Protein AF-A0AAN8RBK3-F1 (afdb_monomer)

Mean predicted aligned error: 19.15 Å

pLDDT: mean 70.1, std 27.69, range [22.56, 98.62]

Secondary structure (DSSP, 8-state):
------------------B-TTT-SBPSSEEEPTTS-EEEHHHHHHHHTSTT--S----TTT-PPPS-PPP--------------PPP-----------------SSS--------SSS--------PPP-------------------EEEEEGGGS---HHHHHHHGGGGGGEEEEE--SSPBPHHHHHHHHHHHH-TT----EEE-TT--B-TTHHHHHHHHHTSTT----EEE-TTS--BHHHHHHHHHT----SEEE-TTSB-HHHHHHHHHHHHTSTT----EEE-TTS--BGGGHHHHHHHHH-TT----EEE-TTSB-HHHHHHHHHHHHTSTT----EEE-TTS---HHHHHHHHHHHHHTT----EEE-TTS--HHHHHHHHHHHHHHHT-EEE----S-----HHHHHHH-------TTS-------------PPP----

Nearest PDB structures (foldseek):
  4per-assembly1_A  TM=8.539E-01  e=2.535E-15  Gallus gallus
  4peq-assembly1_B  TM=8.349E-01  e=1.516E-15  Bos taurus
  3un9-assembly1_A  TM=7.826E-01  e=2.784E-11  Homo sapiens
  4k17-assembly1_A  TM=7.469E-01  e=7.768E-08  Mus musculus
  4k17-assembly2_B  TM=6.691E-01  e=5.840E-08  Mus musculus

Organism: NCBI:txid861788

Radius of gyration: 30.09 Å; Cα contacts (8 Å, |Δi|>4): 727; chains: 1; bounding box: 93×69×78 Å

Structure (mmCIF, N/CA/C/O backbone):
data_AF-A0AAN8RBK3-F1
#
_entry.id   AF-A0AAN8RBK3-F1
#
loop_
_atom_site.group_PDB
_atom_site.id
_atom_site.type_symbol
_atom_site.label_atom_id
_atom_site.label_alt_id
_atom_site.label_comp_id
_atom_site.label_asym_id
_atom_site.label_entity_id
_atom_site.label_seq_id
_atom_site.pdbx_PDB_ins_code
_atom_site.Cartn_x
_atom_site.Cartn_y
_atom_site.Cartn_z
_atom_site.occupancy
_atom_site.B_iso_or_equiv
_atom_site.auth_seq_id
_atom_site.auth_comp_id
_atom_site.auth_asym_id
_atom_site.auth_atom_id
_atom_site.pdbx_PDB_model_num
ATOM 1 N N . MET A 1 1 ? 43.476 -6.625 50.464 1.00 36.12 1 MET A N 1
ATOM 2 C CA . MET A 1 1 ? 43.830 -5.831 49.273 1.00 36.12 1 MET A CA 1
ATOM 3 C C . MET A 1 1 ? 42.837 -6.251 48.191 1.00 36.12 1 MET A C 1
ATOM 5 O O . MET A 1 1 ? 43.134 -7.164 47.440 1.00 36.12 1 MET A O 1
ATOM 9 N N . GLU A 1 2 ? 41.548 -5.888 48.249 1.00 28.25 2 GLU A N 1
ATOM 10 C CA . GLU A 1 2 ? 40.985 -4.520 48.110 1.00 28.25 2 GLU A CA 1
ATOM 11 C C . GLU A 1 2 ? 41.669 -3.796 46.934 1.00 28.25 2 GLU A C 1
ATOM 13 O O . GLU A 1 2 ? 42.880 -3.617 46.979 1.00 28.25 2 GLU A O 1
ATOM 18 N N . HIS A 1 3 ? 41.006 -3.462 45.822 1.00 28.25 3 HIS A N 1
ATOM 19 C CA . HIS A 1 3 ? 39.744 -2.725 45.712 1.00 28.25 3 HIS A CA 1
ATOM 20 C C . HIS A 1 3 ? 38.890 -3.091 44.478 1.00 28.25 3 HIS A C 1
ATOM 22 O O . HIS A 1 3 ? 39.399 -3.427 43.413 1.00 28.25 3 HIS A O 1
ATOM 28 N N . SER A 1 4 ? 37.576 -2.933 44.674 1.00 29.77 4 SER A N 1
ATOM 29 C CA . SER A 1 4 ? 36.491 -2.769 43.693 1.00 29.77 4 SER A CA 1
ATOM 30 C C . SER A 1 4 ? 36.664 -1.514 42.819 1.00 29.77 4 SER A C 1
ATOM 32 O O . SER A 1 4 ? 37.229 -0.526 43.290 1.00 29.77 4 SER A O 1
ATOM 34 N N . SER A 1 5 ? 36.119 -1.496 41.596 1.00 28.84 5 SER A N 1
ATOM 35 C CA . SER A 1 5 ? 35.714 -0.249 40.919 1.00 28.84 5 SER A CA 1
ATOM 36 C C . SER A 1 5 ? 34.600 -0.501 39.902 1.00 28.84 5 SER A C 1
ATOM 38 O O . SER A 1 5 ? 34.766 -1.244 38.937 1.00 28.84 5 SER A O 1
ATOM 40 N N . GLU A 1 6 ? 33.472 0.141 40.175 1.00 26.48 6 GLU A N 1
ATOM 41 C CA . GLU A 1 6 ? 32.203 0.150 39.458 1.00 26.48 6 GLU A CA 1
ATOM 42 C C . GLU A 1 6 ? 32.269 0.821 38.077 1.00 26.48 6 GLU A C 1
ATOM 44 O O . GLU A 1 6 ? 33.146 1.632 37.773 1.00 26.48 6 GLU A O 1
ATOM 49 N N . TRP A 1 7 ? 31.279 0.494 37.245 1.00 25.27 7 TRP A N 1
ATOM 50 C CA . TRP A 1 7 ? 31.004 1.128 35.960 1.00 25.27 7 TRP A CA 1
ATOM 51 C C . TRP A 1 7 ? 30.634 2.608 36.130 1.00 25.27 7 TRP A C 1
ATOM 53 O O . TRP A 1 7 ? 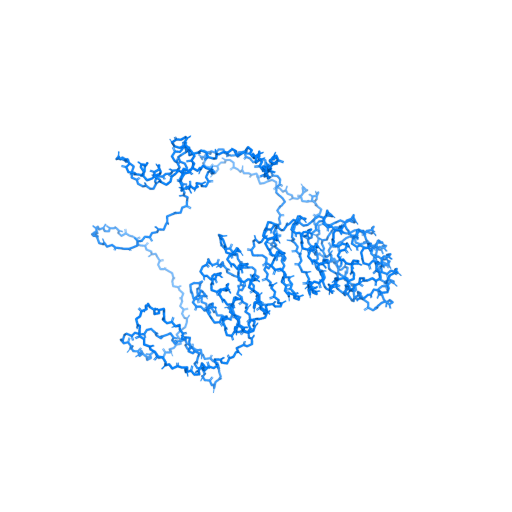29.698 2.944 36.850 1.00 25.27 7 TRP A O 1
ATOM 63 N N . SER A 1 8 ? 31.334 3.489 35.412 1.00 25.81 8 SER A N 1
ATOM 64 C CA . SER A 1 8 ? 31.011 4.914 35.305 1.00 25.81 8 SER A CA 1
ATOM 65 C C . SER A 1 8 ? 30.650 5.245 33.860 1.00 25.81 8 SER A C 1
ATOM 67 O O . SER A 1 8 ? 31.518 5.407 33.002 1.00 25.81 8 SER A O 1
ATOM 69 N N . TRP A 1 9 ? 29.347 5.339 33.598 1.00 26.02 9 TRP A N 1
ATOM 70 C CA . TRP A 1 9 ? 28.811 6.042 32.441 1.00 26.02 9 TRP A CA 1
ATOM 71 C C . TRP A 1 9 ? 28.937 7.545 32.705 1.00 26.02 9 TRP A C 1
ATOM 73 O O . TRP A 1 9 ? 28.287 8.073 33.606 1.00 26.02 9 TRP A O 1
ATOM 83 N N . ARG A 1 10 ? 29.752 8.257 31.922 1.00 26.69 10 ARG A N 1
ATOM 84 C CA . ARG A 1 10 ? 29.632 9.715 31.803 1.00 26.69 10 ARG A CA 1
ATOM 85 C C . ARG A 1 10 ? 28.945 10.046 30.489 1.00 26.69 10 ARG A C 1
ATOM 87 O O . ARG A 1 10 ? 29.531 9.916 29.420 1.00 26.69 10 ARG A O 1
ATOM 94 N N . ALA A 1 11 ? 27.694 10.473 30.626 1.00 28.61 11 ALA A N 1
ATOM 95 C CA . ALA A 1 11 ? 26.927 11.173 29.615 1.00 28.61 11 ALA A CA 1
ATOM 96 C C . ALA A 1 11 ? 27.673 12.441 29.171 1.00 28.61 11 ALA A C 1
ATOM 98 O O . ALA A 1 11 ? 28.113 13.242 29.996 1.00 28.61 11 ALA A O 1
ATOM 99 N N . GLY A 1 12 ? 27.799 12.606 27.859 1.00 27.34 12 GLY A N 1
ATOM 100 C CA . GLY A 1 12 ? 28.251 13.825 27.200 1.00 27.34 12 GLY A CA 1
ATOM 101 C C . GLY A 1 12 ? 27.242 14.215 26.129 1.00 27.34 12 GLY A C 1
ATOM 102 O O . GLY A 1 12 ? 27.584 14.257 24.955 1.00 27.34 12 GLY A O 1
ATOM 103 N N . LEU A 1 13 ? 25.987 14.431 26.530 1.00 30.31 13 LEU A N 1
ATOM 104 C CA . LEU A 1 13 ? 25.001 15.136 25.717 1.00 30.31 13 LEU A CA 1
ATOM 105 C C . LEU A 1 13 ? 25.135 16.621 26.048 1.00 30.31 13 LEU A C 1
ATOM 107 O O . LEU A 1 13 ? 24.849 17.040 27.169 1.00 30.31 13 LEU A O 1
ATOM 111 N N . SER A 1 14 ? 25.584 17.422 25.085 1.00 30.28 14 SER A N 1
ATOM 112 C CA . SER A 1 14 ? 25.348 18.861 25.117 1.00 30.28 14 SER A CA 1
ATOM 113 C C . SER A 1 14 ? 23.862 19.096 24.841 1.00 30.28 14 SER A C 1
ATOM 115 O O . SER A 1 14 ? 23.458 19.362 23.710 1.00 30.28 14 SER A O 1
ATOM 117 N N . GLU A 1 15 ? 23.036 18.949 25.875 1.00 35.34 15 GLU A N 1
ATOM 118 C CA . GLU A 1 15 ? 21.708 19.548 25.904 1.00 35.34 15 GLU A CA 1
ATOM 119 C C . GLU A 1 15 ? 21.897 21.059 25.746 1.00 35.34 15 GLU A C 1
ATOM 121 O O . GLU A 1 15 ? 22.353 21.746 26.663 1.00 35.34 15 GLU A O 1
ATOM 126 N N . HIS A 1 16 ? 21.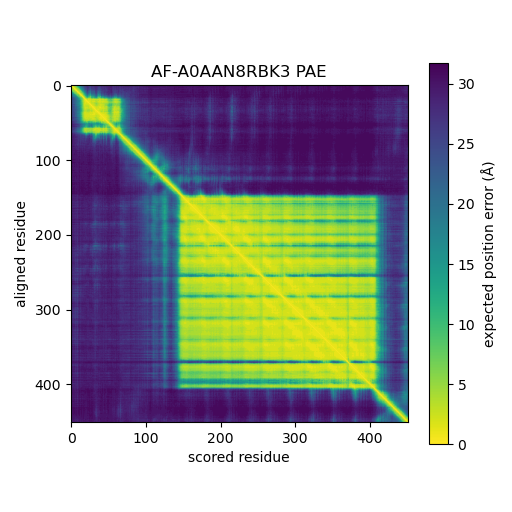530 21.613 24.592 1.00 40.59 16 HIS A N 1
ATOM 127 C CA . HIS A 1 16 ? 21.068 22.992 24.582 1.00 40.59 16 HIS A CA 1
ATOM 128 C C . HIS A 1 16 ? 19.787 23.012 25.420 1.00 40.59 16 HIS A C 1
ATOM 130 O O . HIS A 1 16 ? 18.693 22.780 24.908 1.00 40.59 16 HIS A O 1
ATOM 136 N N . GLN A 1 17 ? 19.936 23.210 26.733 1.00 50.06 17 GLN A N 1
ATOM 137 C CA . GLN A 1 17 ? 18.824 23.455 27.640 1.00 50.06 17 GLN A CA 1
ATOM 138 C C . GLN A 1 17 ? 17.993 24.583 27.042 1.00 50.06 17 GLN A C 1
ATOM 140 O O . GLN A 1 17 ? 18.442 25.724 26.952 1.00 50.06 17 GLN A O 1
ATOM 145 N N . SER A 1 18 ? 16.792 24.240 26.584 1.00 69.00 18 SER A N 1
ATOM 146 C CA . SER A 1 18 ? 15.835 25.219 26.092 1.00 69.00 18 SER A CA 1
ATOM 147 C C . SER A 1 18 ? 15.514 26.160 27.253 1.00 69.00 18 SER A C 1
ATOM 149 O O . SER A 1 18 ? 14.915 25.747 28.250 1.00 69.00 18 SER A O 1
ATOM 151 N N . SER A 1 19 ? 15.988 27.401 27.169 1.00 81.06 19 SER A N 1
ATOM 152 C CA . SER A 1 19 ? 15.724 28.427 28.168 1.00 81.06 19 SER A CA 1
ATOM 153 C C . SER A 1 19 ? 14.386 29.102 27.880 1.00 81.06 19 SER A C 1
ATOM 155 O O . SER A 1 19 ? 13.962 29.268 26.736 1.00 81.06 19 SER A O 1
ATOM 157 N N . CYS A 1 20 ? 13.683 29.466 28.944 1.00 78.62 20 CYS A N 1
ATOM 158 C CA . CYS A 1 20 ? 12.484 30.278 28.876 1.00 78.62 20 CYS A CA 1
ATOM 159 C C . CYS A 1 20 ? 12.834 31.636 28.289 1.00 78.62 20 CYS A C 1
ATOM 161 O O . CYS A 1 20 ? 13.690 32.336 28.824 1.00 78.62 20 CYS A O 1
ATOM 163 N N . SER A 1 21 ? 12.120 32.062 27.255 1.00 75.31 21 SER A N 1
ATOM 164 C CA . SER A 1 21 ? 12.418 33.344 26.623 1.00 75.31 21 SER A CA 1
ATOM 165 C C . SER A 1 21 ? 11.972 34.584 27.405 1.00 75.31 21 SER A C 1
ATOM 167 O O . SER A 1 21 ? 12.183 35.705 26.951 1.00 75.31 21 SER A O 1
ATOM 169 N N . VAL A 1 22 ? 11.364 34.390 28.581 1.00 79.56 22 VAL A N 1
ATOM 170 C CA . VAL A 1 22 ? 10.956 35.469 29.493 1.00 79.56 22 VAL A CA 1
ATOM 171 C C . VAL A 1 22 ? 11.869 35.557 30.714 1.00 79.56 22 VAL A C 1
ATOM 173 O O . VAL A 1 22 ? 12.236 36.655 31.113 1.00 79.56 22 VAL A O 1
ATOM 176 N N . CYS A 1 23 ? 12.230 34.426 31.331 1.00 82.88 23 CYS A N 1
ATOM 177 C CA . CYS A 1 23 ? 13.062 34.425 32.541 1.00 82.88 23 CYS A CA 1
ATOM 178 C C . CYS A 1 23 ? 14.503 33.954 32.317 1.00 82.88 23 CYS A C 1
ATOM 180 O O . CYS A 1 23 ? 15.269 33.938 33.275 1.00 82.88 23 CYS A O 1
ATOM 182 N N . GLU A 1 24 ? 14.850 33.538 31.095 1.00 79.50 24 GLU A N 1
ATOM 183 C CA . GLU A 1 24 ? 16.176 33.057 30.667 1.00 79.50 24 GLU A CA 1
ATOM 184 C C . GLU A 1 24 ? 16.717 31.850 31.463 1.00 79.50 24 GLU A C 1
ATOM 186 O O . GLU A 1 24 ? 17.852 31.419 31.275 1.00 79.50 24 GLU A O 1
ATOM 191 N N . GLN A 1 25 ? 15.887 31.248 32.319 1.00 81.75 25 GLN A N 1
ATOM 192 C CA . GLN A 1 25 ? 16.178 30.023 33.067 1.00 81.75 25 GLN A CA 1
ATOM 193 C C . GLN A 1 25 ? 15.711 28.788 32.289 1.00 81.75 25 GLN A C 1
ATOM 195 O O . GLN A 1 25 ? 14.926 28.905 31.350 1.00 81.75 25 GLN A O 1
ATOM 200 N N . GLY A 1 26 ? 16.137 27.590 32.698 1.00 79.31 26 GLY A N 1
ATOM 201 C CA . GLY A 1 26 ? 15.608 26.341 32.139 1.00 79.31 26 GLY A CA 1
ATOM 202 C C . GLY A 1 26 ? 14.077 26.282 32.213 1.00 79.31 26 GLY A C 1
ATOM 203 O O . GLY A 1 26 ? 13.481 26.675 33.223 1.00 79.31 26 GLY A O 1
ATOM 204 N N . LEU A 1 27 ? 13.441 25.828 31.130 1.00 78.44 27 LEU A N 1
ATOM 205 C CA . LEU A 1 27 ? 11.983 25.751 31.033 1.00 78.44 27 LEU A CA 1
ATOM 206 C C . LEU A 1 27 ? 11.390 24.860 32.138 1.00 78.44 27 LEU A C 1
ATOM 208 O O . LEU A 1 27 ? 11.750 23.695 32.281 1.00 78.44 27 LEU A O 1
ATOM 212 N N . ARG A 1 28 ? 10.433 25.410 32.892 1.00 72.06 28 ARG A N 1
ATOM 213 C CA . ARG A 1 28 ? 9.576 24.688 33.840 1.00 72.06 28 ARG A CA 1
ATOM 214 C C . ARG A 1 28 ? 8.140 24.801 33.356 1.00 72.06 28 ARG A C 1
ATOM 216 O O . ARG A 1 28 ? 7.640 25.921 33.268 1.00 72.06 28 ARG A O 1
ATOM 223 N N . ASP A 1 29 ? 7.523 23.660 33.053 1.00 74.94 29 ASP A N 1
ATOM 224 C CA . ASP A 1 29 ? 6.170 23.576 32.485 1.00 74.94 29 ASP A CA 1
ATOM 225 C C . ASP A 1 29 ? 6.023 24.451 31.213 1.00 74.94 29 ASP A C 1
ATOM 227 O O . ASP A 1 29 ? 5.499 25.570 31.269 1.00 74.94 29 ASP A O 1
ATOM 231 N N . PRO A 1 30 ? 6.634 24.029 30.085 1.00 79.12 30 PRO A N 1
ATOM 232 C CA . PRO A 1 30 ? 6.773 24.866 28.898 1.00 79.12 30 PRO A CA 1
ATOM 233 C C . PRO A 1 30 ? 5.454 25.037 28.133 1.00 79.12 30 PRO A C 1
ATOM 235 O O . PRO A 1 30 ? 4.856 24.075 27.667 1.00 79.12 30 PRO A O 1
ATOM 238 N N . VAL A 1 31 ? 5.070 26.289 27.894 1.00 75.25 31 VAL A N 1
ATOM 239 C CA . VAL A 1 31 ? 4.008 26.687 26.964 1.00 75.25 31 VAL A CA 1
ATOM 240 C C . VAL A 1 31 ? 4.647 27.082 25.635 1.00 75.25 31 VAL A C 1
ATOM 242 O O . VAL A 1 31 ? 5.467 28.004 25.587 1.00 75.25 31 VAL A O 1
ATOM 245 N N . SER A 1 32 ? 4.273 26.389 24.559 1.00 77.56 32 SER A N 1
ATOM 246 C CA . SER A 1 32 ? 4.764 26.653 23.202 1.00 77.56 32 SER A CA 1
ATOM 247 C C . SER A 1 32 ? 3.787 27.536 22.429 1.00 77.56 32 SER A C 1
ATOM 249 O O . SER A 1 32 ? 2.579 27.320 22.462 1.00 77.56 32 SER A O 1
ATOM 251 N N . PHE A 1 33 ? 4.308 28.525 21.706 1.00 73.44 33 PHE A N 1
ATOM 252 C CA . PHE A 1 33 ? 3.525 29.351 20.788 1.00 73.44 33 PHE A CA 1
ATOM 253 C C . PHE A 1 33 ? 3.715 28.892 19.341 1.00 73.44 33 PHE A C 1
ATOM 255 O O . PHE A 1 33 ? 4.796 28.440 18.970 1.00 73.44 33 PHE A O 1
ATOM 262 N N . ILE A 1 34 ? 2.723 29.154 18.483 1.00 70.00 34 ILE A N 1
ATOM 263 C CA . ILE A 1 34 ? 2.782 28.928 17.021 1.00 70.00 34 ILE A CA 1
ATOM 264 C C . ILE A 1 34 ? 3.979 29.602 16.326 1.00 70.00 34 ILE A C 1
ATOM 266 O O . ILE A 1 34 ? 4.342 29.263 15.208 1.00 70.00 34 ILE A O 1
ATOM 270 N N . CYS A 1 35 ? 4.594 30.595 16.972 1.00 76.38 35 CYS A N 1
ATOM 271 C CA . CYS A 1 35 ? 5.798 31.258 16.486 1.00 76.38 35 CYS A CA 1
ATOM 272 C C . CYS A 1 35 ? 7.100 30.525 16.856 1.00 76.38 35 CYS A C 1
ATOM 274 O O . CYS A 1 35 ? 8.168 31.071 16.603 1.00 76.38 35 CYS A O 1
ATOM 276 N N . GLY A 1 36 ? 7.021 29.354 17.497 1.00 72.19 36 GLY A N 1
ATOM 277 C CA . GLY A 1 36 ? 8.159 28.531 17.918 1.00 72.19 36 GLY A CA 1
ATOM 278 C C . GLY A 1 36 ? 8.772 28.899 19.275 1.00 72.19 36 GLY A C 1
ATOM 279 O O . GLY A 1 36 ? 9.645 28.184 19.759 1.00 72.19 36 GLY A O 1
ATOM 280 N N . HIS A 1 37 ? 8.326 29.980 19.924 1.00 80.50 37 HIS A N 1
ATOM 281 C CA . HIS A 1 37 ? 8.847 30.391 21.235 1.00 80.50 37 HIS A CA 1
ATOM 282 C C . HIS A 1 37 ? 8.237 29.563 22.368 1.00 80.50 37 HIS A C 1
ATOM 284 O O . HIS A 1 37 ? 7.040 29.270 22.349 1.00 80.50 37 HIS A O 1
ATOM 290 N N . ARG A 1 38 ? 9.054 29.246 23.380 1.00 79.31 38 ARG A N 1
ATOM 291 C CA . ARG A 1 38 ? 8.646 28.512 24.583 1.00 79.31 38 ARG A CA 1
ATOM 292 C C . ARG A 1 38 ? 8.857 29.365 25.829 1.00 79.31 38 ARG A C 1
ATOM 294 O O . ARG A 1 38 ? 9.914 29.971 26.004 1.00 79.31 38 ARG A O 1
ATOM 301 N N . VAL A 1 39 ? 7.863 29.387 26.709 1.00 82.75 39 VAL A N 1
ATOM 302 C CA . VAL A 1 39 ? 7.898 30.135 27.976 1.00 82.75 39 VAL A CA 1
ATOM 303 C C . VAL A 1 39 ? 7.438 29.248 29.128 1.00 82.75 39 VAL A C 1
ATOM 305 O O . VAL A 1 39 ? 6.633 28.349 28.922 1.00 82.75 39 VAL A O 1
ATOM 308 N N . CYS A 1 40 ? 7.913 29.488 30.350 1.00 83.88 40 CYS A N 1
ATOM 309 C CA . CYS A 1 40 ? 7.378 28.801 31.531 1.00 83.88 40 CYS A CA 1
ATOM 310 C C . CYS A 1 40 ? 5.922 29.217 31.787 1.00 83.88 40 CYS A C 1
ATOM 312 O O . CYS A 1 40 ? 5.597 30.401 31.649 1.00 83.88 40 CYS A O 1
ATOM 314 N N . ARG A 1 41 ? 5.081 28.293 32.266 1.00 80.69 41 ARG A N 1
ATOM 315 C CA . ARG A 1 41 ? 3.681 28.565 32.643 1.00 80.69 41 ARG A CA 1
ATOM 316 C C . ARG A 1 41 ? 3.531 29.766 33.590 1.00 80.69 41 ARG A C 1
ATOM 318 O O . ARG A 1 41 ? 2.803 30.705 33.299 1.00 80.69 41 ARG A O 1
ATOM 325 N N . GLN A 1 42 ? 4.346 29.828 34.642 1.00 81.00 42 GLN A N 1
ATOM 326 C CA . GLN A 1 42 ? 4.342 30.957 35.588 1.00 81.00 42 GLN A CA 1
ATOM 327 C C . GLN A 1 42 ? 4.721 32.304 34.947 1.00 81.00 42 GLN A C 1
ATOM 329 O O . GLN A 1 42 ? 4.236 33.356 35.368 1.00 81.00 42 GLN A O 1
ATOM 334 N N . CYS A 1 43 ? 5.596 32.287 33.935 1.00 81.00 43 CYS A N 1
ATOM 335 C CA . CYS A 1 43 ? 6.013 33.497 33.230 1.00 81.00 43 CYS A CA 1
ATOM 336 C C . CYS A 1 43 ? 4.903 34.030 32.322 1.00 81.00 43 CYS A C 1
ATOM 338 O O . CYS A 1 43 ? 4.756 35.246 32.216 1.00 81.00 43 CYS A O 1
ATOM 340 N N . ILE A 1 44 ? 4.125 33.147 31.684 1.00 79.12 44 ILE A N 1
ATOM 341 C CA . ILE A 1 44 ? 2.984 33.582 30.875 1.00 79.12 44 ILE A CA 1
ATOM 342 C C . ILE A 1 44 ? 1.836 34.069 31.754 1.00 79.12 44 ILE A C 1
ATOM 344 O O . ILE A 1 44 ? 1.288 35.122 31.455 1.00 79.12 44 ILE A O 1
ATOM 348 N N . ASP A 1 45 ? 1.538 33.396 32.867 1.00 78.50 45 ASP A N 1
ATOM 349 C CA . ASP A 1 45 ? 0.476 33.819 33.788 1.00 78.50 45 ASP A CA 1
ATOM 350 C C . ASP A 1 45 ? 0.767 35.224 34.352 1.00 78.50 45 ASP A C 1
ATOM 352 O O . ASP A 1 45 ? -0.062 36.125 34.244 1.00 78.50 45 ASP A O 1
ATOM 356 N N . SER A 1 46 ? 2.013 35.477 34.775 1.00 79.94 46 SER A N 1
ATOM 357 C CA . SER A 1 46 ? 2.457 36.813 35.219 1.00 79.94 46 SER A CA 1
ATOM 358 C C . SER A 1 46 ? 2.385 37.883 34.119 1.00 79.94 46 SER A C 1
ATOM 360 O O . SER A 1 46 ? 2.194 39.063 34.408 1.00 79.94 46 SER A O 1
ATOM 362 N N . TYR A 1 47 ? 2.577 37.496 32.853 1.00 75.50 47 TYR A N 1
ATOM 363 C CA . TYR A 1 47 ? 2.433 38.397 31.706 1.00 75.50 47 TYR A CA 1
ATOM 364 C C . TYR A 1 47 ? 0.958 38.719 31.421 1.00 75.50 47 TYR A C 1
ATOM 366 O O . TYR A 1 47 ? 0.651 39.850 31.045 1.00 75.50 47 TYR A O 1
ATOM 374 N N . ARG A 1 48 ? 0.043 37.762 31.642 1.00 73.81 48 ARG A N 1
ATOM 375 C CA . ARG A 1 48 ? -1.407 37.966 31.482 1.00 73.81 48 ARG A CA 1
ATOM 376 C C . ARG A 1 48 ? -1.993 38.901 32.541 1.00 73.81 48 ARG A C 1
ATOM 378 O O . ARG A 1 48 ? -2.913 39.650 32.230 1.00 73.81 48 ARG A O 1
ATOM 385 N N . ASP A 1 49 ? -1.426 38.901 33.743 1.00 67.69 49 ASP A N 1
ATOM 386 C CA . ASP A 1 49 ? -1.926 39.666 34.892 1.00 67.69 49 ASP A CA 1
ATOM 387 C C . ASP A 1 49 ? -1.488 41.151 34.915 1.00 67.69 49 ASP A C 1
ATOM 389 O O . ASP A 1 49 ? -1.773 41.874 35.874 1.00 67.69 49 ASP A O 1
ATOM 393 N N . GLN A 1 50 ? -0.803 41.654 33.875 1.00 67.88 50 GLN A N 1
ATOM 394 C CA . GLN A 1 50 ? -0.383 43.060 33.820 1.00 67.88 50 GLN A CA 1
ATOM 395 C C . GLN A 1 50 ? -1.567 44.016 33.541 1.00 67.88 50 GLN A C 1
ATOM 397 O O . GLN A 1 50 ? -2.250 43.883 32.519 1.00 67.88 50 GLN A O 1
ATOM 402 N N . PRO A 1 51 ? -1.805 45.037 34.394 1.00 46.75 51 PRO A N 1
ATOM 403 C CA . PRO A 1 51 ? -2.927 45.958 34.238 1.00 46.75 51 PRO A CA 1
ATOM 404 C C . PRO A 1 51 ? -2.743 46.835 32.990 1.00 46.75 51 PRO A C 1
ATOM 406 O O . PRO A 1 51 ? -1.849 47.676 32.933 1.00 46.75 51 PRO A O 1
ATOM 409 N N . GLY A 1 52 ? -3.604 46.639 31.987 1.00 56.59 52 GLY A N 1
ATOM 410 C CA . GLY A 1 52 ? -3.596 47.395 30.725 1.00 56.59 52 GLY A CA 1
ATOM 411 C C . GLY A 1 52 ? -3.777 46.543 29.465 1.00 56.59 52 GLY A C 1
ATOM 412 O O . GLY A 1 52 ? -4.045 47.093 28.397 1.00 56.59 52 GLY A O 1
ATOM 413 N N . LEU A 1 53 ? -3.688 45.214 29.575 1.00 53.97 53 LEU A N 1
ATOM 414 C CA . LEU A 1 53 ? -3.961 44.288 28.476 1.00 53.97 53 LEU A CA 1
ATOM 415 C C . LEU A 1 53 ? -5.442 43.875 28.505 1.00 53.97 53 LEU A C 1
ATOM 417 O O . LEU A 1 53 ? -5.878 43.152 29.393 1.00 53.97 53 LEU A O 1
ATOM 421 N N . SER A 1 54 ? -6.235 44.357 27.545 1.00 42.00 54 SER A N 1
ATOM 422 C CA . SER A 1 54 ? -7.590 43.843 27.297 1.00 42.00 54 SER A CA 1
ATOM 423 C C . SER A 1 54 ? -7.555 42.902 26.086 1.00 42.00 54 SER A C 1
ATOM 425 O O . SER A 1 54 ? -7.230 43.319 24.973 1.00 42.00 54 SER A O 1
ATOM 427 N N . GLY A 1 55 ? -7.844 41.617 26.321 1.00 58.50 55 GLY A N 1
ATOM 428 C CA . GLY A 1 55 ? -7.793 40.533 25.326 1.00 58.50 55 GLY A CA 1
ATOM 429 C C . GLY A 1 55 ? -6.655 39.528 25.556 1.00 58.50 55 GLY A C 1
ATOM 430 O O . GLY A 1 55 ? -5.773 39.769 26.375 1.00 58.50 55 GLY A O 1
ATOM 431 N N . ASP A 1 56 ? -6.688 38.394 24.843 1.00 56.03 56 ASP A N 1
ATOM 432 C CA . ASP A 1 56 ? -5.719 37.296 25.005 1.00 56.03 56 ASP A CA 1
ATOM 433 C C . ASP A 1 56 ? -4.295 37.757 24.644 1.00 56.03 56 ASP A C 1
ATOM 435 O O . ASP A 1 56 ? -4.044 38.178 23.502 1.00 56.03 56 ASP A O 1
ATOM 439 N N . PRO A 1 57 ? -3.357 37.744 25.603 1.00 61.56 57 PRO A N 1
ATOM 440 C CA . PRO A 1 57 ? -2.008 38.225 25.368 1.00 61.56 57 PRO A CA 1
ATOM 441 C C . PRO A 1 57 ? -1.277 37.277 24.409 1.00 61.56 57 PRO A C 1
ATOM 443 O O . PRO A 1 57 ? -1.123 36.084 24.670 1.00 61.56 57 PRO A O 1
ATOM 446 N N . GLY A 1 58 ? -0.832 37.821 23.272 1.00 68.44 58 GLY A N 1
ATOM 447 C CA . GLY A 1 58 ? 0.006 37.103 22.308 1.00 68.44 58 GLY A CA 1
ATOM 448 C C . GLY A 1 58 ? 1.366 36.712 22.896 1.00 68.44 58 GLY A C 1
ATOM 449 O O . GLY A 1 58 ? 1.684 37.036 24.037 1.00 68.44 58 GLY A O 1
ATOM 450 N N . CYS A 1 59 ? 2.196 36.030 22.104 1.00 77.62 59 CYS A N 1
ATOM 451 C CA . CYS A 1 59 ? 3.534 35.612 22.529 1.00 77.62 59 CYS A CA 1
ATOM 452 C C . CYS A 1 59 ? 4.320 36.786 23.167 1.00 77.62 59 CYS A C 1
ATOM 454 O O . CYS A 1 59 ? 4.536 37.783 22.473 1.00 77.62 59 CYS A O 1
ATOM 456 N N . PRO A 1 60 ? 4.820 36.671 24.416 1.00 74.06 60 PRO A N 1
ATOM 457 C CA . PRO A 1 60 ? 5.495 37.771 25.118 1.00 74.06 60 PRO A CA 1
ATOM 458 C C . PRO A 1 60 ? 6.746 38.300 24.405 1.00 74.06 60 PRO A C 1
ATOM 460 O O . PRO A 1 60 ? 7.131 39.448 24.590 1.00 74.06 60 PRO A O 1
ATOM 463 N N . GLN A 1 61 ? 7.379 37.463 23.578 1.00 73.25 61 GLN A N 1
ATOM 464 C CA . GLN A 1 61 ? 8.636 37.783 22.902 1.00 73.25 61 GLN A CA 1
ATOM 465 C C . GLN A 1 61 ? 8.450 38.437 21.526 1.00 73.25 61 GLN A C 1
ATOM 467 O O . GLN A 1 61 ? 9.294 39.219 21.102 1.00 73.25 61 GLN A O 1
ATOM 472 N N . CYS A 1 62 ? 7.372 38.118 20.801 1.00 77.44 62 CYS A N 1
ATOM 473 C CA . CYS A 1 62 ? 7.180 38.600 19.423 1.00 77.44 62 CYS A CA 1
ATOM 474 C C . CYS A 1 62 ? 5.793 39.192 19.135 1.00 77.44 62 CYS A C 1
ATOM 476 O O . CYS A 1 62 ? 5.533 39.625 18.014 1.00 77.44 62 CYS A O 1
ATOM 478 N N . GLY A 1 63 ? 4.884 39.182 20.111 1.00 69.00 63 GLY A N 1
ATOM 479 C CA . GLY A 1 63 ? 3.545 39.767 20.018 1.00 69.00 63 GLY A CA 1
ATOM 480 C C . GLY A 1 63 ? 2.556 39.029 19.107 1.00 69.00 63 GLY A C 1
ATOM 481 O O . GLY A 1 63 ? 1.419 39.480 18.967 1.00 69.00 63 GLY A O 1
ATOM 482 N N . LYS A 1 64 ? 2.938 37.905 18.479 1.00 66.88 64 LYS A N 1
ATOM 483 C CA . LYS A 1 64 ? 2.035 37.126 17.613 1.00 66.88 64 LYS A CA 1
ATOM 484 C C . LYS A 1 64 ? 0.895 36.515 18.441 1.00 66.88 64 LYS A C 1
ATOM 486 O O . LYS A 1 64 ? 1.148 35.772 19.389 1.00 66.88 64 LYS A O 1
ATOM 491 N N . ARG A 1 65 ? -0.354 36.843 18.088 1.00 62.22 65 ARG A N 1
ATOM 492 C CA . ARG A 1 65 ? -1.575 36.291 18.705 1.00 62.22 65 ARG A CA 1
ATOM 493 C C . ARG A 1 65 ? -1.869 34.895 18.153 1.00 62.22 65 ARG A C 1
ATOM 495 O O . ARG A 1 65 ? -1.700 34.677 16.954 1.00 62.22 65 ARG A O 1
ATOM 502 N N . SER A 1 66 ? -2.323 33.981 19.011 1.00 51.19 66 SER A N 1
ATOM 503 C CA . SER A 1 66 ? -2.860 32.689 18.574 1.00 51.19 66 SER A CA 1
ATOM 504 C C . SER A 1 66 ? -4.176 32.927 17.826 1.00 51.19 66 SER A C 1
ATOM 506 O O . SER A 1 66 ? -5.031 33.670 18.309 1.00 51.19 66 SER A O 1
ATOM 508 N N . ARG A 1 67 ? -4.346 32.368 16.625 1.00 38.34 67 ARG A N 1
ATOM 509 C CA . ARG A 1 67 ? -5.629 32.419 15.912 1.00 38.34 67 ARG A CA 1
ATOM 510 C C . ARG A 1 67 ? -6.468 31.226 16.347 1.00 38.34 67 ARG A C 1
ATOM 512 O O . ARG A 1 67 ? -6.389 30.211 15.681 1.00 38.34 67 ARG A O 1
ATOM 519 N N . THR A 1 68 ? -7.235 31.392 17.424 1.00 30.36 68 THR A N 1
ATOM 520 C CA . THR A 1 68 ? -8.520 30.716 17.712 1.00 30.36 68 THR A CA 1
ATOM 521 C C . THR A 1 68 ? -8.941 31.074 19.136 1.00 30.36 68 THR A C 1
ATOM 523 O O . THR A 1 68 ? -8.241 30.728 20.085 1.00 30.36 68 THR A O 1
ATOM 526 N N . HIS A 1 69 ? -10.083 31.744 19.298 1.00 29.73 69 HIS A N 1
ATOM 527 C CA . HIS A 1 69 ? -10.796 31.754 20.575 1.00 29.73 69 HIS A CA 1
ATOM 528 C C . HIS A 1 69 ? -11.931 30.725 20.517 1.00 29.73 69 HIS A C 1
ATOM 530 O O . HIS A 1 69 ? -12.672 30.727 19.534 1.00 29.73 69 HIS A O 1
ATOM 536 N N . PRO A 1 70 ? -12.114 29.906 21.564 1.00 26.27 70 PRO A N 1
ATOM 537 C CA . PRO A 1 70 ? -13.403 29.320 21.895 1.00 26.27 70 PRO A CA 1
ATOM 538 C C . PRO A 1 70 ? -14.284 30.382 22.578 1.00 26.27 70 PRO A C 1
ATOM 540 O O . PRO A 1 70 ? -13.853 31.023 23.538 1.00 26.27 70 PRO A O 1
ATOM 543 N N . GLU A 1 71 ? -15.510 30.586 22.092 1.00 26.69 71 GLU A N 1
ATOM 544 C CA . GLU A 1 71 ? -16.542 31.341 22.818 1.00 26.69 71 GLU A CA 1
ATOM 545 C C . GLU A 1 71 ? -17.235 30.456 23.868 1.00 26.69 71 GLU A C 1
ATOM 547 O O . GLU A 1 71 ? -17.601 29.318 23.569 1.00 26.69 71 GLU A O 1
ATOM 552 N N . PRO A 1 72 ? -17.536 31.005 25.057 1.00 29.05 72 PRO A N 1
ATOM 553 C CA . PRO A 1 72 ? -18.641 30.554 25.892 1.00 29.05 72 PRO A CA 1
ATOM 554 C C . PRO A 1 72 ? -19.782 31.596 25.937 1.00 29.05 72 PRO A C 1
ATOM 556 O O . PRO A 1 72 ? -19.596 32.729 26.379 1.00 29.05 72 PRO A O 1
ATOM 559 N N . ASN A 1 73 ? -20.993 31.181 25.548 1.00 27.66 73 ASN A N 1
ATOM 560 C CA . ASN A 1 73 ? -22.278 31.794 25.946 1.00 27.66 73 ASN A CA 1
ATOM 561 C C . ASN A 1 73 ? -22.518 31.534 27.456 1.00 27.66 73 ASN A C 1
ATOM 563 O O . ASN A 1 73 ? -22.091 30.498 27.952 1.00 27.66 73 ASN A O 1
ATOM 567 N N . LEU A 1 74 ? -23.228 32.307 28.287 1.00 26.45 74 LEU A N 1
ATOM 568 C CA . LEU A 1 74 ? -24.125 33.470 28.190 1.00 26.45 74 LEU A CA 1
ATOM 569 C C . LEU A 1 74 ? -24.336 33.980 29.638 1.00 26.45 74 LEU A C 1
ATOM 571 O O . LEU A 1 74 ? -24.390 33.149 30.541 1.00 26.45 74 LEU A O 1
ATOM 575 N N . LEU A 1 75 ? -24.569 35.286 29.852 1.00 24.48 75 LEU A N 1
ATOM 576 C CA . LEU A 1 75 ? -25.669 35.825 30.688 1.00 24.48 75 LEU A CA 1
ATOM 577 C C . LEU A 1 75 ? -25.709 37.376 30.660 1.00 24.48 75 LEU A C 1
ATOM 579 O O . LEU A 1 75 ? -24.866 38.047 31.237 1.00 24.48 75 LEU A O 1
ATOM 583 N N . GLN A 1 76 ? -26.760 37.883 29.999 1.00 26.78 76 GLN A N 1
ATOM 584 C CA . GLN A 1 76 ? -27.548 39.113 30.234 1.00 26.78 76 GLN A CA 1
ATOM 585 C C . GLN A 1 76 ? -26.856 40.487 30.411 1.00 26.78 76 GLN A C 1
ATOM 587 O O . GLN A 1 76 ? -26.280 40.769 31.453 1.00 26.78 76 GLN A O 1
ATOM 592 N N . LEU A 1 77 ? -27.146 41.435 29.499 1.00 24.70 77 LEU A N 1
ATOM 593 C CA . LEU A 1 77 ? -28.086 42.561 29.728 1.00 24.70 77 LEU A CA 1
ATOM 594 C C . LEU A 1 77 ? -28.126 43.556 28.536 1.00 24.70 77 LEU A C 1
ATOM 596 O O . LEU A 1 77 ? -27.115 44.117 28.143 1.00 24.70 77 LEU A O 1
ATOM 600 N N . GLN A 1 78 ? -29.358 43.812 28.072 1.00 26.92 78 GLN A N 1
ATOM 601 C CA . GLN A 1 78 ? -29.921 45.063 27.518 1.00 26.92 78 GLN A CA 1
ATOM 602 C C . GLN A 1 78 ? -29.543 45.603 26.105 1.00 26.92 78 GLN A C 1
ATOM 604 O O . GLN A 1 78 ? -28.411 45.917 25.774 1.00 26.92 78 GLN A O 1
ATOM 609 N N . GLN A 1 79 ? -30.629 45.752 25.326 1.00 27.73 79 GLN A N 1
ATOM 610 C CA . GLN A 1 79 ? -30.930 46.416 24.032 1.00 27.73 79 GLN A CA 1
ATOM 611 C C . GLN A 1 79 ? -30.420 47.885 23.884 1.00 27.73 79 GLN A C 1
ATOM 613 O O . GLN A 1 79 ? -30.031 48.436 24.912 1.00 27.73 79 GLN A O 1
ATOM 618 N N . PRO A 1 80 ? -30.502 48.595 22.710 1.00 32.72 80 PRO A N 1
ATOM 619 C CA . PRO A 1 80 ? -31.533 48.486 21.657 1.00 32.72 80 PRO A CA 1
ATOM 620 C C . PRO A 1 80 ? -31.121 48.657 20.176 1.00 32.72 80 PRO A C 1
ATOM 622 O O . PRO A 1 80 ? -29.985 48.947 19.819 1.00 32.72 80 PRO A O 1
ATOM 625 N N . GLY A 1 81 ? -32.117 48.394 19.320 1.00 24.16 81 GLY A N 1
ATOM 626 C CA . GLY A 1 81 ? -32.006 48.085 17.896 1.00 24.16 81 GLY A CA 1
ATOM 627 C C . GLY A 1 81 ? -31.847 49.244 16.918 1.00 24.16 81 GLY A C 1
ATOM 628 O O . GLY A 1 81 ? -32.034 50.403 17.264 1.00 24.16 81 GLY A O 1
ATOM 629 N N . ILE A 1 82 ? -31.629 48.874 15.651 1.00 25.84 82 ILE A N 1
ATOM 630 C CA . ILE A 1 82 ? -31.985 49.650 14.457 1.00 25.84 82 ILE A CA 1
ATOM 631 C C . ILE A 1 82 ? -32.437 48.661 13.361 1.00 25.84 82 ILE A C 1
ATOM 633 O O . ILE A 1 82 ? -31.792 47.648 13.109 1.00 25.84 82 ILE A O 1
ATOM 637 N N . ARG A 1 83 ? -33.593 48.963 12.755 1.00 22.56 83 ARG A N 1
ATOM 638 C CA . ARG A 1 83 ? -34.225 48.311 11.590 1.00 22.56 83 ARG A CA 1
ATOM 639 C C . ARG A 1 83 ? -33.362 48.431 10.325 1.00 22.56 83 ARG A C 1
ATOM 641 O O . ARG A 1 83 ? -32.777 49.485 10.136 1.00 22.56 83 ARG A O 1
ATOM 648 N N . HIS A 1 84 ? -33.432 47.445 9.423 1.00 24.86 84 HIS A N 1
ATOM 649 C CA . HIS A 1 84 ? -33.820 47.568 7.995 1.00 24.86 84 HIS A CA 1
ATOM 650 C C . HIS A 1 84 ? -33.618 46.199 7.299 1.00 24.86 84 HIS A C 1
ATOM 652 O O . HIS A 1 84 ? -32.503 45.719 7.193 1.00 24.86 84 HIS A O 1
ATOM 658 N N . GLN A 1 85 ? -34.705 45.459 7.045 1.00 25.47 85 GLN A N 1
ATOM 659 C CA . GLN A 1 85 ? -35.326 45.253 5.719 1.00 25.47 85 GLN A CA 1
ATOM 660 C C . GLN A 1 85 ? -34.574 44.258 4.810 1.00 25.47 85 GLN A C 1
ATOM 662 O O . GLN A 1 85 ? -33.833 44.650 3.914 1.00 25.47 85 GLN A O 1
ATOM 667 N N . GLU A 1 86 ? -34.848 42.967 5.008 1.00 24.84 86 GLU A N 1
ATOM 668 C CA . GLU A 1 86 ? -34.643 41.929 3.993 1.00 24.84 86 GLU A CA 1
ATOM 669 C C . GLU A 1 86 ? -35.832 41.916 3.023 1.00 24.84 86 GLU A C 1
ATOM 671 O O . GLU A 1 86 ? -36.984 42.119 3.417 1.00 24.84 86 GLU A O 1
ATOM 676 N N . LYS A 1 87 ? -35.531 41.738 1.735 1.00 25.72 87 LYS A N 1
ATOM 677 C CA . LYS A 1 87 ? -36.514 41.530 0.674 1.00 25.72 87 LYS A CA 1
ATOM 678 C C . LYS A 1 87 ? -36.752 40.034 0.514 1.00 25.72 87 LYS A C 1
ATOM 680 O O . LYS A 1 87 ? -35.819 39.297 0.214 1.00 25.72 87 LYS A O 1
ATOM 685 N N . ASP A 1 88 ? -38.014 39.654 0.650 1.00 23.28 88 ASP A N 1
ATOM 686 C CA . ASP A 1 88 ? -38.561 38.359 0.269 1.00 23.28 88 ASP A CA 1
ATOM 687 C C . ASP A 1 88 ? -38.302 38.041 -1.209 1.00 23.28 88 ASP A C 1
ATOM 689 O O . ASP A 1 88 ? -38.550 38.871 -2.092 1.00 23.28 88 ASP A O 1
ATOM 693 N N . GLN A 1 89 ? -37.925 36.793 -1.488 1.00 26.38 89 GLN A N 1
ATOM 694 C CA . GLN A 1 89 ? -38.246 36.164 -2.761 1.00 26.38 89 GLN A CA 1
ATOM 695 C C . GLN A 1 89 ? -38.762 34.740 -2.519 1.00 26.38 89 GLN A C 1
ATOM 697 O O . GLN A 1 89 ? -38.062 33.860 -2.031 1.00 26.38 89 GLN A O 1
ATOM 702 N N . HIS A 1 90 ? -40.048 34.591 -2.825 1.00 23.77 90 HIS A N 1
ATOM 703 C CA . HIS A 1 90 ? -40.863 33.381 -2.832 1.00 23.77 90 HIS A CA 1
ATOM 704 C C . HIS A 1 90 ? -40.311 32.323 -3.800 1.00 23.77 90 HIS A C 1
ATOM 706 O O . HIS A 1 90 ? -40.083 32.639 -4.968 1.00 23.77 90 HIS A O 1
ATOM 712 N N . VAL A 1 91 ? -40.244 31.066 -3.355 1.00 25.12 91 VAL A N 1
ATOM 713 C CA . VAL A 1 91 ? -40.508 29.887 -4.196 1.00 25.12 91 VAL A CA 1
ATOM 714 C C . VAL A 1 91 ? -41.395 28.940 -3.383 1.00 25.12 91 VAL A C 1
ATOM 716 O O . VAL A 1 91 ? -41.155 28.706 -2.200 1.00 25.12 91 VAL A O 1
ATOM 719 N N . GLU A 1 92 ? -42.470 28.491 -4.015 1.00 24.23 92 GLU A N 1
ATOM 720 C CA . GLU A 1 92 ? -43.624 27.793 -3.451 1.00 24.23 92 GLU A CA 1
ATOM 721 C C . GLU A 1 92 ? -43.555 26.275 -3.753 1.00 24.23 92 GLU A C 1
ATOM 723 O O . GLU A 1 92 ? -42.830 25.864 -4.656 1.00 24.23 92 GLU A O 1
ATOM 728 N N . GLU A 1 93 ? -44.371 25.491 -3.026 1.00 23.02 93 GLU A N 1
ATOM 729 C CA . GLU A 1 93 ? -44.762 24.075 -3.257 1.00 23.02 93 GLU A CA 1
ATOM 730 C C . GLU A 1 93 ? -43.774 22.956 -2.815 1.00 23.02 93 GLU A C 1
ATOM 732 O O . GLU A 1 93 ? -42.578 23.032 -3.040 1.00 23.02 93 GLU A O 1
ATOM 737 N N . HIS A 1 94 ? -44.141 21.847 -2.148 1.00 25.80 94 HIS A N 1
ATOM 738 C CA . HIS A 1 94 ? -45.422 21.181 -1.871 1.00 25.80 94 HIS A CA 1
ATOM 739 C C . HIS A 1 94 ? -45.479 20.606 -0.435 1.00 25.80 94 HIS A C 1
ATOM 741 O O . HIS A 1 94 ? -44.511 20.062 0.094 1.00 25.80 94 HIS A O 1
ATOM 747 N N . ARG A 1 95 ? -46.672 20.652 0.172 1.00 25.11 95 ARG A N 1
ATOM 748 C CA . ARG A 1 95 ? -47.021 20.016 1.454 1.00 25.11 95 ARG A CA 1
ATOM 749 C C . ARG A 1 95 ? -47.220 18.501 1.298 1.00 25.11 95 ARG A C 1
ATOM 751 O O . ARG A 1 95 ? -48.142 18.087 0.603 1.00 25.11 95 ARG A O 1
ATOM 758 N N . VAL A 1 96 ? -46.481 17.697 2.064 1.00 24.77 96 VAL A N 1
ATOM 759 C CA . VAL A 1 96 ? -46.928 16.364 2.510 1.00 24.77 96 VAL A CA 1
ATOM 760 C C . VAL A 1 96 ? -47.147 16.445 4.018 1.00 24.77 96 VAL A C 1
ATOM 762 O O . VAL A 1 96 ? -46.225 16.712 4.784 1.00 24.77 96 VAL A O 1
ATOM 765 N N . ALA A 1 97 ? -48.401 16.297 4.439 1.00 26.58 97 ALA A N 1
ATOM 766 C CA . ALA A 1 97 ? -48.785 16.306 5.841 1.00 26.58 97 ALA A CA 1
ATOM 767 C C . ALA A 1 97 ? -48.398 14.971 6.496 1.00 26.58 97 ALA A C 1
ATOM 769 O O . ALA A 1 97 ? -49.007 13.948 6.198 1.00 26.58 97 ALA A O 1
ATOM 770 N N . SER A 1 98 ? -47.433 14.996 7.416 1.00 24.12 98 SER A N 1
ATOM 771 C CA . SER A 1 98 ? -47.185 13.897 8.354 1.00 24.12 98 SER A CA 1
ATOM 772 C C . SER A 1 98 ? -47.561 14.352 9.758 1.00 24.12 98 SER A C 1
ATOM 774 O O . SER A 1 98 ? -47.025 15.322 10.290 1.00 24.12 98 SER A O 1
ATOM 776 N N . ILE A 1 99 ? -48.546 13.660 10.321 1.00 24.25 99 ILE A N 1
ATOM 777 C CA . ILE A 1 99 ? -49.094 13.856 11.662 1.00 24.25 99 ILE A CA 1
ATOM 778 C C . ILE A 1 99 ? -47.977 13.596 12.681 1.00 24.25 99 ILE A C 1
ATOM 780 O O . ILE A 1 99 ? -47.515 12.465 12.814 1.00 24.25 99 ILE A O 1
ATOM 784 N N . SER A 1 100 ? -47.539 14.632 13.402 1.00 24.34 100 SER A N 1
ATOM 785 C CA . SER A 1 100 ? -46.674 14.477 14.571 1.00 24.34 100 SER A CA 1
ATOM 786 C C . SER A 1 100 ? -47.540 14.245 15.810 1.00 24.34 100 SER A C 1
ATOM 788 O O . SER A 1 100 ? -48.223 15.136 16.310 1.00 24.34 100 SER A O 1
ATOM 790 N N . THR A 1 101 ? -47.532 13.024 16.332 1.00 25.36 101 THR A N 1
ATOM 791 C CA . THR A 1 101 ? -47.950 12.773 17.716 1.00 25.36 101 THR A CA 1
ATOM 792 C C . THR A 1 101 ? -46.725 12.919 18.607 1.00 25.36 101 THR A C 1
ATOM 794 O O . THR A 1 101 ? -45.864 12.045 18.649 1.00 25.36 101 THR A O 1
ATOM 797 N N . SER A 1 102 ? -46.621 14.060 19.287 1.00 24.02 102 SER A N 1
ATOM 798 C CA . SER A 1 102 ? -45.598 14.328 20.297 1.00 24.02 102 SER A CA 1
ATOM 799 C C . SER A 1 102 ? -45.808 13.429 21.520 1.00 24.02 102 SER A C 1
ATOM 801 O O . SER A 1 102 ? -46.828 13.550 22.197 1.00 24.02 102 SER A O 1
ATOM 803 N N . ILE A 1 103 ? -44.837 12.575 21.847 1.00 27.81 103 ILE A N 1
ATOM 804 C CA . ILE A 1 103 ? -44.730 11.972 23.182 1.00 27.81 103 ILE A CA 1
ATOM 805 C C . ILE A 1 103 ? -43.656 12.752 23.934 1.00 27.81 103 ILE A C 1
ATOM 807 O O . ILE A 1 103 ? -42.502 12.824 23.520 1.00 27.81 103 ILE A O 1
ATOM 811 N N . ARG A 1 104 ? -44.071 13.404 25.019 1.00 26.98 104 ARG A N 1
ATOM 812 C CA . ARG A 1 104 ? -43.218 14.199 25.901 1.00 26.98 104 ARG A CA 1
ATOM 813 C C . ARG A 1 104 ? -42.768 13.288 27.043 1.00 26.98 104 ARG A C 1
ATOM 815 O O . ARG A 1 104 ? -43.618 12.864 27.819 1.00 26.98 104 ARG A O 1
ATOM 822 N N . ALA A 1 105 ? -41.474 13.011 27.157 1.00 26.94 105 ALA A N 1
ATOM 823 C CA . ALA A 1 105 ? -40.900 12.431 28.369 1.00 26.94 105 ALA A CA 1
ATOM 824 C C . ALA A 1 105 ? -40.236 13.551 29.183 1.00 26.94 105 ALA A C 1
ATOM 826 O O . ALA A 1 105 ? -39.442 14.333 28.658 1.00 26.94 105 ALA A O 1
ATOM 827 N N . GLN A 1 106 ? -40.644 13.679 30.443 1.00 32.88 106 GLN A N 1
ATOM 828 C CA . GLN A 1 106 ? -39.917 14.434 31.456 1.00 32.88 106 GLN A CA 1
ATOM 829 C C . GLN A 1 106 ? -38.801 13.515 31.954 1.00 32.88 106 GLN A C 1
ATOM 831 O O . GLN A 1 106 ? -39.114 12.406 32.349 1.00 32.88 106 GLN A O 1
ATOM 836 N N . ASP A 1 107 ? -37.558 14.000 31.898 1.00 32.62 107 ASP A N 1
ATOM 837 C CA . ASP A 1 107 ? -36.321 13.345 32.350 1.00 32.62 107 ASP A CA 1
ATOM 838 C C . ASP A 1 107 ? -35.888 12.038 31.632 1.00 32.62 107 ASP A C 1
ATOM 840 O O . ASP A 1 107 ? -36.677 11.166 31.301 1.00 32.62 107 ASP A O 1
ATOM 844 N N . GLY A 1 108 ? -34.587 11.932 31.322 1.00 30.75 108 GLY A N 1
ATOM 845 C CA . GLY A 1 108 ? -33.966 10.722 30.758 1.00 30.75 108 GLY A CA 1
ATOM 846 C C . GLY A 1 108 ? -33.991 10.610 29.228 1.00 30.75 108 GLY A C 1
ATOM 847 O O . GLY A 1 108 ? -34.912 10.065 28.633 1.00 30.75 108 GLY A O 1
ATOM 848 N N . SER A 1 109 ? -32.930 11.099 28.588 1.00 29.55 109 SER A N 1
ATOM 849 C CA . SER A 1 109 ? -32.703 11.104 27.140 1.00 29.55 109 SER A CA 1
ATOM 850 C C . SER A 1 109 ? -32.861 9.725 26.477 1.00 29.55 109 SER A C 1
ATOM 852 O O . SER A 1 109 ? -32.077 8.815 26.732 1.00 29.55 109 SER A O 1
ATOM 854 N N . VAL A 1 110 ? -33.816 9.622 25.549 1.00 29.28 110 VAL A N 1
ATOM 855 C CA . VAL A 1 110 ? -33.937 8.556 24.544 1.00 29.28 110 VAL A CA 1
ATOM 856 C C . VAL A 1 110 ? -34.016 9.245 23.181 1.00 29.28 110 VAL A C 1
ATOM 858 O O . VAL A 1 110 ? -34.885 10.092 22.976 1.00 29.28 110 VAL A O 1
ATOM 861 N N . ILE A 1 111 ? -33.113 8.916 22.253 1.00 32.47 111 ILE A N 1
ATOM 862 C CA . ILE A 1 111 ? -33.213 9.359 20.855 1.00 32.47 111 ILE A CA 1
ATOM 863 C C . ILE A 1 111 ? -33.831 8.208 20.060 1.00 32.47 111 ILE A C 1
ATOM 865 O O . ILE A 1 111 ? -33.173 7.203 19.814 1.00 32.47 111 ILE A O 1
ATOM 869 N N . ILE A 1 112 ? -35.098 8.355 19.671 1.00 30.45 112 ILE A N 1
ATOM 870 C CA . ILE A 1 112 ? -35.752 7.487 18.685 1.00 30.45 112 ILE A CA 1
ATOM 871 C C . ILE A 1 112 ? -35.699 8.231 17.351 1.00 30.45 112 ILE A C 1
ATOM 873 O O . ILE A 1 112 ? -36.346 9.267 17.200 1.00 30.45 112 ILE A O 1
ATOM 877 N N . ALA A 1 113 ? -34.930 7.726 16.389 1.00 27.03 113 ALA A N 1
ATOM 878 C CA . ALA A 1 113 ? -34.990 8.197 15.008 1.00 27.03 113 ALA A CA 1
ATOM 879 C C . ALA A 1 113 ? -35.925 7.265 14.216 1.00 27.03 113 ALA A C 1
ATOM 881 O O . ALA A 1 113 ? -35.612 6.082 14.080 1.00 27.03 113 ALA A O 1
ATOM 882 N N . PRO A 1 114 ? -37.073 7.735 13.697 1.00 26.28 114 PRO A N 1
ATOM 883 C CA . PRO A 1 114 ? -37.909 6.901 12.848 1.00 26.28 114 PRO A CA 1
ATOM 884 C C . PRO A 1 114 ? -37.297 6.812 11.443 1.00 26.28 114 PRO A C 1
ATOM 886 O O . PRO A 1 114 ? -37.036 7.834 10.812 1.00 26.28 114 PRO A O 1
ATOM 889 N N . PHE A 1 115 ? -37.137 5.595 10.923 1.00 29.52 115 PHE A N 1
ATOM 890 C CA . PHE A 1 115 ? -36.957 5.344 9.491 1.00 29.52 115 PHE A CA 1
ATOM 891 C C . PHE A 1 115 ? -38.132 4.516 8.969 1.00 29.52 115 PHE A C 1
ATOM 893 O O . PHE A 1 115 ? -38.526 3.519 9.573 1.00 29.52 115 PHE A O 1
ATOM 900 N N . ILE A 1 116 ? -38.682 4.917 7.822 1.00 29.30 116 ILE A N 1
ATOM 901 C CA . ILE A 1 116 ? -39.614 4.100 7.043 1.00 29.30 116 ILE A CA 1
ATOM 902 C C . ILE A 1 116 ? -38.841 3.515 5.861 1.00 29.30 116 ILE A C 1
ATOM 904 O O . ILE A 1 116 ? -38.518 4.244 4.928 1.00 29.30 116 ILE A O 1
ATOM 908 N N . TYR A 1 117 ? -38.620 2.197 5.866 1.00 23.33 117 TYR A N 1
ATOM 909 C CA . TYR A 1 117 ? -38.700 1.380 4.652 1.00 23.33 117 TYR A CA 1
ATOM 910 C C . TYR A 1 117 ? -39.023 -0.084 5.010 1.00 23.33 117 TYR A C 1
ATOM 912 O O . TYR A 1 117 ? -38.278 -0.738 5.727 1.00 23.33 117 TYR A O 1
ATOM 920 N N . ASN A 1 118 ? -40.169 -0.563 4.514 1.00 26.23 118 ASN A N 1
ATOM 921 C CA . ASN A 1 118 ? -40.683 -1.942 4.519 1.00 26.23 118 ASN A CA 1
ATOM 922 C C . ASN A 1 118 ? -40.692 -2.761 5.839 1.00 26.23 118 ASN A C 1
ATOM 924 O O . ASN A 1 118 ? -39.770 -3.485 6.194 1.00 26.23 118 ASN A O 1
ATOM 928 N N . SER A 1 119 ? -41.865 -2.720 6.481 1.00 28.78 119 SER A N 1
ATOM 929 C CA . SER A 1 119 ? -42.579 -3.802 7.190 1.00 28.78 119 SER A CA 1
ATOM 930 C C . SER A 1 119 ? -41.962 -4.587 8.358 1.00 28.78 119 SER A C 1
ATOM 932 O O . SER A 1 119 ? -42.637 -5.495 8.833 1.00 28.78 119 SER A O 1
ATOM 934 N N . THR A 1 120 ? -40.816 -4.221 8.928 1.00 27.98 120 THR A N 1
ATOM 935 C CA . THR A 1 120 ? -40.476 -4.621 10.314 1.00 27.98 120 THR A CA 1
ATOM 936 C C . THR A 1 120 ? -39.587 -3.571 10.972 1.00 27.98 120 THR A C 1
ATOM 938 O O . THR A 1 120 ? -38.399 -3.494 10.679 1.00 27.98 120 THR A O 1
ATOM 941 N N . VAL A 1 121 ? -40.163 -2.766 11.868 1.00 29.55 121 VAL A N 1
ATOM 942 C CA . VAL A 1 121 ? -39.413 -1.858 12.748 1.00 29.55 121 VAL A CA 1
ATOM 943 C C . VAL A 1 121 ? -38.658 -2.718 13.766 1.00 29.55 121 VAL A C 1
ATOM 945 O O . VAL A 1 121 ? -39.283 -3.436 14.544 1.00 29.55 121 VAL A O 1
ATOM 948 N N . ARG A 1 122 ? -37.323 -2.684 13.741 1.00 28.91 122 ARG A N 1
ATOM 949 C CA . ARG A 1 122 ? -36.482 -3.093 14.872 1.00 28.91 122 ARG A CA 1
ATOM 950 C C . ARG A 1 122 ? -35.783 -1.839 15.380 1.00 28.91 122 ARG A C 1
ATOM 952 O O . ARG A 1 122 ? -35.009 -1.235 14.644 1.00 28.91 122 ARG A O 1
ATOM 959 N N . ASP A 1 123 ? -36.103 -1.445 16.605 1.00 28.84 123 ASP A N 1
ATOM 960 C CA . ASP A 1 123 ? -35.469 -0.320 17.284 1.00 28.84 123 ASP A CA 1
ATOM 961 C C . ASP A 1 123 ? -34.016 -0.684 17.629 1.00 28.84 123 ASP A C 1
ATOM 963 O O . ASP A 1 123 ? -33.768 -1.688 18.296 1.00 28.84 123 ASP A O 1
ATOM 967 N N . ILE A 1 124 ? -33.047 0.120 17.181 1.00 32.38 124 ILE A N 1
ATOM 968 C CA . ILE A 1 124 ? -31.669 0.053 17.684 1.00 32.38 124 ILE A CA 1
ATOM 969 C C . ILE A 1 124 ? -31.630 0.907 18.952 1.00 32.38 124 ILE A C 1
ATOM 971 O O . ILE A 1 124 ? -31.676 2.136 18.886 1.00 32.38 124 ILE A O 1
ATOM 975 N N . ILE A 1 125 ? -31.578 0.260 20.114 1.00 29.91 125 ILE A N 1
ATOM 976 C CA . ILE A 1 125 ? -31.374 0.937 21.396 1.00 29.91 125 ILE A CA 1
ATOM 977 C C . ILE A 1 125 ? -29.869 1.171 21.550 1.00 29.91 125 ILE A C 1
ATOM 979 O O . ILE A 1 125 ? -29.123 0.237 21.814 1.00 29.91 125 ILE A O 1
ATOM 983 N N . ILE A 1 126 ? -29.412 2.414 21.387 1.00 31.91 126 ILE A N 1
ATOM 984 C CA . ILE A 1 126 ? -28.043 2.800 21.754 1.00 31.91 126 ILE A CA 1
ATOM 985 C C . ILE A 1 126 ? -28.042 3.113 23.253 1.00 31.91 126 ILE A C 1
ATOM 987 O O . ILE A 1 126 ? -28.367 4.226 23.672 1.00 31.91 126 ILE A O 1
ATOM 991 N N . THR A 1 127 ? -27.702 2.128 24.080 1.00 26.39 127 THR A N 1
ATOM 992 C CA . THR A 1 127 ? -27.444 2.344 25.508 1.00 26.39 127 THR A CA 1
ATOM 993 C C . THR A 1 127 ? -26.019 2.855 25.704 1.00 26.39 127 THR A C 1
ATOM 995 O O . THR A 1 127 ? -25.056 2.105 25.595 1.00 26.39 127 THR A O 1
ATOM 998 N N . VAL A 1 128 ? -25.867 4.145 26.017 1.00 28.36 128 VAL A N 1
ATOM 999 C CA . VAL A 1 128 ? -24.595 4.699 26.507 1.00 28.36 128 VAL A CA 1
ATOM 1000 C C . VAL A 1 128 ? -24.485 4.354 28.000 1.00 28.36 128 VAL A C 1
ATOM 1002 O O . VAL A 1 128 ? -25.328 4.822 28.773 1.00 28.36 128 VAL A O 1
ATOM 1005 N N . PRO A 1 129 ? -23.506 3.546 28.451 1.00 24.52 129 PRO A N 1
ATOM 1006 C CA . PRO A 1 129 ? -23.334 3.300 29.877 1.00 24.52 129 PRO A CA 1
ATOM 1007 C C . PRO A 1 129 ? -22.940 4.606 30.575 1.00 24.52 129 PRO A C 1
ATOM 1009 O O . PRO A 1 129 ? -21.994 5.285 30.173 1.00 24.52 129 PRO A O 1
ATOM 1012 N N . LYS A 1 130 ? -23.686 4.971 31.624 1.00 26.67 130 LYS A N 1
ATOM 1013 C CA . LYS A 1 130 ? -23.321 6.073 32.519 1.00 26.67 130 LYS A CA 1
ATOM 1014 C C . LYS A 1 130 ? -21.992 5.738 33.192 1.00 26.67 130 LYS A C 1
ATOM 1016 O O . LYS A 1 130 ? -21.831 4.659 33.754 1.00 26.67 130 LYS A O 1
ATOM 1021 N N . THR A 1 131 ? -21.061 6.680 33.161 1.00 27.28 131 THR A N 1
ATOM 1022 C CA . THR A 1 131 ? -19.860 6.674 33.993 1.00 27.28 131 THR A CA 1
ATOM 1023 C C . THR A 1 131 ? -20.273 6.788 35.463 1.00 27.28 131 THR A C 1
ATOM 1025 O O . THR A 1 131 ? -20.687 7.850 35.925 1.00 27.28 131 THR A O 1
ATOM 1028 N N . GLU A 1 132 ? -20.213 5.685 36.209 1.00 27.19 132 GLU A N 1
ATOM 1029 C CA . GLU A 1 132 ? -20.435 5.699 37.657 1.00 27.19 132 GLU A CA 1
ATOM 1030 C C . GLU A 1 132 ? -19.127 6.013 38.397 1.00 27.19 132 GLU A C 1
ATOM 1032 O O . GLU A 1 132 ? -18.127 5.306 38.276 1.00 27.19 132 GLU A O 1
ATOM 1037 N N . ALA A 1 133 ? -19.144 7.093 39.181 1.00 25.22 133 ALA A N 1
ATOM 1038 C CA . ALA A 1 133 ? -18.165 7.355 40.232 1.00 25.22 133 ALA A CA 1
ATOM 1039 C C . ALA A 1 133 ? -18.441 6.447 41.457 1.00 25.22 133 ALA A C 1
ATOM 1041 O O . ALA A 1 133 ? -19.564 5.970 41.637 1.00 25.22 133 ALA A O 1
ATOM 1042 N N . PRO A 1 134 ? -17.438 6.176 42.313 1.00 33.50 134 PRO A N 1
ATOM 1043 C CA . PRO A 1 134 ? -17.334 4.897 42.999 1.00 33.50 134 PRO A CA 1
ATOM 1044 C C . PRO A 1 134 ? -17.996 4.921 44.374 1.00 33.50 134 PRO A C 1
ATOM 1046 O O . PRO A 1 134 ? -17.391 5.405 45.323 1.00 33.50 134 PRO A O 1
ATOM 1049 N N . HIS A 1 135 ? -19.168 4.305 44.534 1.00 26.92 135 HIS A N 1
ATOM 1050 C CA . HIS A 1 135 ? -19.657 3.921 45.862 1.00 26.92 135 HIS A CA 1
ATOM 1051 C C . HIS A 1 135 ? -20.379 2.566 45.830 1.00 26.92 135 HIS A C 1
ATOM 1053 O O . HIS A 1 135 ? -21.538 2.465 45.456 1.00 26.92 135 HIS A O 1
ATOM 1059 N N . SER A 1 136 ? -19.644 1.534 46.261 1.00 27.95 136 SER A N 1
ATOM 1060 C CA . SER A 1 136 ? -20.110 0.312 46.936 1.00 27.95 136 SER A CA 1
ATOM 1061 C C . SER A 1 136 ? -21.437 -0.323 46.482 1.00 27.95 136 SER A C 1
ATOM 1063 O O . SER A 1 136 ? -22.494 0.084 46.951 1.00 27.95 136 SER A O 1
ATOM 1065 N N . CYS A 1 137 ? -21.376 -1.457 45.779 1.00 23.03 137 CYS A N 1
ATOM 1066 C CA . CYS A 1 137 ? -21.981 -2.701 46.274 1.00 23.03 137 CYS A CA 1
ATOM 1067 C C . CYS A 1 137 ? -21.530 -3.912 45.445 1.00 23.03 137 CYS A C 1
ATOM 1069 O O . CYS A 1 137 ? -21.363 -3.860 44.233 1.00 23.03 137 CYS A O 1
ATOM 1071 N N . SER A 1 138 ? -21.330 -5.003 46.161 1.00 25.70 138 SER A N 1
ATOM 1072 C CA . SER A 1 138 ? -20.922 -6.338 45.756 1.00 25.70 138 SER A CA 1
ATOM 1073 C C . SER A 1 138 ? -21.915 -7.086 44.857 1.00 25.70 138 SER A C 1
ATOM 1075 O O . SER A 1 138 ? -23.123 -7.015 45.058 1.00 25.70 138 SER A O 1
ATOM 1077 N N . THR A 1 139 ? -21.347 -7.960 44.016 1.00 30.16 139 THR A N 1
ATOM 1078 C CA . THR A 1 139 ? -21.934 -9.204 43.474 1.00 30.16 139 THR A CA 1
ATOM 1079 C C . THR A 1 139 ? -23.241 -9.084 42.692 1.00 30.16 139 THR A C 1
ATOM 1081 O O . THR A 1 139 ? -24.317 -9.234 43.256 1.00 30.16 139 THR A O 1
ATOM 1084 N N . GLN A 1 140 ? -23.116 -9.032 41.365 1.00 27.67 140 GLN A N 1
ATOM 1085 C CA . GLN A 1 140 ? -23.801 -9.963 40.463 1.00 27.67 140 GLN A CA 1
ATOM 1086 C C . GLN A 1 140 ? -23.077 -9.970 39.109 1.00 27.67 140 GLN A C 1
ATOM 1088 O O . GLN A 1 140 ? -23.074 -8.981 38.383 1.00 27.67 140 GLN A O 1
ATOM 1093 N N . GLN A 1 141 ? -22.437 -11.098 38.785 1.00 33.09 141 GLN A N 1
ATOM 1094 C CA . GLN A 1 141 ? -22.157 -11.487 37.403 1.00 33.09 141 GLN A CA 1
ATOM 1095 C C . GLN A 1 141 ? -23.515 -11.672 36.718 1.00 33.09 141 GLN A C 1
ATOM 1097 O O . GLN A 1 141 ? -24.110 -12.743 36.794 1.00 33.09 141 GLN A O 1
ATOM 1102 N N . GLY A 1 142 ? -24.046 -10.594 36.150 1.00 26.80 142 GLY A N 1
ATOM 1103 C CA . GLY A 1 142 ? -25.168 -10.636 35.225 1.00 26.80 142 GLY A CA 1
ATOM 1104 C C . GLY A 1 142 ? -24.611 -10.809 33.822 1.00 26.80 142 GLY A C 1
ATOM 1105 O O . GLY A 1 142 ? -23.796 -9.998 33.387 1.00 26.80 142 GLY A O 1
ATOM 1106 N N . GLU A 1 143 ? -25.004 -11.895 33.163 1.00 35.88 143 GLU A N 1
ATOM 1107 C CA . GLU A 1 143 ? -24.785 -12.167 31.745 1.00 35.88 143 GLU A CA 1
ATOM 1108 C C . GLU A 1 143 ? -24.934 -10.879 30.925 1.00 35.88 143 GLU A C 1
ATOM 1110 O O . GLU A 1 143 ? -26.028 -10.318 30.841 1.00 35.88 143 GLU A O 1
ATOM 1115 N N . LEU A 1 144 ? -23.836 -10.400 30.325 1.00 30.06 144 LEU A N 1
ATOM 1116 C CA . LEU A 1 144 ? -23.944 -9.414 29.261 1.00 30.06 144 LEU A CA 1
ATOM 1117 C C . LEU A 1 144 ? -24.726 -10.084 28.137 1.00 30.06 144 LEU A C 1
ATOM 1119 O O . LEU A 1 144 ? -24.241 -11.024 27.503 1.00 30.06 144 LEU A O 1
ATOM 1123 N N . SER A 1 145 ? -25.940 -9.596 27.906 1.00 35.12 145 SER A N 1
ATOM 1124 C CA . SER A 1 145 ? -26.632 -9.762 26.640 1.00 35.12 145 SER A CA 1
ATOM 1125 C C . SER A 1 145 ? -25.641 -9.427 25.533 1.00 35.12 145 SER A C 1
ATOM 1127 O O . SER A 1 145 ? -25.199 -8.285 25.425 1.00 35.12 145 SER A O 1
ATOM 1129 N N . ILE A 1 146 ? -25.249 -10.439 24.763 1.00 43.88 146 ILE A N 1
ATOM 1130 C CA . ILE A 1 146 ? -24.510 -10.259 23.522 1.00 43.88 146 ILE A CA 1
ATOM 1131 C C . ILE A 1 146 ? -25.435 -9.420 22.645 1.00 43.88 146 ILE A C 1
ATOM 1133 O O . ILE A 1 146 ? -26.386 -9.948 22.070 1.00 43.88 146 ILE A O 1
ATOM 1137 N N . GLU A 1 147 ? -25.218 -8.106 22.612 1.00 57.53 147 GLU A N 1
ATOM 1138 C CA . GLU A 1 147 ? -25.732 -7.287 21.524 1.00 57.53 147 GLU A CA 1
ATOM 1139 C C . GLU A 1 147 ? -25.263 -7.972 20.236 1.00 57.53 147 GLU A C 1
ATOM 1141 O O . GLU A 1 147 ? -24.088 -8.336 20.112 1.00 57.53 147 GLU A O 1
ATOM 1146 N N . GLU A 1 148 ? -26.203 -8.281 19.338 1.00 73.56 148 GLU A N 1
ATOM 1147 C CA . GLU A 1 148 ? -25.896 -8.991 18.098 1.00 73.56 148 GLU A CA 1
ATOM 1148 C C . GLU A 1 148 ? -24.774 -8.241 17.373 1.00 73.56 148 GLU A C 1
ATOM 1150 O O . GLU A 1 148 ? -24.936 -7.084 16.986 1.00 73.56 148 GLU A O 1
ATOM 1155 N N . VAL A 1 149 ? -23.616 -8.894 17.225 1.00 81.00 149 VAL A N 1
ATOM 1156 C CA . VAL A 1 149 ? -22.463 -8.306 16.538 1.00 81.00 149 VAL A CA 1
ATOM 1157 C C . VAL A 1 149 ? -22.874 -7.992 15.104 1.00 81.00 149 VAL A C 1
ATOM 1159 O O . VAL A 1 149 ? -23.187 -8.900 14.333 1.00 81.00 149 VAL A O 1
ATOM 1162 N N . GLN A 1 150 ? -22.846 -6.713 14.747 1.00 84.94 150 GLN A N 1
ATOM 1163 C CA . GLN A 1 150 ? -23.173 -6.243 13.411 1.00 84.94 150 GLN A CA 1
ATOM 1164 C C . GLN A 1 150 ? -22.015 -6.534 12.448 1.00 84.94 150 GLN A C 1
ATOM 1166 O O . GLN A 1 150 ? -20.839 -6.389 12.788 1.00 84.94 150 GLN A O 1
ATOM 1171 N N . ASP A 1 151 ? -22.328 -6.917 11.211 1.00 89.81 151 ASP A N 1
ATOM 1172 C CA . ASP A 1 151 ? -21.280 -7.182 10.221 1.00 89.81 151 ASP A CA 1
ATOM 1173 C C . ASP A 1 151 ? -20.586 -5.894 9.753 1.00 89.81 151 ASP A C 1
ATOM 1175 O O . ASP A 1 151 ? -19.359 -5.850 9.688 1.00 89.81 151 ASP A O 1
ATOM 1179 N N . GLU A 1 152 ? -21.348 -4.833 9.477 1.00 94.00 152 GLU A N 1
ATOM 1180 C CA . GLU A 1 152 ? -20.825 -3.552 8.990 1.00 94.00 152 GLU A CA 1
ATOM 1181 C C . GLU A 1 152 ? -21.561 -2.365 9.624 1.00 94.00 152 GLU A C 1
ATOM 1183 O O . GLU A 1 152 ? -22.787 -2.263 9.544 1.00 94.00 152 GLU A O 1
ATOM 1188 N N . PHE A 1 153 ? -20.789 -1.440 10.189 1.00 93.75 153 PHE A N 1
ATOM 1189 C CA . PHE A 1 153 ? -21.204 -0.089 10.532 1.00 93.75 153 PHE A CA 1
ATOM 1190 C C . PHE A 1 153 ? -20.608 0.884 9.507 1.00 93.75 153 PHE A C 1
ATOM 1192 O O . PHE A 1 153 ? -19.392 1.030 9.416 1.00 93.75 153 PHE A O 1
ATOM 1199 N N . ASP A 1 154 ? -21.462 1.535 8.718 1.00 91.81 154 ASP A N 1
ATOM 1200 C CA . ASP A 1 154 ? -21.048 2.509 7.704 1.00 91.81 154 ASP A CA 1
ATOM 1201 C C . ASP A 1 154 ? -21.679 3.862 8.012 1.00 91.81 154 ASP A C 1
ATOM 1203 O O . ASP A 1 154 ? -22.890 4.043 7.858 1.00 91.81 154 ASP A O 1
ATOM 1207 N N . LEU A 1 155 ? -20.847 4.797 8.467 1.00 89.25 155 LEU A N 1
ATOM 1208 C CA . LEU A 1 155 ? -21.276 6.111 8.923 1.00 89.25 155 LEU A CA 1
ATOM 1209 C C . LEU A 1 155 ? -21.847 6.964 7.785 1.00 89.25 155 LEU A C 1
ATOM 1211 O O . LEU A 1 155 ? -22.761 7.753 8.009 1.00 89.25 155 LEU A O 1
ATOM 1215 N N . VAL A 1 156 ? -21.387 6.742 6.548 1.00 84.12 156 VAL A N 1
ATOM 1216 C CA . VAL A 1 156 ? -21.841 7.482 5.359 1.00 84.12 156 VAL A CA 1
ATOM 1217 C C . VAL A 1 156 ? -23.319 7.212 5.059 1.00 84.12 156 VAL A C 1
ATOM 1219 O O . VAL A 1 156 ? -23.997 8.034 4.443 1.00 84.12 156 VAL A O 1
ATOM 1222 N N . LYS A 1 157 ? -23.866 6.086 5.538 1.00 87.31 157 LYS A N 1
ATOM 1223 C CA . LYS A 1 157 ? -25.298 5.771 5.409 1.00 87.31 157 LYS A CA 1
ATOM 1224 C C . LYS A 1 157 ? -26.182 6.674 6.284 1.00 87.31 157 LYS A C 1
ATOM 1226 O O . LYS A 1 157 ? -27.393 6.714 6.070 1.00 87.31 157 LYS A O 1
ATOM 1231 N N . TYR A 1 158 ? -25.607 7.402 7.244 1.00 85.44 158 TYR A N 1
ATOM 1232 C CA . TYR A 1 158 ? -26.333 8.270 8.166 1.00 85.44 158 TYR A CA 1
ATOM 1233 C C . TYR A 1 158 ? -26.167 9.735 7.765 1.00 85.44 158 TYR A C 1
ATOM 1235 O O . TYR A 1 158 ? -25.124 10.353 7.977 1.00 85.44 158 TYR A O 1
ATOM 1243 N N . ASN A 1 159 ? -27.237 10.304 7.212 1.00 85.19 159 ASN A N 1
ATOM 1244 C CA . ASN A 1 159 ? -27.300 11.724 6.888 1.00 85.19 159 ASN A CA 1
ATOM 1245 C C . ASN A 1 159 ? -27.539 12.548 8.166 1.00 85.19 159 ASN A C 1
ATOM 1247 O O . ASN A 1 159 ? -28.683 12.800 8.548 1.00 85.19 159 ASN A O 1
ATOM 1251 N N . THR A 1 160 ? -26.459 12.914 8.853 1.00 85.81 160 THR A N 1
ATOM 1252 C CA . THR A 1 160 ? -26.474 13.733 10.071 1.00 85.81 160 THR A CA 1
ATOM 1253 C C . THR A 1 160 ? -25.287 14.701 10.079 1.00 85.81 160 THR A C 1
ATOM 1255 O O . THR A 1 160 ? -24.389 14.588 9.251 1.00 85.81 160 THR A O 1
ATOM 1258 N N . SER A 1 161 ? -25.295 15.677 10.991 1.00 88.69 161 SER A N 1
ATOM 1259 C CA . SER A 1 161 ? -24.150 16.565 11.238 1.00 88.69 161 SER A CA 1
ATOM 1260 C C . SER A 1 161 ? -22.927 15.803 11.763 1.00 88.69 161 SER A C 1
ATOM 1262 O O . SER A 1 161 ? -23.079 14.705 12.295 1.00 88.69 161 SER A O 1
ATOM 1264 N N . GLU A 1 162 ? -21.747 16.432 11.721 1.00 84.31 162 GLU A N 1
ATOM 1265 C CA . GLU A 1 162 ? -20.506 15.910 12.327 1.00 84.31 162 GLU A CA 1
ATOM 1266 C C . GLU A 1 162 ? -20.694 15.543 13.809 1.00 84.31 162 GLU A C 1
ATOM 1268 O O . GLU A 1 162 ? -20.328 14.456 14.236 1.00 84.31 162 GLU A O 1
ATOM 1273 N N . GLU A 1 163 ? -21.390 16.375 14.593 1.00 85.75 163 GLU A N 1
ATOM 1274 C CA . GLU A 1 163 ? -21.712 16.037 15.989 1.00 85.75 163 GLU A CA 1
ATOM 1275 C C . GLU A 1 163 ? -22.602 14.782 16.093 1.00 85.75 163 GLU A C 1
ATOM 1277 O O . GLU A 1 163 ? -22.497 13.987 17.027 1.00 85.75 163 GLU A O 1
ATOM 1282 N N . GLY A 1 164 ? -23.506 14.584 15.132 1.00 86.44 164 GLY A N 1
ATOM 1283 C CA . GLY A 1 164 ? -24.291 13.360 15.045 1.00 86.44 164 GLY A CA 1
ATOM 1284 C C . GLY A 1 164 ? -23.440 12.151 14.664 1.00 86.44 164 GLY A C 1
ATOM 1285 O O . GLY A 1 164 ? -23.658 11.075 15.214 1.00 86.44 164 GLY A O 1
ATOM 1286 N N . HIS A 1 165 ? -22.455 12.322 13.780 1.00 87.81 165 HIS A N 1
ATOM 1287 C CA . HIS A 1 165 ? -21.471 11.291 13.451 1.00 87.81 165 HIS A CA 1
ATOM 1288 C C . HIS A 1 165 ? -20.660 10.888 14.682 1.00 87.81 165 HIS A C 1
ATOM 1290 O O . HIS A 1 165 ? -20.624 9.701 15.004 1.00 87.81 165 HIS A O 1
ATOM 1296 N N . ASP A 1 166 ? -20.147 11.852 15.445 1.00 88.25 166 ASP A N 1
ATOM 1297 C CA . ASP A 1 166 ? -19.420 11.617 16.700 1.00 88.25 166 ASP A CA 1
ATOM 1298 C C . ASP A 1 166 ? -20.256 10.820 17.713 1.00 88.25 166 ASP A C 1
ATOM 1300 O O . ASP A 1 166 ? -19.765 9.882 18.345 1.00 88.25 166 ASP A O 1
ATOM 1304 N N . ARG A 1 167 ? -21.555 11.127 17.826 1.00 89.06 167 ARG A N 1
ATOM 1305 C CA . ARG A 1 167 ? -22.489 10.387 18.698 1.00 89.06 167 ARG A CA 1
ATOM 1306 C C . ARG A 1 167 ? -22.734 8.947 18.244 1.00 89.06 167 ARG A C 1
ATOM 1308 O O . ARG A 1 167 ? -23.138 8.125 19.067 1.00 89.06 167 ARG A O 1
ATOM 1315 N N . LEU A 1 168 ? -22.518 8.637 16.967 1.00 90.44 168 LEU A N 1
ATOM 1316 C CA . LEU A 1 168 ? -22.715 7.304 16.396 1.00 90.44 168 LEU A CA 1
ATOM 1317 C C . LEU A 1 168 ? -21.443 6.440 16.433 1.00 90.44 168 LEU A C 1
ATOM 1319 O O . LEU A 1 168 ? -21.565 5.218 16.457 1.00 90.44 168 LEU A O 1
ATOM 1323 N N . VAL A 1 169 ? -20.243 7.030 16.511 1.00 91.19 169 VAL A N 1
ATOM 1324 C CA . VAL A 1 169 ? -18.957 6.300 16.596 1.00 91.19 169 VAL A CA 1
ATOM 1325 C C . VAL A 1 169 ? -18.938 5.190 17.663 1.00 91.19 169 VAL A C 1
ATOM 1327 O O . VAL A 1 169 ? -18.411 4.115 17.370 1.00 91.19 169 VAL A O 1
ATOM 1330 N N . PRO A 1 170 ? -19.525 5.346 18.870 1.00 91.88 170 PRO A N 1
ATOM 1331 C CA . PRO A 1 170 ? -19.599 4.264 19.853 1.00 91.88 170 PRO A CA 1
ATOM 1332 C C . PRO A 1 170 ? -20.182 2.939 19.334 1.00 91.88 170 PRO A C 1
ATOM 1334 O O . PRO A 1 170 ? -19.847 1.891 19.888 1.00 91.88 170 PRO A O 1
ATOM 1337 N N . ALA A 1 171 ? -20.999 2.961 18.273 1.00 90.56 171 ALA A N 1
ATOM 1338 C CA . ALA A 1 171 ? -21.539 1.762 17.630 1.00 90.56 171 ALA A CA 1
ATOM 1339 C C . ALA A 1 171 ? -20.448 0.839 17.053 1.00 90.56 171 ALA A C 1
ATOM 1341 O O . ALA A 1 171 ? -20.664 -0.367 16.928 1.00 90.56 171 ALA A O 1
ATOM 1342 N N . VAL A 1 172 ? -19.248 1.370 16.780 1.00 93.00 172 VAL A N 1
ATOM 1343 C CA . VAL A 1 172 ? -18.092 0.600 16.294 1.00 93.00 172 VAL A CA 1
ATOM 1344 C C . VAL A 1 172 ? -17.712 -0.539 17.248 1.00 93.00 172 VAL A C 1
ATOM 1346 O O . VAL A 1 172 ? -17.226 -1.577 16.799 1.00 93.00 172 VAL A O 1
ATOM 1349 N N . ARG A 1 173 ? -18.011 -0.404 18.550 1.00 91.56 173 ARG A N 1
ATOM 1350 C CA . ARG A 1 173 ? -17.761 -1.434 19.578 1.00 91.56 173 ARG A CA 1
ATOM 1351 C C . ARG A 1 173 ? -18.394 -2.788 19.262 1.00 91.56 173 ARG A C 1
ATOM 1353 O O . ARG A 1 173 ? -17.867 -3.807 19.696 1.00 91.56 173 ARG A O 1
ATOM 1360 N N . ASN A 1 174 ? -19.486 -2.797 18.501 1.00 89.81 174 ASN A N 1
ATOM 1361 C CA . ASN A 1 174 ? -20.276 -3.994 18.233 1.00 89.81 174 ASN A CA 1
ATOM 1362 C C . ASN A 1 174 ? -20.209 -4.450 16.773 1.00 89.81 174 ASN A C 1
ATOM 1364 O O . ASN A 1 174 ? -21.012 -5.290 16.373 1.00 89.81 174 ASN A O 1
ATOM 1368 N N . CYS A 1 175 ? -19.280 -3.927 15.964 1.00 93.50 175 CYS A N 1
ATOM 1369 C CA . CYS A 1 175 ? -19.201 -4.259 14.542 1.00 93.50 175 CYS A CA 1
ATOM 1370 C C . CYS A 1 175 ? -17.903 -4.977 14.149 1.00 93.50 175 CYS A C 1
ATOM 1372 O O . CYS A 1 175 ? -16.844 -4.746 14.731 1.00 93.50 175 CYS A O 1
ATOM 1374 N N . ARG A 1 176 ? -17.968 -5.841 13.127 1.00 95.56 176 ARG A N 1
ATOM 1375 C CA . ARG A 1 176 ? -16.762 -6.445 12.527 1.00 95.56 176 ARG A CA 1
ATOM 1376 C C . ARG A 1 176 ? -16.059 -5.496 11.563 1.00 95.56 176 ARG A C 1
ATOM 1378 O O . ARG A 1 176 ? -14.839 -5.573 11.423 1.00 95.56 176 ARG A O 1
ATOM 1385 N N . LYS A 1 177 ? -16.817 -4.619 10.904 1.00 97.06 177 LYS A N 1
ATOM 1386 C CA . LYS A 1 177 ? -16.313 -3.639 9.939 1.00 97.06 177 LYS A CA 1
ATOM 1387 C C . LYS A 1 177 ? -16.863 -2.260 10.261 1.00 97.06 177 LYS A C 1
ATOM 1389 O O . LYS A 1 177 ? -18.078 -2.111 10.367 1.00 97.06 177 LYS A O 1
ATOM 1394 N N . ALA A 1 178 ? -15.987 -1.270 10.357 1.00 96.25 178 ALA A N 1
ATOM 1395 C CA . ALA A 1 178 ? -16.356 0.124 10.555 1.00 96.25 178 ALA A CA 1
ATOM 1396 C C . ALA A 1 178 ? -15.846 0.979 9.397 1.00 96.25 178 ALA A C 1
ATOM 1398 O O . ALA A 1 178 ? -14.655 0.958 9.086 1.00 96.25 178 ALA A O 1
ATOM 1399 N N . ARG A 1 179 ? -16.743 1.752 8.782 1.00 95.12 179 ARG A N 1
ATOM 1400 C CA . ARG A 1 179 ? -16.424 2.746 7.756 1.00 95.12 179 ARG A CA 1
ATOM 1401 C C . ARG A 1 179 ? -16.815 4.126 8.267 1.00 95.12 179 ARG A C 1
ATOM 1403 O O . ARG A 1 179 ? -18.000 4.426 8.387 1.00 95.12 179 ARG A O 1
ATOM 1410 N N . LEU A 1 180 ? -15.814 4.940 8.584 1.00 92.12 180 LEU A N 1
ATOM 1411 C CA . LEU A 1 180 ? -15.944 6.297 9.122 1.00 92.12 180 LEU A CA 1
ATOM 1412 C C . LEU A 1 180 ? -15.256 7.295 8.179 1.00 92.12 180 LEU A C 1
ATOM 1414 O O . LEU A 1 180 ? -14.416 8.084 8.600 1.00 92.12 180 LEU A O 1
ATOM 1418 N N . SER A 1 181 ? -15.552 7.193 6.884 1.00 85.81 181 SER A N 1
ATOM 1419 C CA . SER A 1 181 ? -14.896 7.963 5.824 1.00 85.81 181 SER A CA 1
ATOM 1420 C C . SER A 1 181 ? -15.537 9.332 5.598 1.00 85.81 181 SER A C 1
ATOM 1422 O O . SER A 1 181 ? -16.766 9.422 5.571 1.00 85.81 181 SER A O 1
ATOM 1424 N N . GLY A 1 182 ? -14.726 10.341 5.277 1.00 78.69 182 GLY A N 1
ATOM 1425 C CA . GLY A 1 182 ? -15.190 11.589 4.661 1.00 78.69 182 GLY A CA 1
ATOM 1426 C C . GLY A 1 182 ? -15.559 12.716 5.625 1.00 78.69 182 GLY A C 1
ATOM 1427 O O . GLY A 1 182 ? -16.353 13.575 5.246 1.00 78.69 182 GLY A O 1
ATOM 1428 N N . TYR A 1 183 ? -15.017 12.718 6.845 1.00 82.38 183 TYR A N 1
ATOM 1429 C CA . TYR A 1 183 ? -15.149 13.833 7.789 1.00 82.38 183 TYR A CA 1
ATOM 1430 C C . TYR A 1 183 ? -13.942 13.903 8.736 1.00 82.38 183 TYR A C 1
ATOM 1432 O O . TYR A 1 183 ? -13.219 12.922 8.903 1.00 82.38 183 TYR A O 1
ATOM 1440 N N . THR A 1 184 ? -13.698 15.065 9.340 1.00 85.31 184 THR A N 1
ATOM 1441 C CA . THR A 1 184 ? -12.575 15.264 10.267 1.00 85.31 184 THR A CA 1
ATOM 1442 C C . THR A 1 184 ? -12.831 14.538 11.588 1.00 85.31 184 THR A C 1
ATOM 1444 O O . THR A 1 184 ? -13.864 14.739 12.226 1.00 85.31 184 THR A O 1
ATOM 1447 N N . LEU A 1 185 ? -11.879 13.709 12.021 1.00 87.00 185 LEU A N 1
ATOM 1448 C CA . LEU A 1 185 ? -11.977 12.954 13.268 1.00 87.00 185 LEU A CA 1
ATOM 1449 C C . LEU A 1 185 ? -11.385 13.773 14.413 1.00 87.00 185 LEU A C 1
ATOM 1451 O O . LEU A 1 185 ? -10.207 14.133 14.398 1.00 87.00 185 LEU A O 1
ATOM 1455 N N . SER A 1 186 ? -12.207 14.048 15.426 1.00 89.69 186 SER A N 1
ATOM 1456 C CA . SER A 1 186 ? -11.752 14.686 16.661 1.00 89.69 186 SER A CA 1
ATOM 1457 C C . SER A 1 186 ? -10.938 13.715 17.527 1.00 89.69 186 SER A C 1
ATOM 1459 O O . SER A 1 186 ? -11.128 12.498 17.463 1.00 89.69 186 SER A O 1
ATOM 1461 N N . ASN A 1 187 ? -10.098 14.241 18.425 1.00 90.25 187 ASN A N 1
ATOM 1462 C CA . ASN A 1 187 ? -9.365 13.414 19.397 1.00 90.25 187 ASN A CA 1
ATOM 1463 C C . ASN A 1 187 ? -10.306 12.526 20.227 1.00 90.25 187 ASN A C 1
ATOM 1465 O O . ASN A 1 187 ? -9.977 11.383 20.514 1.00 90.25 187 ASN A O 1
ATOM 1469 N N . GLN A 1 188 ? -11.518 13.001 20.536 1.00 90.44 188 GLN A N 1
ATOM 1470 C CA . GLN A 1 188 ? -12.520 12.228 21.275 1.00 90.44 188 GLN A CA 1
ATOM 1471 C C . GLN A 1 188 ? -13.024 11.003 20.492 1.00 90.44 188 GLN A C 1
ATOM 1473 O O . GLN A 1 188 ? -13.315 9.949 21.076 1.00 90.44 188 GLN A O 1
ATOM 1478 N N . VAL A 1 189 ? -13.147 11.138 19.170 1.00 91.88 189 VAL A N 1
ATOM 1479 C CA . VAL A 1 189 ? -13.467 10.026 18.273 1.00 91.88 189 VAL A CA 1
ATOM 1480 C C . VAL A 1 189 ? -12.291 9.060 18.208 1.00 91.88 189 VAL A C 1
ATOM 1482 O O . VAL A 1 189 ? -12.498 7.861 18.401 1.00 91.88 189 VAL A O 1
ATOM 1485 N N . CYS A 1 190 ? -11.067 9.561 18.037 1.00 94.44 190 CYS A N 1
ATOM 1486 C CA . CYS A 1 190 ? -9.857 8.737 18.055 1.00 94.44 190 CYS A CA 1
ATOM 1487 C C . CYS A 1 190 ? -9.704 7.966 19.376 1.00 94.44 190 CYS A C 1
ATOM 1489 O O . CYS A 1 190 ? -9.441 6.768 19.333 1.00 94.44 190 CYS A O 1
ATOM 1491 N N . ASP A 1 191 ? -9.975 8.586 20.529 1.00 94.75 191 ASP A N 1
ATOM 1492 C CA . ASP A 1 191 ? -9.970 7.934 21.849 1.00 94.75 191 ASP A CA 1
ATOM 1493 C C . ASP A 1 191 ? -10.995 6.800 21.916 1.00 94.75 191 ASP A C 1
ATOM 1495 O O . ASP A 1 191 ? -10.738 5.715 22.450 1.00 94.75 191 ASP A O 1
ATOM 1499 N N . THR A 1 192 ? -12.180 7.034 21.349 1.00 94.69 192 THR A N 1
ATOM 1500 C CA . THR A 1 192 ? -13.235 6.020 21.288 1.00 94.69 192 THR A CA 1
ATOM 1501 C C . THR A 1 192 ? -12.784 4.830 20.447 1.00 94.69 192 THR A C 1
ATOM 1503 O O . THR A 1 192 ? -12.958 3.690 20.878 1.00 94.69 192 THR A O 1
ATOM 1506 N N . LEU A 1 193 ? -12.175 5.080 19.283 1.00 95.19 193 LEU A N 1
ATOM 1507 C CA . LEU A 1 193 ? -11.638 4.040 18.404 1.00 95.19 193 LEU A CA 1
ATOM 1508 C C . LEU A 1 193 ? -10.478 3.288 19.055 1.00 95.19 193 LEU A C 1
ATOM 1510 O O . LEU A 1 193 ? -10.483 2.058 19.044 1.00 95.19 193 LEU A O 1
ATOM 1514 N N . ALA A 1 194 ? -9.543 3.995 19.687 1.00 95.00 194 ALA A N 1
ATOM 1515 C CA . ALA A 1 194 ? -8.430 3.396 20.413 1.00 95.00 194 ALA A CA 1
ATOM 1516 C C . ALA A 1 194 ? -8.928 2.460 21.524 1.00 95.00 194 ALA A C 1
ATOM 1518 O O . ALA A 1 194 ? -8.495 1.312 21.612 1.00 95.00 194 ALA A O 1
ATOM 1519 N N . SER A 1 195 ? -9.943 2.896 22.278 1.00 95.06 195 SER A N 1
ATOM 1520 C CA . SER A 1 195 ? -10.604 2.076 23.300 1.00 95.06 195 SER A CA 1
ATOM 1521 C C . SER A 1 195 ? -11.265 0.819 22.716 1.00 95.06 195 SER A C 1
ATOM 1523 O O . SER A 1 195 ? -11.310 -0.226 23.367 1.00 95.06 195 SER A O 1
ATOM 1525 N N . VAL A 1 196 ? -11.815 0.898 21.496 1.00 94.62 196 VAL A N 1
ATOM 1526 C CA . VAL A 1 196 ? -12.374 -0.277 20.807 1.00 94.62 196 VAL A CA 1
ATOM 1527 C C . VAL A 1 196 ? -11.267 -1.241 20.392 1.00 94.62 196 VAL A C 1
ATOM 1529 O O . VAL A 1 196 ? -11.440 -2.448 20.541 1.00 94.62 196 VAL A O 1
ATOM 1532 N N . LEU A 1 197 ? -10.146 -0.733 19.883 1.00 93.62 197 LEU A N 1
ATOM 1533 C CA . LEU A 1 197 ? -9.015 -1.549 19.434 1.00 93.62 197 LEU A CA 1
ATOM 1534 C C . LEU A 1 197 ? -8.316 -2.266 20.602 1.00 93.62 197 LEU A C 1
ATOM 1536 O O . LEU A 1 197 ? -7.978 -3.440 20.470 1.00 93.62 197 LEU A O 1
ATOM 1540 N N . GLN A 1 198 ? -8.217 -1.608 21.762 1.00 92.88 198 GLN A N 1
ATOM 1541 C CA . GLN A 1 198 ? -7.683 -2.173 23.011 1.00 92.88 198 GLN A CA 1
ATOM 1542 C C . GLN A 1 198 ? -8.601 -3.219 23.661 1.00 92.88 198 GLN A C 1
ATOM 1544 O O . GLN A 1 198 ? -8.180 -4.018 24.498 1.00 92.88 198 GLN A O 1
ATOM 1549 N N . SER A 1 199 ? -9.891 -3.238 23.317 1.00 91.56 199 SER A N 1
ATOM 1550 C CA . SER A 1 199 ? -10.829 -4.165 23.946 1.00 91.56 199 SER A CA 1
ATOM 1551 C C . SER A 1 199 ? -10.622 -5.596 23.450 1.00 91.56 199 SER A C 1
ATOM 1553 O O . SER A 1 199 ? -10.904 -5.927 22.297 1.00 91.56 199 SER A O 1
ATOM 1555 N N . ALA A 1 200 ? -10.268 -6.506 24.362 1.00 89.00 200 ALA A N 1
ATOM 1556 C CA . ALA A 1 200 ? -10.133 -7.935 24.064 1.00 89.00 200 ALA A CA 1
ATOM 1557 C C . ALA A 1 200 ? -11.424 -8.590 23.528 1.00 89.00 200 ALA A C 1
ATOM 1559 O O . ALA A 1 200 ? -11.371 -9.636 22.866 1.00 89.00 200 ALA A O 1
ATOM 1560 N N . TYR A 1 201 ? -12.582 -7.975 23.784 1.00 89.00 201 TYR A N 1
ATOM 1561 C CA . TYR A 1 201 ? -13.893 -8.429 23.313 1.00 89.00 201 TYR A CA 1
ATOM 1562 C C . TYR A 1 201 ? -14.304 -7.808 21.978 1.00 89.00 201 TYR A C 1
ATOM 1564 O O . TYR A 1 201 ? -15.332 -8.197 21.428 1.00 89.00 201 TYR A O 1
ATOM 1572 N N . SER A 1 202 ? -13.500 -6.893 21.431 1.00 91.56 202 SER A N 1
ATOM 1573 C CA . SER A 1 202 ? -13.815 -6.212 20.183 1.00 91.56 202 SER A CA 1
ATOM 1574 C C . SER A 1 202 ? -13.969 -7.201 19.016 1.00 91.56 202 SER A C 1
ATOM 1576 O O . SER A 1 202 ? -13.062 -8.009 18.733 1.00 91.56 202 SER A O 1
ATOM 1578 N N . PRO A 1 203 ? -15.118 -7.174 18.316 1.00 93.19 203 PRO A N 1
ATOM 1579 C CA . PRO A 1 203 ? -15.322 -7.954 17.107 1.00 93.19 203 PRO A CA 1
ATOM 1580 C C . PRO A 1 203 ? -14.671 -7.311 15.875 1.00 93.19 203 PRO A C 1
ATOM 1582 O O . PRO A 1 203 ? -14.641 -7.964 14.832 1.00 93.19 203 PRO A O 1
ATOM 1585 N N . LEU A 1 204 ? -14.137 -6.088 15.989 1.00 95.50 204 LEU A N 1
ATOM 1586 C CA . LEU A 1 204 ? -13.613 -5.308 14.871 1.00 95.50 204 LEU A CA 1
ATOM 1587 C C . LEU A 1 204 ? -12.438 -6.023 14.186 1.00 95.50 204 LEU A C 1
ATOM 1589 O O . LEU A 1 204 ? -11.523 -6.530 14.841 1.00 95.50 204 LEU A O 1
ATOM 1593 N N . ARG A 1 205 ? -12.501 -6.098 12.857 1.00 95.62 205 ARG A N 1
ATOM 1594 C CA . ARG A 1 205 ? -11.483 -6.673 11.962 1.00 95.62 205 ARG A CA 1
ATOM 1595 C C . ARG A 1 205 ? -11.094 -5.714 10.849 1.00 95.62 205 ARG A C 1
ATOM 1597 O O . ARG A 1 205 ? -9.948 -5.745 10.414 1.00 95.62 205 ARG A O 1
ATOM 1604 N N . GLU A 1 206 ? -12.013 -4.849 10.425 1.00 97.31 206 GLU A N 1
ATOM 1605 C CA . GLU A 1 206 ? -11.758 -3.857 9.384 1.00 97.31 206 GLU A CA 1
ATOM 1606 C C . GLU A 1 206 ? -12.128 -2.456 9.872 1.00 97.31 206 GLU A C 1
ATOM 1608 O O . GLU A 1 206 ? -13.261 -2.222 10.296 1.00 97.31 206 GLU A O 1
ATOM 1613 N N . LEU A 1 207 ? -11.178 -1.528 9.778 1.00 96.44 207 LEU A N 1
ATOM 1614 C CA . LEU A 1 207 ? -11.377 -0.116 10.072 1.00 96.44 207 LEU A CA 1
ATOM 1615 C C . LEU A 1 207 ? -10.991 0.707 8.843 1.00 96.44 207 LEU A C 1
ATOM 1617 O O . LEU A 1 207 ? -9.852 0.662 8.377 1.00 96.44 207 LEU A O 1
ATOM 1621 N N . ASP A 1 208 ? -11.959 1.440 8.310 1.00 96.50 208 ASP A N 1
ATOM 1622 C CA . ASP A 1 208 ? -11.816 2.278 7.127 1.00 96.50 208 ASP A CA 1
ATOM 1623 C C . ASP A 1 208 ? -12.111 3.733 7.494 1.00 96.50 208 ASP A C 1
ATOM 1625 O O . ASP A 1 208 ? -13.261 4.103 7.734 1.00 96.50 208 ASP A O 1
ATOM 1629 N N . LEU A 1 209 ? -11.054 4.539 7.547 1.00 95.50 209 LEU A N 1
ATOM 1630 C CA . LEU A 1 209 ? -11.084 5.969 7.850 1.00 95.50 209 LEU A CA 1
ATOM 1631 C C . LEU A 1 209 ? -10.709 6.797 6.613 1.00 95.50 209 LEU A C 1
ATOM 1633 O O . LEU A 1 209 ? -10.223 7.912 6.742 1.00 95.50 209 LEU A O 1
ATOM 1637 N N . ARG A 1 210 ? -10.856 6.255 5.396 1.00 94.00 210 ARG A N 1
ATOM 1638 C CA . ARG A 1 210 ? -10.376 6.951 4.194 1.00 94.00 210 ARG A CA 1
ATOM 1639 C C . ARG A 1 210 ? -10.996 8.341 4.056 1.00 94.00 210 ARG A C 1
ATOM 1641 O O . ARG A 1 210 ? -12.205 8.506 4.201 1.00 94.00 210 ARG A O 1
ATOM 1648 N N . ASN A 1 211 ? -10.165 9.308 3.682 1.00 89.94 211 ASN A N 1
ATOM 1649 C CA . ASN A 1 211 ? -10.507 10.721 3.551 1.00 89.94 211 ASN A CA 1
ATOM 1650 C C . ASN A 1 211 ? -11.065 11.328 4.848 1.00 89.94 211 ASN A C 1
ATOM 1652 O O . ASN A 1 211 ? -11.935 12.198 4.791 1.00 89.94 211 ASN A O 1
ATOM 1656 N N . SER A 1 212 ? -10.596 10.847 5.999 1.00 89.50 212 SER A N 1
ATOM 1657 C CA . SER A 1 212 ? -10.928 11.403 7.305 1.00 89.50 212 SER A CA 1
ATOM 1658 C C . SER A 1 212 ? -9.669 11.983 7.931 1.00 89.50 212 SER A C 1
ATOM 1660 O O . SER A 1 212 ? -8.772 11.253 8.345 1.00 89.50 212 SER A O 1
ATOM 1662 N N . GLU A 1 213 ? -9.571 13.310 7.944 1.00 85.06 213 GLU A N 1
ATOM 1663 C CA . GLU A 1 213 ? -8.415 14.009 8.501 1.00 85.06 213 GLU A CA 1
ATOM 1664 C C . GLU A 1 213 ? -8.337 13.750 10.010 1.00 85.06 213 GLU A C 1
ATOM 1666 O O . GLU A 1 213 ? -9.303 13.998 10.740 1.00 85.06 213 GLU A O 1
ATOM 1671 N N . LEU A 1 214 ? -7.201 13.224 10.470 1.00 86.56 214 LEU A N 1
ATOM 1672 C CA . LEU A 1 214 ? -6.922 13.048 11.891 1.00 86.56 214 LEU A CA 1
ATOM 1673 C C . LEU A 1 214 ? -6.459 14.398 12.443 1.00 86.56 214 LEU A C 1
ATOM 1675 O O . LEU A 1 214 ? -5.399 14.897 12.072 1.00 86.56 214 LEU A O 1
ATOM 1679 N N . PHE A 1 215 ? -7.281 15.019 13.286 1.00 75.12 215 PHE A N 1
ATOM 1680 C CA . PHE A 1 215 ? -6.968 16.321 13.866 1.00 75.12 215 PHE A CA 1
ATOM 1681 C C . PHE A 1 215 ? -5.922 16.188 14.987 1.00 75.12 215 PHE A C 1
ATOM 1683 O O . PHE A 1 215 ? -5.994 15.240 15.764 1.00 75.12 215 PHE A O 1
ATOM 1690 N N . ASP A 1 216 ? -5.007 17.157 15.114 1.00 80.19 216 ASP A N 1
ATOM 1691 C CA . ASP A 1 216 ? -4.058 17.278 16.241 1.00 80.19 216 ASP A CA 1
ATOM 1692 C C . ASP A 1 216 ? -3.264 15.975 16.506 1.00 80.19 216 ASP A C 1
ATOM 1694 O O . ASP A 1 216 ? -2.631 15.452 15.592 1.00 80.19 216 ASP A O 1
ATOM 1698 N N . ASP A 1 217 ? -3.317 15.422 17.722 1.00 86.31 217 ASP A N 1
ATOM 1699 C CA . ASP A 1 217 ? -2.654 14.165 18.100 1.00 86.31 217 ASP A CA 1
ATOM 1700 C C . ASP A 1 217 ? -3.466 12.901 17.724 1.00 86.31 217 ASP A C 1
ATOM 1702 O O . ASP A 1 217 ? -3.179 11.796 18.196 1.00 86.31 217 ASP A O 1
ATOM 1706 N N . GLY A 1 218 ? -4.500 13.026 16.885 1.00 88.75 218 GLY A N 1
ATOM 1707 C CA . GLY A 1 218 ? -5.433 11.945 16.555 1.00 88.75 218 GLY A CA 1
ATOM 1708 C C . GLY A 1 218 ? -4.769 10.674 16.012 1.00 88.75 218 GLY A C 1
ATOM 1709 O O . GLY A 1 218 ? -5.212 9.570 16.333 1.00 88.75 218 GLY A O 1
ATOM 1710 N N . GLU A 1 219 ? -3.681 10.806 15.247 1.00 90.12 219 GLU A N 1
ATOM 1711 C CA . GLU A 1 219 ? -2.892 9.663 14.770 1.00 90.12 219 GLU A CA 1
ATOM 1712 C C . GLU A 1 219 ? -2.193 8.908 15.907 1.00 90.12 219 GLU A C 1
ATOM 1714 O O . GLU A 1 219 ? -2.247 7.679 15.950 1.00 90.12 219 GLU A O 1
ATOM 1719 N N . LEU A 1 220 ? -1.623 9.627 16.879 1.00 90.56 220 LEU A N 1
ATOM 1720 C CA . LEU A 1 220 ? -0.959 9.038 18.042 1.00 90.56 220 LEU A CA 1
ATOM 1721 C C . LEU A 1 220 ? -1.964 8.289 18.917 1.00 90.56 220 LEU A C 1
ATOM 1723 O O . LEU A 1 220 ? -1.712 7.158 19.339 1.00 90.56 220 LEU A O 1
ATOM 1727 N N . ILE A 1 221 ? -3.130 8.899 19.141 1.00 92.19 221 ILE A N 1
ATOM 1728 C CA . ILE A 1 221 ? -4.221 8.297 19.908 1.00 92.19 221 ILE A CA 1
ATOM 1729 C C . ILE A 1 221 ? -4.683 7.006 19.232 1.00 92.19 221 ILE A C 1
ATOM 1731 O O . ILE A 1 221 ? -4.728 5.955 19.874 1.00 92.19 221 ILE A O 1
ATOM 1735 N N . LEU A 1 222 ? -4.975 7.049 17.930 1.00 92.56 222 LEU A N 1
ATOM 1736 C CA . LEU A 1 222 ? -5.420 5.872 17.188 1.00 92.56 222 LEU A CA 1
ATOM 1737 C C . LEU A 1 222 ? -4.374 4.747 17.234 1.00 92.56 222 LEU A C 1
ATOM 1739 O O . LEU A 1 222 ? -4.722 3.585 17.456 1.00 92.56 222 LEU A O 1
ATOM 1743 N N . PHE A 1 223 ? -3.095 5.086 17.060 1.00 91.12 223 PHE A N 1
ATOM 1744 C CA . PHE A 1 223 ? -1.995 4.122 17.059 1.00 91.12 223 PHE A CA 1
ATOM 1745 C C . PHE A 1 223 ? -1.755 3.491 18.434 1.00 91.12 223 PHE A C 1
ATOM 1747 O O . PHE A 1 223 ? -1.450 2.301 18.495 1.00 91.12 223 PHE A O 1
ATOM 1754 N N . SER A 1 224 ? -2.019 4.207 19.531 1.00 90.19 224 SER A N 1
ATOM 1755 C CA . SER A 1 224 ? -2.011 3.617 20.881 1.00 90.19 224 SER A CA 1
ATOM 1756 C C . SER A 1 224 ? -3.054 2.501 21.052 1.00 90.19 224 SER A C 1
ATOM 1758 O O . SER A 1 224 ? -2.878 1.575 21.842 1.00 90.19 224 SER A O 1
ATOM 1760 N N . GLY A 1 225 ? -4.149 2.558 20.285 1.00 89.69 225 GLY A N 1
ATOM 1761 C CA . GLY A 1 225 ? -5.151 1.498 20.237 1.00 89.69 225 GLY A CA 1
ATOM 1762 C C . GLY A 1 225 ? -4.650 0.236 19.537 1.00 89.69 225 GLY A C 1
ATOM 1763 O O . GLY A 1 225 ? -4.984 -0.882 19.921 1.00 89.69 225 GLY A O 1
ATOM 1764 N N . LEU A 1 226 ? -3.842 0.431 18.497 1.00 89.00 226 LEU A N 1
ATOM 1765 C CA . LEU A 1 226 ? -3.277 -0.627 17.667 1.00 89.00 226 LEU A CA 1
ATOM 1766 C C . LEU A 1 226 ? -2.087 -1.343 18.332 1.00 89.00 226 LEU A C 1
ATOM 1768 O O . LEU A 1 226 ? -1.805 -2.478 17.959 1.00 89.00 226 LEU A O 1
ATOM 1772 N N . GLU A 1 227 ? -1.420 -0.710 19.304 1.00 86.19 227 GLU A N 1
ATOM 1773 C CA . GLU A 1 227 ? -0.327 -1.307 20.094 1.00 86.19 227 GLU A CA 1
ATOM 1774 C C . GLU A 1 227 ? -0.791 -2.479 20.972 1.00 86.19 227 GLU A C 1
ATOM 1776 O O . GLU A 1 227 ? 0.007 -3.336 21.358 1.00 86.19 227 GLU A O 1
ATOM 1781 N N . ASP A 1 228 ? -2.084 -2.526 21.304 1.00 86.62 228 ASP A N 1
ATOM 1782 C CA . ASP A 1 228 ? -2.602 -3.511 22.241 1.00 86.62 228 ASP A CA 1
ATOM 1783 C C . ASP A 1 228 ? -2.439 -4.948 21.700 1.00 86.62 228 ASP A C 1
ATOM 1785 O O . ASP A 1 228 ? -2.903 -5.253 20.595 1.00 86.62 228 ASP A O 1
ATOM 1789 N N . PRO A 1 229 ? -1.851 -5.884 22.472 1.00 85.06 229 PRO A N 1
ATOM 1790 C CA . PRO A 1 229 ? -1.679 -7.276 22.050 1.00 85.06 229 PRO A CA 1
ATOM 1791 C C . PRO A 1 229 ? -2.988 -8.013 21.735 1.00 85.06 229 PRO A C 1
ATOM 1793 O O . PRO A 1 229 ? -2.970 -9.073 21.102 1.00 85.06 229 PRO A O 1
ATOM 1796 N N . HIS A 1 230 ? -4.122 -7.506 22.219 1.00 84.00 230 HIS A N 1
ATOM 1797 C CA . HIS A 1 230 ? -5.449 -8.039 21.949 1.00 84.00 230 HIS A CA 1
ATOM 1798 C C . HIS A 1 230 ? -6.120 -7.411 20.728 1.00 84.00 230 HIS A C 1
ATOM 1800 O O . HIS A 1 230 ? -7.214 -7.863 20.375 1.00 84.00 230 HIS A O 1
ATOM 1806 N N . CYS A 1 231 ? -5.492 -6.433 20.070 1.00 89.44 231 CYS A N 1
ATOM 1807 C CA . CYS A 1 231 ? -5.984 -5.870 18.824 1.00 89.44 231 CYS A CA 1
ATOM 1808 C C . CYS A 1 231 ? -6.051 -6.967 17.749 1.00 89.44 231 CYS A C 1
ATOM 1810 O O . CYS A 1 231 ? -5.068 -7.633 17.421 1.00 89.44 231 CYS A O 1
ATOM 1812 N N . LYS A 1 232 ? -7.251 -7.181 17.200 1.00 90.69 232 LYS A N 1
ATOM 1813 C CA . LYS A 1 232 ? -7.529 -8.213 16.183 1.00 90.69 232 LYS A CA 1
ATOM 1814 C C . LYS A 1 232 ? -7.712 -7.615 14.792 1.00 90.69 232 LYS A C 1
ATOM 1816 O O . LYS A 1 232 ? -8.286 -8.270 13.928 1.00 90.69 232 LYS A O 1
ATOM 1821 N N . LEU A 1 233 ? -7.316 -6.360 14.597 1.00 93.56 233 LEU A N 1
ATOM 1822 C CA . LEU A 1 233 ? -7.526 -5.670 13.336 1.00 93.56 233 LEU A CA 1
ATOM 1823 C C . LEU A 1 233 ? -6.701 -6.341 12.229 1.00 93.56 233 LEU A C 1
ATOM 1825 O O . LEU A 1 233 ? -5.505 -6.572 12.381 1.00 93.56 233 LEU A O 1
ATOM 1829 N N . GLU A 1 234 ? -7.360 -6.657 11.120 1.00 94.94 234 GLU A N 1
ATOM 1830 C CA . GLU A 1 234 ? -6.771 -7.321 9.953 1.00 94.94 234 GLU A CA 1
ATOM 1831 C C . GLU A 1 234 ? -6.677 -6.360 8.763 1.00 94.94 234 GLU A C 1
ATOM 1833 O O . GLU A 1 234 ? -5.791 -6.493 7.924 1.00 94.94 234 GLU A O 1
ATOM 1838 N N . THR A 1 235 ? -7.580 -5.382 8.678 1.00 96.56 235 THR A N 1
ATOM 1839 C CA . THR A 1 235 ? -7.592 -4.367 7.621 1.00 96.56 235 THR A CA 1
ATOM 1840 C C . THR A 1 235 ? -7.651 -2.974 8.220 1.00 96.56 235 THR A C 1
ATOM 1842 O O . THR A 1 235 ? -8.581 -2.654 8.964 1.00 96.56 235 THR A O 1
ATOM 1845 N N . LEU A 1 236 ? -6.697 -2.134 7.833 1.00 96.19 236 LEU A N 1
ATOM 1846 C CA . LEU A 1 236 ? -6.641 -0.730 8.210 1.00 96.19 236 LEU A CA 1
ATOM 1847 C C . LEU A 1 236 ? -6.513 0.129 6.953 1.00 96.19 236 LEU A C 1
ATOM 1849 O O . LEU A 1 236 ? -5.543 0.008 6.204 1.00 96.19 236 LEU A O 1
ATOM 1853 N N . ARG A 1 237 ? -7.494 1.003 6.714 1.00 96.75 237 ARG A N 1
ATOM 1854 C CA . ARG A 1 237 ? -7.457 1.961 5.604 1.00 96.75 237 ARG A CA 1
ATOM 1855 C C . ARG A 1 237 ? -7.431 3.379 6.148 1.00 96.75 237 ARG A C 1
ATOM 1857 O O . ARG A 1 237 ? -8.412 3.840 6.722 1.00 96.75 237 ARG A O 1
ATOM 1864 N N . LEU A 1 238 ? -6.307 4.049 5.932 1.00 95.56 238 LEU A N 1
ATOM 1865 C CA . LEU A 1 238 ? -6.002 5.409 6.368 1.00 95.56 238 LEU A CA 1
ATOM 1866 C C . LEU A 1 238 ? -5.687 6.313 5.170 1.00 95.56 238 LEU A C 1
ATOM 1868 O O . LEU A 1 238 ? -4.915 7.267 5.285 1.00 95.56 238 LEU A O 1
ATOM 1872 N N . ALA A 1 239 ? -6.220 5.993 3.988 1.00 95.69 239 ALA A N 1
ATOM 1873 C CA . ALA A 1 239 ? -5.915 6.780 2.805 1.00 95.69 239 ALA A CA 1
ATOM 1874 C C . ALA A 1 239 ? -6.399 8.228 2.984 1.00 95.69 239 ALA A C 1
ATOM 1876 O O . ALA A 1 239 ? -7.539 8.436 3.392 1.00 95.69 239 ALA A O 1
ATOM 1877 N N . GLY A 1 240 ? -5.554 9.219 2.705 1.00 92.75 240 GLY A N 1
ATOM 1878 C CA . GLY A 1 240 ? -5.910 10.636 2.838 1.00 92.75 240 GLY A CA 1
ATOM 1879 C C . GLY A 1 240 ? -6.229 11.085 4.269 1.00 92.75 240 GLY A C 1
ATOM 1880 O O . GLY A 1 240 ? -7.053 11.978 4.442 1.00 92.75 240 GLY A O 1
ATOM 1881 N N . CYS A 1 241 ? -5.624 10.461 5.286 1.00 91.88 241 CYS A N 1
ATOM 1882 C CA . CYS A 1 241 ? -5.824 10.811 6.703 1.00 91.88 241 CYS A CA 1
ATOM 1883 C C . CYS A 1 241 ? -4.805 11.823 7.250 1.00 91.88 241 CYS A C 1
ATOM 1885 O O . CYS A 1 241 ? -4.889 12.191 8.417 1.00 91.88 241 CYS A O 1
ATOM 1887 N N . GLY A 1 242 ? -3.840 12.257 6.433 1.00 90.06 242 GLY A N 1
ATOM 1888 C CA . GLY A 1 242 ? -2.773 13.170 6.859 1.00 90.06 242 GLY A CA 1
ATOM 1889 C C . GLY A 1 242 ? -1.534 12.470 7.426 1.00 90.06 242 GLY A C 1
ATOM 1890 O O . GLY A 1 242 ? -0.652 13.145 7.942 1.00 90.06 242 GLY A O 1
ATOM 1891 N N . ILE A 1 243 ? -1.430 11.145 7.272 1.00 90.75 243 ILE A N 1
ATOM 1892 C CA . ILE A 1 243 ? -0.310 10.350 7.793 1.00 90.75 243 ILE A CA 1
ATOM 1893 C C . ILE A 1 243 ? 1.011 10.808 7.158 1.00 90.75 243 ILE A C 1
ATOM 1895 O O . ILE A 1 243 ? 1.099 11.045 5.945 1.00 90.75 243 ILE A O 1
ATOM 1899 N N . THR A 1 244 ? 2.060 10.909 7.969 1.00 91.50 244 THR A N 1
ATOM 1900 C CA . THR A 1 244 ? 3.398 11.310 7.519 1.00 91.50 244 THR A CA 1
ATOM 1901 C C . THR A 1 244 ? 4.400 10.162 7.624 1.00 91.50 244 THR A C 1
ATOM 1903 O O . THR A 1 244 ? 4.114 9.103 8.181 1.00 91.50 244 THR A O 1
ATOM 1906 N N . GLY A 1 245 ? 5.606 10.365 7.084 1.00 88.75 245 GLY A N 1
ATOM 1907 C CA . GLY A 1 245 ? 6.696 9.401 7.242 1.00 88.75 245 GLY A CA 1
ATOM 1908 C C . GLY A 1 245 ? 7.134 9.197 8.698 1.00 88.75 245 GLY A C 1
ATOM 1909 O O . GLY A 1 245 ? 7.583 8.107 9.032 1.00 88.75 245 GLY A O 1
ATOM 1910 N N . GLU A 1 246 ? 6.968 10.199 9.568 1.00 89.31 246 GLU A N 1
ATOM 1911 C CA . GLU A 1 246 ? 7.258 10.084 11.009 1.00 89.31 246 GLU A CA 1
ATOM 1912 C C . GLU A 1 246 ? 6.237 9.165 11.690 1.00 89.31 246 GLU A C 1
ATOM 1914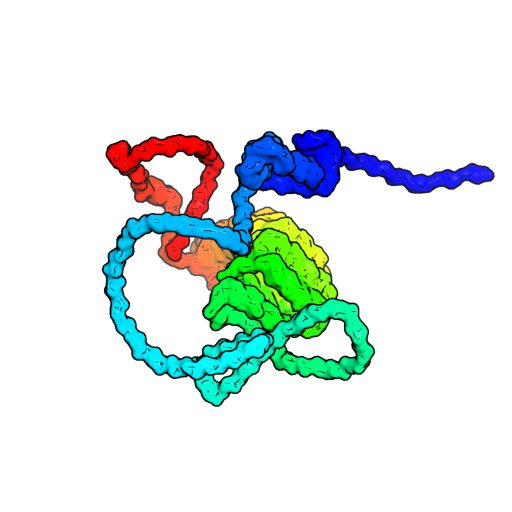 O O . GLU A 1 246 ? 6.595 8.257 12.437 1.00 89.31 246 GLU A O 1
ATOM 1919 N N . SER A 1 247 ? 4.961 9.307 11.332 1.00 88.75 247 SER A N 1
ATOM 1920 C CA . SER A 1 247 ? 3.871 8.458 11.816 1.00 88.75 247 SER A CA 1
ATOM 1921 C C . SER A 1 247 ? 4.086 6.972 11.445 1.00 88.75 247 SER A C 1
ATOM 1923 O O . SER A 1 247 ? 3.650 6.076 12.173 1.00 88.75 247 SER A O 1
ATOM 1925 N N . CYS A 1 248 ? 4.806 6.674 10.351 1.00 88.38 248 CYS A N 1
ATOM 1926 C CA . CYS A 1 248 ? 5.181 5.301 9.982 1.00 88.38 248 CYS A CA 1
ATOM 1927 C C . CYS A 1 248 ? 6.158 4.638 10.963 1.00 88.38 248 CYS A C 1
ATOM 1929 O O . CYS A 1 248 ? 6.116 3.416 11.095 1.00 88.38 248 CYS A O 1
ATOM 1931 N N . GLU A 1 249 ? 7.010 5.395 11.660 1.00 86.88 249 GLU A N 1
ATOM 1932 C CA . GLU A 1 249 ? 7.917 4.843 12.680 1.00 86.88 249 GLU A CA 1
ATOM 1933 C C . GLU A 1 249 ? 7.127 4.228 13.835 1.00 86.88 249 GLU A C 1
ATOM 1935 O O . GLU A 1 249 ? 7.417 3.117 14.295 1.00 86.88 249 GLU A O 1
ATOM 1940 N N . ILE A 1 250 ? 6.062 4.920 14.236 1.00 85.81 250 ILE A N 1
ATOM 1941 C CA . ILE A 1 250 ? 5.124 4.430 15.237 1.00 85.81 250 ILE A CA 1
ATOM 1942 C C . ILE A 1 250 ? 4.416 3.203 14.681 1.00 85.81 250 ILE A C 1
ATOM 1944 O O . ILE A 1 250 ? 4.512 2.144 15.286 1.00 85.81 250 ILE A O 1
ATOM 1948 N N . LEU A 1 251 ? 3.790 3.308 13.503 1.00 85.06 251 LEU A N 1
ATOM 1949 C CA . LEU A 1 251 ? 2.990 2.232 12.906 1.00 85.06 251 LEU A CA 1
ATOM 1950 C C . LEU A 1 251 ? 3.767 0.913 12.747 1.00 85.06 251 LEU A C 1
ATOM 1952 O O . LEU A 1 251 ? 3.226 -0.154 13.036 1.00 85.06 251 LEU A O 1
ATOM 1956 N N . VAL A 1 252 ? 5.034 0.977 12.328 1.00 81.75 252 VAL A N 1
ATOM 1957 C CA . VAL A 1 252 ? 5.913 -0.197 12.187 1.00 81.75 252 VAL A CA 1
ATOM 1958 C C . VAL A 1 252 ? 6.262 -0.815 13.545 1.00 81.75 252 VAL A C 1
ATOM 1960 O O . VAL A 1 252 ? 6.297 -2.037 13.683 1.00 81.75 252 VAL A O 1
ATOM 1963 N N . SER A 1 253 ? 6.438 0.005 14.581 1.00 78.50 253 SER A N 1
ATOM 1964 C CA . SER A 1 253 ? 6.768 -0.471 15.932 1.00 78.50 253 SER A CA 1
ATOM 1965 C C . SER A 1 253 ? 5.654 -1.310 16.575 1.00 78.50 253 SER A C 1
ATOM 1967 O O . SER A 1 253 ? 5.927 -2.108 17.473 1.00 78.50 253 SER A O 1
ATOM 1969 N N . LEU A 1 254 ? 4.414 -1.188 16.089 1.00 72.44 254 LEU A N 1
ATOM 1970 C CA . LEU A 1 254 ? 3.234 -1.851 16.653 1.00 72.44 254 LEU A CA 1
ATOM 1971 C C . LEU A 1 254 ? 3.141 -3.355 16.328 1.00 72.44 254 LEU A C 1
ATOM 1973 O O . LEU A 1 254 ? 2.236 -4.022 16.824 1.00 72.44 254 LEU A O 1
ATOM 1977 N N . LYS A 1 255 ? 4.055 -3.915 15.511 1.00 69.38 255 LYS A N 1
ATOM 1978 C CA . LYS A 1 255 ? 4.092 -5.351 15.132 1.00 69.38 255 LYS A CA 1
ATOM 1979 C C . LYS A 1 255 ? 2.725 -5.892 14.699 1.00 69.38 255 LYS A C 1
ATOM 1981 O O . LYS A 1 255 ? 2.275 -6.960 15.130 1.00 69.38 255 LYS A O 1
ATOM 1986 N N . LEU A 1 256 ? 2.039 -5.118 13.869 1.00 68.25 256 LEU A N 1
ATOM 1987 C CA . LEU A 1 256 ? 0.646 -5.363 13.534 1.00 68.25 256 LEU A CA 1
ATOM 1988 C C . LEU A 1 256 ? 0.480 -6.680 12.768 1.00 68.25 256 LEU A C 1
ATOM 1990 O O . LEU A 1 256 ? 1.202 -6.971 11.818 1.00 68.25 256 LEU A O 1
ATOM 1994 N N . SER A 1 257 ? -0.547 -7.452 13.125 1.00 81.75 257 SER A N 1
ATOM 1995 C CA . SER A 1 257 ? -0.980 -8.633 12.360 1.00 81.75 257 SER A CA 1
ATOM 1996 C C . SER A 1 257 ? -1.932 -8.262 11.212 1.00 81.75 257 SER A C 1
ATOM 1998 O O . SER A 1 257 ? -2.877 -9.001 10.934 1.00 81.75 257 SER A O 1
ATOM 2000 N N . LEU A 1 258 ? -1.699 -7.120 10.556 1.00 90.50 258 LEU A N 1
ATOM 2001 C CA . LEU A 1 258 ? -2.513 -6.671 9.426 1.00 90.50 258 LEU A CA 1
ATOM 2002 C C . LEU A 1 258 ? -2.299 -7.568 8.203 1.00 90.50 258 LEU A C 1
ATOM 2004 O O . LEU A 1 258 ? -1.187 -8.007 7.916 1.00 90.50 258 LEU A O 1
ATOM 2008 N N . ILE A 1 259 ? -3.386 -7.785 7.471 1.00 94.75 259 ILE A N 1
ATOM 2009 C CA . ILE A 1 259 ? -3.439 -8.428 6.155 1.00 94.75 259 ILE A CA 1
ATOM 2010 C C . ILE A 1 259 ? -3.501 -7.352 5.064 1.00 94.75 259 ILE A C 1
ATOM 2012 O O . ILE A 1 259 ? -2.854 -7.489 4.027 1.00 94.75 259 ILE A O 1
ATOM 2016 N N . GLU A 1 260 ? -4.242 -6.265 5.299 1.00 96.88 260 GLU A N 1
ATOM 2017 C CA . GLU A 1 260 ? -4.385 -5.144 4.366 1.00 96.88 260 GLU A CA 1
ATOM 2018 C C . GLU A 1 260 ? -4.102 -3.806 5.061 1.00 96.88 260 GLU A C 1
ATOM 2020 O O . GLU A 1 260 ? -4.704 -3.480 6.086 1.00 96.88 260 GLU A O 1
ATOM 2025 N N . LEU A 1 261 ? -3.207 -3.022 4.459 1.00 96.06 261 LEU A N 1
ATOM 2026 C CA . LEU A 1 261 ? -2.875 -1.665 4.870 1.00 96.06 261 LEU A CA 1
ATOM 2027 C C . LEU A 1 261 ? -2.968 -0.740 3.658 1.00 96.06 261 LEU A C 1
ATOM 2029 O O . LEU A 1 261 ? -2.265 -0.918 2.660 1.00 96.06 261 LEU A O 1
ATOM 2033 N N . ASP A 1 262 ? -3.839 0.257 3.755 1.00 97.56 262 ASP A N 1
ATOM 2034 C CA . ASP A 1 262 ? -3.983 1.297 2.742 1.00 97.56 262 ASP A CA 1
ATOM 2035 C C . ASP A 1 262 ? -3.597 2.649 3.337 1.00 97.56 262 ASP A C 1
ATOM 2037 O O . ASP A 1 262 ? -4.311 3.192 4.181 1.00 97.56 262 ASP A O 1
ATOM 2041 N N . LEU A 1 263 ? -2.458 3.175 2.893 1.00 96.50 263 LEU A N 1
ATOM 2042 C CA . LEU A 1 263 ? -1.927 4.481 3.275 1.00 96.50 263 LEU A CA 1
ATOM 2043 C C . LEU A 1 263 ? -1.908 5.449 2.088 1.00 96.50 263 LEU A C 1
ATOM 2045 O O . LEU A 1 263 ? -1.190 6.444 2.137 1.00 96.50 263 LEU A O 1
ATOM 2049 N N . SER A 1 264 ? -2.674 5.178 1.032 1.00 97.19 264 SER A N 1
ATOM 2050 C CA . SER A 1 264 ? -2.693 6.003 -0.180 1.00 97.19 264 SER A CA 1
ATOM 2051 C C . SER A 1 264 ? -3.041 7.473 0.118 1.00 97.19 264 SER A C 1
ATOM 2053 O O . SER A 1 264 ? -3.688 7.779 1.111 1.00 97.19 264 SER A O 1
ATOM 2055 N N . TYR A 1 265 ? -2.662 8.417 -0.739 1.00 94.12 265 TYR A N 1
ATOM 2056 C CA . TYR A 1 265 ? -2.970 9.846 -0.589 1.00 94.12 265 TYR A CA 1
ATOM 2057 C C . TYR A 1 265 ? -2.428 10.493 0.705 1.00 94.12 265 TYR A C 1
ATOM 2059 O O . TYR A 1 265 ? -2.956 11.510 1.152 1.00 94.12 265 TYR A O 1
ATOM 2067 N N . ASN A 1 266 ? -1.373 9.934 1.300 1.00 92.56 266 ASN A N 1
ATOM 2068 C CA . ASN A 1 266 ? -0.673 10.493 2.463 1.00 92.56 266 ASN A CA 1
ATOM 2069 C C . ASN A 1 266 ? 0.720 11.019 2.082 1.00 92.56 266 ASN A C 1
ATOM 2071 O O . ASN A 1 266 ? 1.206 10.776 0.985 1.00 92.56 266 ASN A O 1
ATOM 2075 N N . ARG A 1 267 ? 1.405 11.750 2.968 1.00 91.81 267 ARG A N 1
ATOM 2076 C CA . ARG A 1 267 ? 2.732 12.334 2.671 1.00 91.81 267 ARG A CA 1
ATOM 2077 C C . ARG A 1 267 ? 3.851 11.537 3.337 1.00 91.81 267 ARG A C 1
ATOM 2079 O O . ARG A 1 267 ? 4.632 12.082 4.115 1.00 91.81 267 ARG A O 1
ATOM 2086 N N . LEU A 1 268 ? 3.922 10.244 3.024 1.00 93.31 268 LEU A N 1
ATOM 2087 C CA . LEU A 1 268 ? 4.892 9.332 3.640 1.00 93.31 268 LEU A CA 1
ATOM 2088 C C . LEU A 1 268 ? 6.331 9.634 3.210 1.00 93.31 268 LEU A C 1
ATOM 2090 O O . LEU A 1 268 ? 7.246 9.563 4.034 1.00 93.31 268 LEU A O 1
ATOM 2094 N N . LYS A 1 269 ? 6.510 9.998 1.929 1.00 95.56 269 LYS A N 1
ATOM 2095 C CA . LYS A 1 269 ? 7.817 10.095 1.260 1.00 95.56 269 LYS A CA 1
ATOM 2096 C C . LYS A 1 269 ? 8.597 8.773 1.338 1.00 95.56 269 LYS A C 1
ATOM 2098 O O . LYS A 1 269 ? 8.144 7.785 1.918 1.00 95.56 269 LYS A O 1
ATOM 2103 N N . ASP A 1 270 ? 9.801 8.758 0.775 1.00 96.38 270 ASP A N 1
ATOM 2104 C CA . ASP A 1 270 ? 10.633 7.550 0.743 1.00 96.38 270 ASP A CA 1
ATOM 2105 C C . ASP A 1 270 ? 10.996 7.043 2.143 1.00 96.38 270 ASP A C 1
ATOM 2107 O O . ASP A 1 270 ? 11.023 5.837 2.370 1.00 96.38 270 ASP A O 1
ATOM 2111 N N . PHE A 1 271 ? 11.202 7.945 3.110 1.00 94.75 271 PHE A N 1
ATOM 2112 C CA . PHE A 1 271 ? 11.523 7.578 4.493 1.00 94.75 271 PHE A CA 1
ATOM 2113 C C . PHE A 1 271 ? 10.461 6.665 5.126 1.00 94.75 271 PHE A C 1
ATOM 2115 O O . PHE A 1 271 ? 10.806 5.595 5.628 1.00 94.75 271 PHE A O 1
ATOM 2122 N N . GLY A 1 272 ? 9.176 7.036 5.055 1.00 93.88 272 GLY A N 1
ATOM 2123 C CA . GLY A 1 272 ? 8.101 6.223 5.631 1.00 93.88 272 GLY A CA 1
ATOM 2124 C C . GLY A 1 272 ? 7.996 4.844 4.975 1.00 93.88 272 GLY A C 1
ATOM 2125 O O . GLY A 1 272 ? 7.802 3.838 5.655 1.00 93.88 272 GLY A O 1
ATOM 2126 N N . VAL A 1 273 ? 8.201 4.766 3.658 1.00 94.50 273 VAL A N 1
ATOM 2127 C CA . VAL A 1 273 ? 8.143 3.493 2.923 1.00 94.50 273 VAL A CA 1
ATOM 2128 C C . VAL A 1 273 ? 9.346 2.602 3.203 1.00 94.50 273 VAL A C 1
ATOM 2130 O O . VAL A 1 273 ? 9.171 1.392 3.307 1.00 94.50 273 VAL A O 1
ATOM 2133 N N . LYS A 1 274 ? 10.541 3.162 3.413 1.00 95.38 274 LYS A N 1
ATOM 2134 C CA . LYS A 1 274 ? 11.713 2.387 3.852 1.00 95.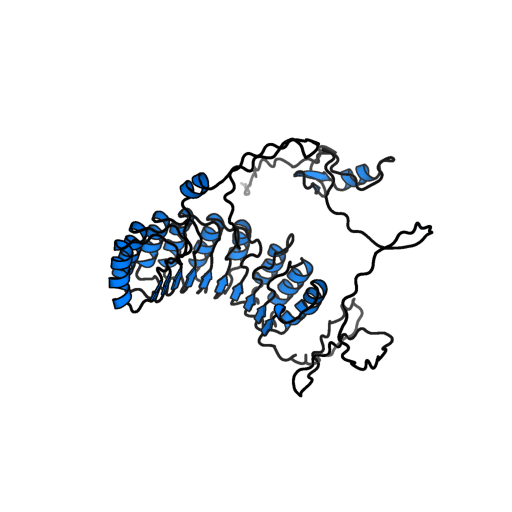38 274 LYS A CA 1
ATOM 2135 C C . LYS A 1 274 ? 11.469 1.709 5.203 1.00 95.38 274 LYS A C 1
ATOM 2137 O O . LYS A 1 274 ? 11.826 0.545 5.369 1.00 95.38 274 LYS A O 1
ATOM 2142 N N . LEU A 1 275 ? 10.803 2.394 6.139 1.00 93.06 275 LEU A N 1
ATOM 2143 C CA . LEU A 1 275 ? 10.396 1.802 7.420 1.00 93.06 275 LEU A CA 1
ATOM 2144 C C . LEU A 1 275 ? 9.382 0.665 7.220 1.00 93.06 275 LEU A C 1
ATOM 2146 O O . LEU A 1 275 ? 9.558 -0.421 7.769 1.00 93.06 275 LEU A O 1
ATOM 2150 N N . LEU A 1 276 ? 8.357 0.881 6.389 1.00 91.88 276 LEU A N 1
ATOM 2151 C CA . LEU A 1 276 ? 7.367 -0.155 6.066 1.00 91.88 276 LEU A CA 1
ATOM 2152 C C . LEU A 1 276 ? 8.009 -1.373 5.383 1.00 91.88 276 LEU A C 1
ATOM 2154 O O . LEU A 1 276 ? 7.682 -2.512 5.710 1.00 91.88 276 LEU A O 1
ATOM 2158 N N . ALA A 1 277 ? 8.948 -1.152 4.462 1.00 92.44 27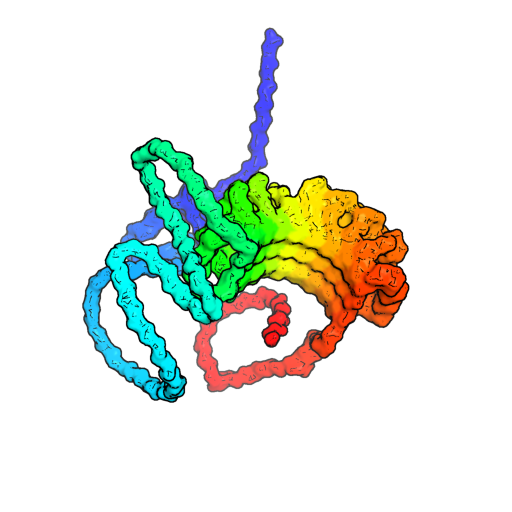7 ALA A N 1
ATOM 2159 C CA . ALA A 1 277 ? 9.676 -2.214 3.777 1.00 92.44 277 ALA A CA 1
ATOM 2160 C C . ALA A 1 277 ? 10.541 -3.038 4.742 1.00 92.44 277 ALA A C 1
ATOM 2162 O O . ALA A 1 277 ? 10.613 -4.259 4.605 1.00 92.44 277 ALA A O 1
ATOM 2163 N N . ALA A 1 278 ? 11.142 -2.403 5.753 1.00 89.12 278 ALA A N 1
ATOM 2164 C CA . ALA A 1 278 ? 11.850 -3.113 6.814 1.00 89.12 278 ALA A CA 1
ATOM 2165 C C . ALA A 1 278 ? 10.907 -4.020 7.628 1.00 89.12 278 ALA A C 1
ATOM 2167 O O . ALA A 1 278 ? 11.278 -5.148 7.951 1.00 89.12 278 ALA A O 1
ATOM 2168 N N . GLU A 1 279 ? 9.670 -3.587 7.891 1.00 86.56 279 GLU A N 1
ATOM 2169 C CA . GLU A 1 279 ? 8.676 -4.424 8.578 1.00 86.56 279 GLU A CA 1
ATOM 2170 C C . GLU A 1 279 ? 8.205 -5.602 7.721 1.00 86.56 279 GLU A C 1
ATOM 2172 O O . GLU A 1 279 ? 8.003 -6.694 8.243 1.00 86.56 279 GLU A O 1
ATOM 2177 N N . LEU A 1 280 ? 8.109 -5.448 6.396 1.00 86.38 280 LEU A N 1
ATOM 2178 C CA . LEU A 1 280 ? 7.808 -6.567 5.487 1.00 86.38 280 LEU A CA 1
ATOM 2179 C C . LEU A 1 280 ? 8.862 -7.691 5.540 1.00 86.38 280 LEU A C 1
ATOM 2181 O O . LEU A 1 280 ? 8.583 -8.823 5.143 1.00 86.38 280 LEU A O 1
ATOM 2185 N N . LEU A 1 281 ? 10.074 -7.396 6.021 1.00 85.88 281 LEU A N 1
ATOM 2186 C CA . LEU A 1 281 ? 11.134 -8.385 6.235 1.00 85.88 281 LEU A CA 1
ATOM 2187 C C . LEU A 1 281 ? 11.009 -9.113 7.586 1.00 85.88 281 LEU A C 1
ATOM 2189 O O . LEU A 1 281 ? 11.661 -10.144 7.787 1.00 85.88 281 LEU A O 1
ATOM 2193 N N . SER A 1 282 ? 10.174 -8.611 8.499 1.00 83.50 282 SER A N 1
ATOM 2194 C CA . SER A 1 282 ? 9.897 -9.211 9.805 1.00 83.50 282 SER A CA 1
ATOM 2195 C C . SER A 1 282 ? 9.214 -10.573 9.652 1.00 83.50 282 SER A C 1
ATOM 2197 O O . SER A 1 282 ? 8.256 -10.730 8.899 1.00 83.50 282 SER A O 1
ATOM 2199 N N . LEU A 1 283 ? 9.654 -11.572 10.427 1.00 71.19 283 LEU A N 1
ATOM 2200 C CA . LEU A 1 283 ? 9.084 -12.934 10.414 1.00 71.19 283 LEU A CA 1
ATOM 2201 C C . LEU A 1 283 ? 7.618 -13.002 10.874 1.00 71.19 283 LEU A C 1
ATOM 2203 O O . LEU A 1 283 ? 6.986 -14.053 10.770 1.00 71.19 283 LEU A O 1
ATOM 2207 N N . HIS A 1 284 ? 7.098 -11.919 11.447 1.00 75.00 284 HIS A N 1
ATOM 2208 C CA . HIS A 1 284 ? 5.745 -11.848 11.989 1.00 75.00 284 HIS A CA 1
ATOM 2209 C C . HIS A 1 284 ? 4.792 -11.022 11.122 1.00 75.00 284 HIS A C 1
ATOM 2211 O O . HIS A 1 284 ? 3.596 -10.993 11.416 1.00 75.00 284 HIS A O 1
ATOM 2217 N N . CYS A 1 285 ? 5.298 -10.389 10.061 1.00 83.88 285 CYS A N 1
ATOM 2218 C CA . CYS A 1 285 ? 4.476 -9.612 9.151 1.00 83.88 285 CYS A CA 1
ATOM 2219 C C . CYS A 1 285 ? 3.544 -10.543 8.365 1.00 83.88 285 CYS A C 1
ATOM 2221 O O . CYS A 1 285 ? 3.990 -11.501 7.739 1.00 83.88 285 CYS A O 1
ATOM 2223 N N . LYS A 1 286 ? 2.237 -10.267 8.396 1.00 90.12 286 LYS A N 1
ATOM 2224 C CA . LYS A 1 286 ? 1.209 -11.015 7.644 1.00 90.12 286 LYS A CA 1
ATOM 2225 C C . LYS A 1 286 ? 0.639 -10.210 6.481 1.00 90.12 286 LYS A C 1
ATOM 2227 O O . LYS A 1 286 ? -0.367 -10.611 5.903 1.00 90.12 286 LYS A O 1
ATOM 2232 N N . LEU A 1 287 ? 1.254 -9.071 6.168 1.00 93.00 287 LEU A N 1
ATOM 2233 C CA . LEU A 1 287 ? 0.693 -8.122 5.227 1.00 93.00 287 LEU A CA 1
ATOM 2234 C C . LEU A 1 287 ? 0.698 -8.717 3.818 1.00 93.00 287 LEU A C 1
ATOM 2236 O O . LEU A 1 287 ? 1.748 -9.006 3.245 1.00 93.00 287 LEU A O 1
ATOM 2240 N N . GLU A 1 288 ? -0.496 -8.893 3.265 1.00 95.62 288 GLU A N 1
ATOM 2241 C CA . GLU A 1 288 ? -0.704 -9.397 1.910 1.00 95.62 288 GLU A CA 1
ATOM 2242 C C . GLU A 1 288 ? -0.995 -8.261 0.932 1.00 95.62 288 GLU A C 1
ATOM 2244 O O . GLU A 1 288 ? -0.703 -8.389 -0.255 1.00 95.62 288 GLU A O 1
ATOM 2249 N N . LYS A 1 289 ? -1.549 -7.140 1.405 1.00 97.69 289 LYS A N 1
ATOM 2250 C CA . LYS A 1 289 ? -1.913 -6.005 0.556 1.00 97.69 289 LYS A CA 1
ATOM 2251 C C . LYS A 1 289 ? -1.402 -4.700 1.135 1.00 97.69 289 LYS A C 1
ATOM 2253 O O . LYS A 1 289 ? -1.776 -4.320 2.245 1.00 97.69 289 LYS A O 1
ATOM 2258 N N . LEU A 1 290 ? -0.604 -3.999 0.343 1.00 97.38 290 LEU A N 1
ATOM 2259 C CA . LEU A 1 290 ? -0.060 -2.695 0.681 1.00 97.38 290 LEU A CA 1
ATOM 2260 C C . LEU A 1 290 ? -0.397 -1.704 -0.431 1.00 97.38 290 LEU A C 1
ATOM 2262 O O . LEU A 1 290 ? 0.019 -1.881 -1.578 1.00 97.38 290 LEU A O 1
ATOM 2266 N N . ARG A 1 291 ? -1.153 -0.659 -0.091 1.00 98.50 291 ARG A N 1
ATOM 2267 C CA . ARG A 1 291 ? -1.473 0.432 -1.020 1.00 98.50 291 ARG A CA 1
ATOM 2268 C C . ARG A 1 291 ? -0.816 1.725 -0.567 1.00 98.50 291 ARG A C 1
ATOM 2270 O O . ARG A 1 291 ? -1.012 2.173 0.562 1.00 98.50 291 ARG A O 1
ATOM 2277 N N . LEU A 1 292 ? -0.023 2.292 -1.467 1.00 97.75 292 LEU A N 1
ATOM 2278 C CA . LEU A 1 292 ? 0.804 3.482 -1.286 1.00 97.75 292 LEU A CA 1
ATOM 2279 C C . LEU A 1 292 ? 0.626 4.437 -2.476 1.00 97.75 292 LEU A C 1
ATOM 2281 O O . LEU A 1 292 ? 1.565 5.118 -2.898 1.00 97.75 292 LEU A O 1
ATOM 2285 N N . ASN A 1 293 ? -0.575 4.455 -3.056 1.00 94.38 293 ASN A N 1
ATOM 2286 C CA . ASN A 1 293 ? -0.882 5.307 -4.194 1.00 94.38 293 ASN A CA 1
ATOM 2287 C C . ASN A 1 293 ? -0.744 6.779 -3.782 1.00 94.38 293 ASN A C 1
ATOM 2289 O O . ASN A 1 293 ? -1.266 7.171 -2.741 1.00 94.38 293 ASN A O 1
ATOM 2293 N N . ARG A 1 294 ? -0.045 7.594 -4.581 1.00 94.25 294 ARG A N 1
ATOM 2294 C CA . ARG A 1 294 ? 0.134 9.037 -4.347 1.00 94.25 294 ARG A CA 1
ATOM 2295 C C . ARG A 1 294 ? 0.683 9.356 -2.947 1.00 94.25 294 ARG A C 1
ATOM 2297 O O . ARG A 1 294 ? 0.116 10.177 -2.226 1.00 94.25 294 ARG A O 1
ATOM 2304 N N . CYS A 1 295 ? 1.802 8.725 -2.587 1.00 94.12 295 CYS A N 1
ATOM 2305 C CA . CYS A 1 295 ? 2.469 8.866 -1.287 1.00 94.12 295 CYS A CA 1
ATOM 2306 C C . CYS A 1 295 ? 3.719 9.771 -1.294 1.00 94.12 295 CYS A C 1
ATOM 2308 O O . CYS A 1 295 ? 4.468 9.812 -0.312 1.00 94.12 295 CYS A O 1
ATOM 2310 N N . CYS A 1 296 ? 3.943 10.501 -2.395 1.00 94.50 296 CYS A N 1
ATOM 2311 C CA . CYS A 1 296 ? 5.148 11.300 -2.654 1.00 94.50 296 CYS A CA 1
ATOM 2312 C C . CYS A 1 296 ? 6.436 10.459 -2.676 1.00 94.50 296 CYS A C 1
ATOM 2314 O O . CYS A 1 296 ? 7.453 10.889 -2.132 1.00 94.50 296 CYS A O 1
ATOM 2316 N N . LEU A 1 297 ? 6.376 9.263 -3.266 1.00 96.75 297 LEU A N 1
ATOM 2317 C CA . LEU A 1 297 ? 7.525 8.361 -3.380 1.00 96.75 297 LEU A CA 1
ATOM 2318 C C . LEU A 1 297 ? 8.347 8.666 -4.633 1.00 96.75 297 LEU A C 1
ATOM 2320 O O . LEU A 1 297 ? 7.791 9.107 -5.645 1.00 96.75 297 LEU A O 1
AT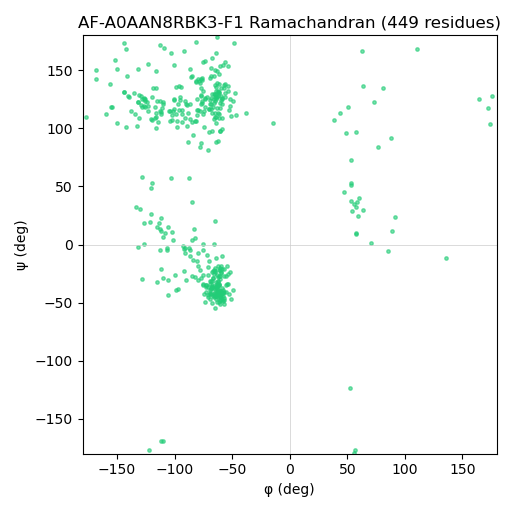OM 2324 N N . THR A 1 298 ? 9.642 8.387 -4.555 1.00 97.75 298 THR A N 1
ATOM 2325 C CA . THR A 1 298 ? 10.601 8.447 -5.662 1.00 97.75 298 THR A CA 1
ATOM 2326 C C . THR A 1 298 ? 11.282 7.087 -5.848 1.00 97.75 298 THR A C 1
ATOM 2328 O O . THR A 1 298 ? 10.955 6.116 -5.160 1.00 97.75 298 THR A O 1
ATOM 2331 N N . GLU A 1 299 ? 12.239 6.982 -6.772 1.00 97.62 299 GLU A N 1
ATOM 2332 C CA . GLU A 1 299 ? 13.061 5.773 -6.918 1.00 97.62 299 GLU A CA 1
ATOM 2333 C C . GLU A 1 299 ? 13.823 5.362 -5.644 1.00 97.62 299 GLU A C 1
ATOM 2335 O O . GLU A 1 299 ? 14.164 4.186 -5.505 1.00 97.62 299 GLU A O 1
ATOM 2340 N N . ASP A 1 300 ? 14.049 6.285 -4.701 1.00 97.69 300 ASP A N 1
ATOM 2341 C CA . ASP A 1 300 ? 14.904 6.068 -3.531 1.00 97.69 300 ASP A CA 1
ATOM 2342 C C . ASP A 1 300 ? 14.391 4.976 -2.582 1.00 97.69 300 ASP A C 1
ATOM 2344 O O . ASP A 1 300 ? 15.197 4.389 -1.864 1.00 97.69 300 ASP A O 1
ATOM 2348 N N . CYS A 1 301 ? 13.083 4.691 -2.534 1.00 96.44 301 CYS A N 1
ATOM 2349 C CA . CYS A 1 301 ? 12.519 3.617 -1.697 1.00 96.44 301 CYS A CA 1
ATOM 2350 C C . CYS A 1 301 ? 12.416 2.252 -2.402 1.00 96.44 301 CYS A C 1
ATOM 2352 O O . CYS A 1 301 ? 12.060 1.247 -1.775 1.00 96.44 301 CYS A O 1
ATOM 2354 N N . CYS A 1 302 ? 12.697 2.193 -3.707 1.00 98.00 302 CYS A N 1
ATOM 2355 C CA . CYS A 1 302 ? 12.484 0.987 -4.505 1.00 98.00 302 CYS A CA 1
ATOM 2356 C C . CYS A 1 302 ? 13.478 -0.134 -4.175 1.00 98.00 302 CYS A C 1
ATOM 2358 O O . CYS A 1 302 ? 13.129 -1.300 -4.347 1.00 98.00 302 CYS A O 1
ATOM 2360 N N . GLU A 1 303 ? 14.680 0.178 -3.680 1.00 97.50 303 GLU A N 1
ATOM 2361 C CA . GLU A 1 303 ? 15.671 -0.831 -3.275 1.00 97.50 303 GLU A CA 1
ATOM 2362 C C . GLU A 1 303 ? 15.188 -1.644 -2.062 1.00 97.50 303 GLU A C 1
ATOM 2364 O O . GLU A 1 303 ? 15.245 -2.880 -2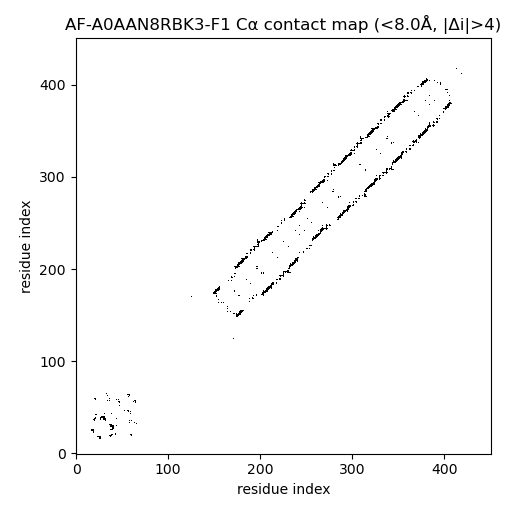.058 1.00 97.50 303 GLU A O 1
ATOM 2369 N N . GLU A 1 304 ? 14.648 -0.974 -1.043 1.00 96.81 304 GLU A N 1
ATOM 2370 C CA . GLU A 1 304 ? 14.114 -1.635 0.146 1.00 96.81 304 GLU A CA 1
ATOM 2371 C C . GLU A 1 304 ? 12.832 -2.415 -0.170 1.00 96.81 304 GLU A C 1
ATOM 2373 O O . GLU A 1 304 ? 12.667 -3.547 0.294 1.00 96.81 304 GLU A O 1
ATOM 2378 N N . LEU A 1 305 ? 11.953 -1.870 -1.019 1.00 96.62 305 LEU A N 1
ATOM 2379 C CA . LEU A 1 305 ? 10.776 -2.597 -1.501 1.00 96.62 305 LEU A CA 1
ATOM 2380 C C . LEU A 1 305 ? 11.165 -3.837 -2.318 1.00 96.62 305 LEU A C 1
ATOM 2382 O O . LEU A 1 305 ? 10.598 -4.909 -2.110 1.00 96.62 305 LEU A O 1
ATOM 2386 N N . ALA A 1 306 ? 12.155 -3.734 -3.207 1.00 96.50 306 ALA A N 1
ATOM 2387 C CA . ALA A 1 306 ? 12.665 -4.873 -3.968 1.00 96.50 306 ALA A CA 1
ATOM 2388 C C . ALA A 1 306 ? 13.245 -5.955 -3.046 1.00 96.50 306 ALA A C 1
ATOM 2390 O O . ALA A 1 306 ? 12.966 -7.146 -3.219 1.00 96.50 306 ALA A O 1
ATOM 2391 N N . SER A 1 307 ? 13.980 -5.538 -2.012 1.00 95.38 307 SER A N 1
ATOM 2392 C CA . SER A 1 307 ? 14.497 -6.433 -0.975 1.00 95.38 307 SER A CA 1
ATOM 2393 C C . SER A 1 307 ? 13.359 -7.163 -0.256 1.00 95.38 307 SER A C 1
ATOM 2395 O O . SER A 1 307 ? 13.402 -8.390 -0.131 1.00 95.38 307 SER A O 1
ATOM 2397 N N . ALA A 1 308 ? 12.295 -6.449 0.125 1.00 93.75 308 ALA A N 1
ATOM 2398 C CA . ALA A 1 308 ? 11.096 -7.040 0.716 1.00 93.75 308 ALA A CA 1
ATOM 2399 C C . ALA A 1 308 ? 10.409 -8.046 -0.224 1.00 93.75 308 ALA A C 1
ATOM 2401 O O . ALA A 1 308 ? 10.067 -9.147 0.206 1.00 93.75 308 ALA A O 1
ATOM 2402 N N . LEU A 1 309 ? 10.265 -7.725 -1.514 1.00 93.00 309 LEU A N 1
ATOM 2403 C CA . LEU A 1 309 ? 9.676 -8.624 -2.517 1.00 93.00 309 LEU A CA 1
ATOM 2404 C C . LEU A 1 309 ? 10.504 -9.897 -2.747 1.00 93.00 309 LEU A C 1
ATOM 2406 O O . LEU A 1 309 ? 9.940 -10.953 -3.033 1.00 93.00 309 LEU A O 1
ATOM 2410 N N . SER A 1 310 ? 11.829 -9.810 -2.619 1.00 92.75 310 SER A N 1
ATOM 2411 C CA . SER A 1 310 ? 12.748 -10.940 -2.813 1.00 92.75 310 SER A CA 1
ATOM 2412 C C . SER A 1 310 ? 12.860 -11.874 -1.595 1.00 92.75 310 SER A C 1
ATOM 2414 O O . SER A 1 310 ? 13.370 -12.997 -1.705 1.00 92.75 310 SER A O 1
ATOM 2416 N N . SER A 1 311 ? 12.370 -11.432 -0.433 1.00 90.62 311 SER A N 1
ATOM 2417 C CA . SER A 1 311 ? 12.482 -12.146 0.838 1.00 90.62 311 SER A CA 1
ATOM 2418 C C . SER A 1 311 ? 11.497 -13.309 0.960 1.00 90.62 311 SER A C 1
ATOM 2420 O O . SER A 1 311 ? 10.334 -13.218 0.578 1.00 90.62 311 SER A O 1
ATOM 2422 N N . THR A 1 312 ? 11.936 -14.407 1.582 1.00 87.25 312 THR A N 1
ATOM 2423 C CA . THR A 1 312 ? 11.065 -15.549 1.921 1.00 87.25 312 THR A CA 1
ATOM 2424 C C . THR A 1 312 ? 10.026 -15.222 2.990 1.00 87.25 312 THR A C 1
ATOM 2426 O O . THR A 1 312 ? 9.025 -15.933 3.092 1.00 87.25 312 THR A O 1
ATOM 2429 N N . SER A 1 313 ? 10.293 -14.200 3.809 1.00 86.00 313 SER A N 1
ATOM 2430 C CA . SER A 1 313 ? 9.427 -13.779 4.916 1.00 86.00 313 SER A CA 1
ATOM 2431 C C . SER A 1 313 ? 8.243 -12.940 4.445 1.00 86.00 313 SER A C 1
ATOM 2433 O O . SER A 1 313 ? 7.268 -12.810 5.174 1.00 86.00 313 SER A O 1
ATOM 2435 N N . SER A 1 314 ? 8.310 -12.382 3.234 1.00 86.56 314 SER A N 1
ATOM 2436 C CA . SER A 1 314 ? 7.247 -11.531 2.719 1.00 86.56 314 SER A CA 1
ATOM 2437 C C . SER A 1 314 ? 6.031 -12.354 2.293 1.00 86.56 314 SER A C 1
ATOM 2439 O O . SER A 1 314 ? 6.124 -13.359 1.575 1.00 86.56 314 SER A O 1
ATOM 2441 N N . HIS A 1 315 ? 4.865 -11.897 2.739 1.00 91.19 315 HIS A N 1
ATOM 2442 C CA . HIS A 1 315 ? 3.560 -12.447 2.384 1.00 91.19 315 HIS A CA 1
ATOM 2443 C C . HIS A 1 315 ? 2.834 -11.603 1.329 1.00 91.19 315 HIS A C 1
ATOM 2445 O O . HIS A 1 315 ? 1.713 -11.938 0.950 1.00 91.19 315 HIS A O 1
ATOM 2451 N N . LEU A 1 316 ? 3.482 -10.551 0.818 1.00 93.75 316 LEU A N 1
ATOM 2452 C CA . LEU A 1 316 ? 2.850 -9.555 -0.033 1.00 93.75 316 LEU A CA 1
ATOM 2453 C C . LEU A 1 316 ? 2.367 -10.152 -1.366 1.00 93.75 316 LEU A C 1
ATOM 2455 O O . LEU A 1 316 ? 3.122 -10.781 -2.112 1.00 93.75 316 LEU A O 1
ATOM 2459 N N . ARG A 1 317 ? 1.086 -9.929 -1.660 1.00 95.62 317 ARG A N 1
ATOM 2460 C CA . ARG A 1 317 ? 0.364 -10.362 -2.864 1.00 95.62 317 ARG A CA 1
ATOM 2461 C C . ARG A 1 317 ? -0.091 -9.189 -3.721 1.00 95.62 317 ARG A C 1
ATOM 2463 O O . ARG A 1 317 ? -0.111 -9.323 -4.939 1.00 95.62 317 ARG A O 1
ATOM 2470 N N . GLU A 1 318 ? -0.418 -8.052 -3.118 1.00 97.88 318 GLU A N 1
ATOM 2471 C CA . GLU A 1 318 ? -0.835 -6.834 -3.814 1.00 97.88 318 GLU A CA 1
ATOM 2472 C C . GLU A 1 318 ? 0.021 -5.653 -3.363 1.00 97.88 318 GLU A C 1
ATOM 2474 O O . GLU A 1 318 ? 0.101 -5.353 -2.170 1.00 97.88 318 GLU A O 1
ATOM 2479 N N . LEU A 1 319 ? 0.630 -4.977 -4.335 1.00 98.06 319 LEU A N 1
ATOM 2480 C CA . LEU A 1 319 ? 1.371 -3.743 -4.131 1.00 98.06 319 LEU A CA 1
ATOM 2481 C C . LEU A 1 319 ? 0.874 -2.689 -5.120 1.00 98.06 319 LEU A C 1
ATOM 2483 O O . LEU A 1 319 ? 0.984 -2.860 -6.336 1.00 98.06 319 LEU A O 1
ATOM 2487 N N . ASP A 1 320 ? 0.331 -1.599 -4.588 1.00 98.62 320 ASP A N 1
ATOM 2488 C CA . ASP A 1 320 ? -0.073 -0.437 -5.376 1.00 98.62 320 ASP A CA 1
ATOM 2489 C C . ASP A 1 320 ? 0.837 0.749 -5.056 1.00 98.62 320 ASP A C 1
ATOM 2491 O O . ASP A 1 320 ? 0.810 1.273 -3.943 1.00 98.62 320 ASP A O 1
ATOM 2495 N N . LEU A 1 321 ? 1.645 1.153 -6.035 1.00 98.44 321 LEU A N 1
ATOM 2496 C CA . LEU A 1 321 ? 2.553 2.298 -5.964 1.00 98.44 321 LEU A CA 1
ATOM 2497 C C . LEU A 1 321 ? 2.155 3.402 -6.953 1.00 98.44 321 LEU A C 1
ATOM 2499 O O . LEU A 1 321 ? 2.959 4.292 -7.229 1.00 98.44 321 LEU A O 1
ATOM 2503 N N . SER A 1 322 ? 0.939 3.350 -7.494 1.00 97.81 322 SER A N 1
ATOM 2504 C CA . SER A 1 322 ? 0.488 4.259 -8.547 1.00 97.81 322 SER A CA 1
ATOM 2505 C C . SER A 1 322 ? 0.573 5.734 -8.126 1.00 97.81 322 SER A C 1
ATOM 2507 O O . SER A 1 322 ? 0.493 6.068 -6.945 1.00 97.81 322 SER A O 1
ATOM 2509 N N . HIS A 1 323 ? 0.700 6.643 -9.088 1.00 95.50 323 HIS A N 1
ATOM 2510 C CA . HIS A 1 323 ? 0.817 8.087 -8.877 1.00 95.50 323 HIS A CA 1
ATOM 2511 C C . HIS A 1 323 ? 2.011 8.507 -7.998 1.00 95.50 323 HIS A C 1
ATOM 2513 O O . HIS A 1 323 ? 1.912 9.461 -7.223 1.00 95.50 323 HIS A O 1
ATOM 2519 N N . ASN A 1 324 ? 3.147 7.821 -8.131 1.00 95.25 324 ASN A N 1
ATOM 2520 C CA . ASN A 1 324 ? 4.422 8.188 -7.505 1.00 95.25 324 ASN A CA 1
ATOM 2521 C C . ASN A 1 324 ? 5.526 8.359 -8.551 1.00 95.25 324 ASN A C 1
ATOM 2523 O O . ASN A 1 324 ? 5.467 7.757 -9.614 1.00 95.25 324 ASN A O 1
ATOM 2527 N N . ASP A 1 325 ? 6.557 9.144 -8.255 1.00 95.25 325 ASP A N 1
ATOM 2528 C CA . ASP A 1 325 ? 7.608 9.499 -9.213 1.00 95.25 325 ASP A CA 1
ATOM 2529 C C . ASP A 1 325 ? 8.750 8.470 -9.240 1.00 95.25 325 ASP A C 1
ATOM 2531 O O . ASP A 1 325 ? 9.900 8.791 -8.956 1.00 95.25 325 ASP A O 1
ATOM 2535 N N . LEU A 1 326 ? 8.422 7.203 -9.514 1.00 97.31 326 LEU A N 1
ATOM 2536 C CA . LEU A 1 326 ? 9.389 6.100 -9.419 1.00 97.31 326 LEU A CA 1
ATOM 2537 C C . LEU A 1 326 ? 10.367 6.038 -10.596 1.00 97.31 326 LEU A C 1
ATOM 2539 O O . LEU A 1 326 ? 11.475 5.534 -10.430 1.00 97.31 326 LEU A O 1
ATOM 2543 N N . GLN A 1 327 ? 9.943 6.514 -11.773 1.00 97.75 327 GLN A N 1
ATOM 2544 C CA . GLN A 1 327 ? 10.719 6.502 -13.017 1.00 97.75 327 GLN A CA 1
ATOM 2545 C C . GLN A 1 327 ? 11.191 5.087 -13.426 1.00 97.75 327 GLN A C 1
ATOM 2547 O O . GLN A 1 327 ? 10.866 4.072 -12.803 1.00 97.75 327 GLN A O 1
ATOM 2552 N N . ASP A 1 328 ? 11.967 4.990 -14.507 1.00 98.38 328 ASP A N 1
ATOM 2553 C CA . ASP A 1 328 ? 12.535 3.708 -14.947 1.00 98.38 328 ASP A CA 1
ATOM 2554 C C . ASP A 1 328 ? 13.583 3.156 -13.968 1.00 98.38 328 ASP A C 1
ATOM 2556 O O . ASP A 1 328 ? 13.700 1.939 -13.816 1.00 98.38 328 ASP A O 1
ATOM 2560 N N . SER A 1 329 ? 14.320 4.034 -13.276 1.00 98.31 329 SER A N 1
ATOM 2561 C CA . SER A 1 329 ? 15.330 3.670 -12.273 1.00 98.31 329 SER A CA 1
ATOM 2562 C C . SER A 1 329 ? 14.711 2.897 -11.107 1.00 98.31 329 SER A C 1
ATOM 2564 O O . SER A 1 329 ? 15.176 1.801 -10.783 1.00 98.31 329 SER A O 1
ATOM 2566 N N . GLY A 1 330 ? 13.623 3.409 -10.527 1.00 98.38 330 GLY A N 1
ATOM 2567 C CA . GLY A 1 330 ? 12.889 2.732 -9.462 1.00 98.38 330 GLY A CA 1
ATOM 2568 C C . GLY A 1 330 ? 12.244 1.430 -9.936 1.00 98.38 330 GLY A C 1
ATOM 2569 O O . GLY A 1 330 ? 12.374 0.395 -9.282 1.00 98.38 330 GLY A O 1
ATOM 2570 N N . VAL A 1 331 ? 11.617 1.430 -11.118 1.00 98.25 331 VAL A N 1
ATOM 2571 C CA . VAL A 1 331 ? 11.003 0.215 -11.686 1.00 98.25 331 VAL A CA 1
ATOM 2572 C C . VAL A 1 331 ? 12.031 -0.873 -11.975 1.00 98.25 331 VAL A C 1
ATOM 2574 O O . VAL A 1 331 ? 11.732 -2.057 -11.806 1.00 98.25 331 VAL A O 1
ATOM 2577 N N . LYS A 1 332 ? 13.254 -0.512 -12.366 1.00 98.44 332 LYS A N 1
ATOM 2578 C CA . LYS A 1 332 ? 14.346 -1.470 -12.546 1.00 98.44 332 LYS A CA 1
ATOM 2579 C C . LYS A 1 332 ? 14.728 -2.151 -11.231 1.00 98.44 332 LYS A C 1
ATOM 2581 O O . LYS A 1 332 ? 14.830 -3.373 -11.213 1.00 98.44 332 LYS A O 1
ATOM 2586 N N . LEU A 1 333 ? 14.844 -1.395 -10.137 1.00 98.31 333 LEU A N 1
ATOM 2587 C CA . LEU A 1 333 ? 15.090 -1.959 -8.803 1.00 98.31 333 LEU A CA 1
ATOM 2588 C C . LEU A 1 333 ? 13.953 -2.897 -8.381 1.00 98.31 333 LEU A C 1
ATOM 2590 O O . LEU A 1 333 ? 14.200 -4.035 -7.988 1.00 98.31 333 LEU A O 1
ATOM 2594 N N . LEU A 1 334 ? 12.696 -2.469 -8.541 1.00 97.56 334 LEU A N 1
ATOM 2595 C CA . LEU A 1 334 ? 11.539 -3.327 -8.266 1.00 97.56 334 LEU A CA 1
ATOM 2596 C C . LEU A 1 334 ? 11.575 -4.606 -9.117 1.00 97.56 334 LEU A C 1
ATOM 2598 O O . LEU A 1 334 ? 11.313 -5.693 -8.603 1.00 97.56 334 LEU A O 1
ATOM 2602 N N . SER A 1 335 ? 11.950 -4.496 -10.394 1.00 96.00 335 SER A N 1
ATOM 2603 C CA . SER A 1 335 ? 12.077 -5.630 -11.318 1.00 96.00 335 SER A CA 1
ATOM 2604 C C . SER A 1 335 ? 13.087 -6.669 -10.824 1.00 96.00 335 SER A C 1
ATOM 2606 O O . SER A 1 335 ? 12.821 -7.865 -10.945 1.00 96.00 335 SER A O 1
ATOM 2608 N N . ASP A 1 336 ? 14.196 -6.250 -10.211 1.00 94.94 336 ASP A N 1
ATOM 2609 C CA . ASP A 1 336 ? 15.170 -7.174 -9.617 1.00 94.94 336 ASP A CA 1
ATOM 2610 C C . ASP A 1 336 ? 14.538 -7.997 -8.476 1.00 94.94 336 ASP A C 1
ATOM 2612 O O . ASP A 1 336 ? 14.728 -9.215 -8.402 1.00 94.94 336 ASP A O 1
ATOM 2616 N N . GLY A 1 337 ? 13.704 -7.366 -7.640 1.00 94.56 337 GLY A N 1
ATOM 2617 C CA . GLY A 1 337 ? 12.927 -8.046 -6.598 1.00 94.56 337 GLY A CA 1
ATOM 2618 C C . GLY A 1 337 ? 11.852 -8.989 -7.157 1.00 94.56 337 GLY A C 1
ATOM 2619 O O . GLY A 1 337 ? 11.732 -10.131 -6.709 1.00 94.56 337 GLY A O 1
ATOM 2620 N N . LEU A 1 338 ? 11.105 -8.548 -8.176 1.00 93.38 338 LEU A N 1
ATOM 2621 C CA . LEU A 1 338 ? 10.084 -9.353 -8.867 1.00 93.38 338 LEU A CA 1
ATOM 2622 C C . LEU A 1 338 ? 10.671 -10.584 -9.575 1.00 93.38 338 LEU A C 1
ATOM 2624 O O . LEU A 1 338 ? 10.037 -11.640 -9.622 1.00 93.38 338 LEU A O 1
ATOM 2628 N N . GLY A 1 339 ? 11.884 -10.463 -10.117 1.00 92.44 339 GLY A N 1
ATOM 2629 C CA . GLY A 1 339 ? 12.593 -11.552 -10.790 1.00 92.44 339 GLY A CA 1
ATOM 2630 C C . GLY A 1 339 ? 13.111 -12.637 -9.842 1.00 92.44 339 GLY A C 1
ATOM 2631 O O . GLY A 1 339 ? 13.566 -13.685 -10.304 1.00 92.44 339 GLY A O 1
ATOM 2632 N N . HIS A 1 340 ? 13.045 -12.420 -8.526 1.00 92.31 340 HIS A N 1
ATOM 2633 C CA . HIS A 1 340 ? 13.526 -13.367 -7.529 1.00 92.31 340 HIS A CA 1
ATOM 2634 C C . HIS A 1 340 ? 12.543 -14.532 -7.317 1.00 92.31 340 HIS A C 1
ATOM 2636 O O . HIS A 1 340 ? 11.340 -14.318 -7.203 1.00 92.31 340 HIS A O 1
ATOM 2642 N N . GLN A 1 341 ? 13.042 -15.768 -7.169 1.00 89.75 341 GLN A N 1
ATOM 2643 C CA . GLN A 1 341 ? 12.219 -16.996 -7.065 1.00 89.75 341 GLN A CA 1
ATOM 2644 C C . GLN A 1 341 ? 11.259 -17.023 -5.864 1.00 89.75 341 GLN A C 1
ATOM 2646 O O . GLN A 1 341 ? 10.277 -17.761 -5.867 1.00 89.75 341 GLN A O 1
ATOM 2651 N N . ASN A 1 342 ? 11.548 -16.234 -4.829 1.00 88.38 342 ASN A N 1
ATOM 2652 C CA . ASN A 1 342 ? 10.705 -16.139 -3.637 1.00 88.38 342 ASN A CA 1
ATOM 2653 C C . ASN A 1 342 ? 9.581 -15.108 -3.774 1.00 88.38 342 ASN A C 1
ATOM 2655 O O . ASN A 1 342 ? 8.718 -15.062 -2.899 1.00 88.38 342 ASN A O 1
ATOM 2659 N N . CYS A 1 343 ? 9.589 -14.282 -4.825 1.00 91.69 343 CYS A N 1
ATOM 2660 C CA . CYS A 1 343 ? 8.578 -13.253 -5.002 1.00 91.69 343 CYS A CA 1
ATOM 2661 C C . CYS A 1 343 ? 7.207 -13.897 -5.232 1.00 91.69 343 CYS A C 1
ATOM 2663 O O . CYS A 1 343 ? 7.040 -14.721 -6.130 1.00 91.69 343 CYS A O 1
ATOM 2665 N N . ARG A 1 344 ? 6.225 -13.512 -4.411 1.00 91.50 344 ARG A N 1
ATOM 2666 C CA . ARG A 1 344 ? 4.854 -14.060 -4.384 1.00 91.50 344 ARG A CA 1
ATOM 2667 C C . ARG A 1 344 ? 3.792 -13.082 -4.881 1.00 91.50 344 ARG A C 1
ATOM 2669 O O . ARG A 1 344 ? 2.601 -13.381 -4.766 1.00 91.50 344 ARG A O 1
ATOM 2676 N N . LEU A 1 345 ? 4.227 -11.937 -5.401 1.00 93.81 345 LEU A N 1
ATOM 2677 C CA . LEU A 1 345 ? 3.355 -10.837 -5.781 1.00 93.81 345 LEU A CA 1
ATOM 2678 C C . LEU A 1 345 ? 2.431 -11.254 -6.933 1.00 93.81 345 LEU A C 1
ATOM 2680 O O . LEU A 1 345 ? 2.881 -11.789 -7.946 1.00 93.81 345 LEU A O 1
ATOM 2684 N N . GLU A 1 346 ? 1.135 -11.010 -6.762 1.00 94.69 346 GLU A N 1
ATOM 2685 C CA . GLU A 1 346 ? 0.076 -11.341 -7.719 1.00 94.69 346 GLU A CA 1
ATOM 2686 C C . GLU A 1 346 ? -0.450 -10.098 -8.441 1.00 94.69 346 GLU A C 1
ATOM 2688 O O . GLU A 1 346 ? -0.865 -10.186 -9.594 1.00 94.69 346 GLU A O 1
ATOM 2693 N N . ILE A 1 347 ? -0.420 -8.940 -7.787 1.00 96.56 347 ILE A N 1
ATOM 2694 C CA . ILE A 1 347 ? -0.917 -7.678 -8.327 1.00 96.56 347 ILE A CA 1
ATOM 2695 C C . ILE A 1 347 ? 0.138 -6.603 -8.095 1.00 96.56 347 ILE A C 1
ATOM 2697 O O . ILE A 1 347 ? 0.516 -6.333 -6.954 1.00 96.56 347 ILE A O 1
ATOM 2701 N N . LEU A 1 348 ? 0.571 -5.973 -9.183 1.00 97.38 348 LEU A N 1
ATOM 2702 C CA . LEU A 1 348 ? 1.442 -4.807 -9.154 1.00 97.38 348 LEU A CA 1
ATOM 2703 C C . LEU A 1 348 ? 0.779 -3.670 -9.924 1.00 97.38 348 LEU A C 1
ATOM 2705 O O . LEU A 1 348 ? 0.485 -3.814 -11.112 1.00 97.38 348 LEU A O 1
ATOM 2709 N N . ARG A 1 349 ? 0.575 -2.534 -9.258 1.00 98.44 349 ARG A N 1
ATOM 2710 C CA . ARG A 1 349 ? 0.081 -1.313 -9.901 1.00 98.44 349 ARG A CA 1
ATOM 2711 C C . ARG A 1 349 ? 1.135 -0.219 -9.833 1.00 98.44 349 ARG A C 1
ATOM 2713 O O . ARG A 1 349 ? 1.613 0.133 -8.757 1.00 98.44 349 ARG A O 1
ATOM 2720 N N . LEU A 1 350 ? 1.492 0.277 -11.009 1.00 97.75 350 LEU A N 1
ATOM 2721 C CA . LEU A 1 350 ? 2.491 1.307 -11.277 1.00 97.75 350 LEU A CA 1
ATOM 2722 C C . LEU A 1 350 ? 1.890 2.380 -12.195 1.00 97.75 350 LEU A C 1
ATOM 2724 O O . LEU A 1 350 ? 2.586 2.948 -13.036 1.00 97.75 350 LEU A O 1
ATOM 2728 N N . SER A 1 351 ? 0.579 2.615 -12.101 1.00 96.38 351 SER A N 1
ATOM 2729 C CA . SER A 1 351 ? -0.097 3.601 -12.942 1.00 96.38 351 SER A CA 1
ATOM 2730 C C . SER A 1 351 ? 0.451 4.998 -12.653 1.00 96.38 351 SER A C 1
ATOM 2732 O O . SER A 1 351 ? 0.688 5.320 -11.494 1.00 96.38 351 SER A O 1
ATOM 2734 N N . PHE A 1 352 ? 0.667 5.833 -13.672 1.00 94.94 352 PHE A N 1
ATOM 2735 C CA . PHE A 1 352 ? 1.206 7.193 -13.497 1.00 94.94 352 PHE A CA 1
ATOM 2736 C C . PHE A 1 352 ? 2.526 7.217 -12.687 1.00 94.94 352 PHE A C 1
ATOM 2738 O O . PHE A 1 352 ? 2.661 7.956 -11.714 1.00 94.94 352 PHE A O 1
ATOM 2745 N N . CYS A 1 353 ? 3.507 6.392 -13.071 1.00 95.94 353 CYS A N 1
ATOM 2746 C CA . CYS A 1 353 ? 4.813 6.298 -12.402 1.00 95.94 353 CYS A CA 1
ATOM 2747 C C . CYS A 1 353 ? 6.002 6.803 -13.234 1.00 95.94 353 CYS A C 1
ATOM 2749 O O . CYS A 1 353 ? 7.155 6.574 -12.871 1.00 95.94 353 CYS A O 1
ATOM 2751 N N . LYS A 1 354 ? 5.726 7.493 -14.351 1.00 94.75 354 LYS A N 1
ATOM 2752 C CA . LYS A 1 354 ? 6.715 7.937 -15.354 1.00 94.75 354 LYS A CA 1
ATOM 2753 C C . LYS A 1 354 ? 7.567 6.793 -15.920 1.00 94.75 354 LYS A C 1
ATOM 2755 O O . LYS A 1 354 ? 8.742 6.975 -16.223 1.00 94.75 354 LYS A O 1
ATOM 2760 N N . VAL A 1 355 ? 6.963 5.618 -16.075 1.00 95.81 355 VAL A N 1
ATOM 2761 C CA . VAL A 1 355 ? 7.615 4.444 -16.666 1.00 95.81 355 VAL A CA 1
ATOM 2762 C C . VAL A 1 355 ? 7.671 4.599 -18.183 1.00 95.81 355 VAL A C 1
ATOM 2764 O O . VAL A 1 355 ? 6.669 4.961 -18.805 1.00 95.81 355 VAL A O 1
ATOM 2767 N N . THR A 1 356 ? 8.818 4.312 -18.789 1.00 95.62 356 THR A N 1
ATOM 2768 C CA . THR A 1 356 ? 9.009 4.324 -20.242 1.00 95.62 356 THR A CA 1
ATOM 2769 C C . THR A 1 356 ? 9.250 2.917 -20.804 1.00 95.62 356 THR A C 1
ATOM 2771 O O . THR A 1 356 ? 9.069 1.904 -20.117 1.00 95.62 356 THR A O 1
ATOM 2774 N N . GLU A 1 357 ? 9.658 2.829 -22.073 1.00 95.38 357 GLU A N 1
ATOM 2775 C CA . GLU A 1 357 ? 10.110 1.585 -22.706 1.00 95.38 357 GLU A CA 1
ATOM 2776 C C . GLU A 1 357 ? 11.229 0.888 -21.906 1.00 95.38 357 GLU A C 1
ATOM 2778 O O . GLU A 1 357 ? 11.263 -0.344 -21.853 1.00 95.38 357 GLU A O 1
ATOM 2783 N N . GLU A 1 358 ? 12.121 1.645 -21.251 1.00 96.62 358 GLU A N 1
ATOM 2784 C CA . GLU A 1 358 ? 13.240 1.081 -20.482 1.00 96.62 358 GLU A CA 1
ATOM 2785 C C . GLU A 1 358 ? 12.758 0.316 -19.241 1.00 96.62 358 GLU A C 1
ATOM 2787 O O . GLU A 1 358 ? 13.111 -0.855 -19.059 1.00 96.62 358 GLU A O 1
ATOM 2792 N N . GLY A 1 359 ? 11.896 0.923 -18.421 1.00 97.62 359 GLY A N 1
ATOM 2793 C CA . GLY A 1 359 ? 11.300 0.260 -17.262 1.00 97.62 359 GLY A CA 1
ATOM 2794 C C . GLY A 1 359 ? 10.430 -0.931 -17.666 1.00 97.62 359 GLY A C 1
ATOM 2795 O O . GLY A 1 359 ? 10.477 -1.985 -17.028 1.00 97.62 359 GLY A O 1
ATOM 2796 N N . CYS A 1 360 ? 9.713 -0.833 -18.791 1.00 96.25 360 CYS A N 1
ATOM 2797 C CA . CYS A 1 360 ? 8.956 -1.960 -19.343 1.00 96.25 360 CYS A CA 1
ATOM 2798 C C . CYS A 1 360 ? 9.861 -3.128 -19.755 1.00 96.25 360 CYS A C 1
ATOM 2800 O O . CYS A 1 360 ? 9.520 -4.290 -19.518 1.00 96.25 360 CYS A O 1
ATOM 2802 N N . ALA A 1 361 ? 11.028 -2.850 -20.343 1.00 95.62 361 ALA A N 1
ATOM 2803 C CA . ALA A 1 361 ? 12.000 -3.880 -20.690 1.00 95.62 361 ALA A CA 1
ATOM 2804 C C . ALA A 1 361 ? 12.567 -4.583 -19.442 1.00 95.62 361 ALA A C 1
ATOM 2806 O O . ALA A 1 361 ? 12.743 -5.808 -19.466 1.00 95.62 361 ALA A O 1
ATOM 2807 N N . ALA A 1 362 ? 12.803 -3.839 -18.354 1.00 96.31 362 ALA A N 1
ATOM 2808 C CA . ALA A 1 362 ? 13.221 -4.395 -17.066 1.00 96.31 362 ALA A CA 1
ATOM 2809 C C . ALA A 1 362 ? 12.146 -5.325 -16.477 1.00 96.31 362 ALA A C 1
ATOM 2811 O O . ALA A 1 362 ? 12.437 -6.493 -16.199 1.00 96.31 362 ALA A O 1
ATOM 2812 N N . LEU A 1 363 ? 10.889 -4.867 -16.420 1.00 95.06 363 LEU A N 1
ATOM 2813 C CA . LEU A 1 363 ? 9.747 -5.674 -15.975 1.00 95.06 363 LEU A CA 1
ATOM 2814 C C . LEU A 1 363 ? 9.597 -6.943 -16.821 1.00 95.06 363 LEU A C 1
ATOM 2816 O O . LEU A 1 363 ? 9.516 -8.050 -16.289 1.00 95.06 363 LEU A O 1
ATOM 2820 N N . ALA A 1 364 ? 9.647 -6.823 -18.150 1.00 92.50 364 ALA A N 1
ATOM 2821 C CA . ALA A 1 364 ? 9.572 -7.971 -19.051 1.00 92.50 364 ALA A CA 1
ATOM 2822 C C . ALA A 1 364 ? 10.721 -8.973 -18.830 1.00 92.50 364 ALA A C 1
ATOM 2824 O O . ALA A 1 364 ? 10.558 -10.168 -19.086 1.00 92.50 364 ALA A O 1
ATOM 2825 N N . SER A 1 365 ? 11.894 -8.510 -18.382 1.00 91.75 365 SER A N 1
ATOM 2826 C CA . SER A 1 365 ? 13.025 -9.374 -18.030 1.00 91.75 365 SER A CA 1
ATOM 2827 C C . SER A 1 365 ? 12.829 -10.105 -16.706 1.00 91.75 365 SER A C 1
ATOM 2829 O O . SER A 1 365 ? 13.094 -11.309 -16.631 1.00 91.75 365 SER A O 1
ATOM 2831 N N . ALA A 1 366 ? 12.310 -9.418 -15.690 1.00 92.06 366 ALA A N 1
ATOM 2832 C CA . ALA A 1 366 ? 11.953 -10.023 -14.411 1.00 92.06 366 ALA A CA 1
ATOM 2833 C C . ALA A 1 366 ? 10.919 -11.145 -14.591 1.00 92.06 366 ALA A C 1
ATOM 2835 O O . ALA A 1 366 ? 11.135 -12.277 -14.158 1.00 92.06 366 ALA A O 1
ATOM 2836 N N . LEU A 1 367 ? 9.858 -10.866 -15.354 1.00 88.50 367 LEU A N 1
ATOM 2837 C CA . LEU A 1 367 ? 8.767 -11.802 -15.645 1.00 88.50 367 LEU A CA 1
ATOM 2838 C C . LEU A 1 367 ? 9.195 -13.019 -16.485 1.00 88.50 367 LEU A C 1
ATOM 2840 O O . LEU A 1 367 ? 8.525 -14.046 -16.472 1.00 88.50 367 LEU A O 1
ATOM 2844 N N . ARG A 1 368 ? 10.311 -12.929 -17.225 1.00 83.75 368 ARG A N 1
ATOM 2845 C CA . ARG A 1 368 ? 10.924 -14.092 -17.899 1.00 83.75 368 ARG A CA 1
ATOM 2846 C C . ARG A 1 368 ? 11.670 -15.003 -16.934 1.00 83.75 368 ARG A C 1
ATOM 2848 O O . ARG A 1 368 ? 11.771 -16.198 -17.193 1.00 83.75 368 ARG A O 1
ATOM 2855 N N . SER A 1 369 ? 12.270 -14.417 -15.906 1.00 77.81 369 SER A N 1
ATOM 2856 C CA . SER A 1 369 ? 13.247 -15.089 -15.044 1.00 77.81 369 SER A CA 1
ATOM 2857 C C . SER A 1 369 ? 12.574 -15.879 -13.923 1.00 77.81 369 SER A C 1
ATOM 2859 O O . SER A 1 369 ? 13.104 -16.899 -13.486 1.00 77.81 369 SER A O 1
ATOM 2861 N N . ASN A 1 370 ? 11.383 -15.451 -13.510 1.00 69.94 370 ASN A N 1
ATOM 2862 C CA . ASN A 1 370 ? 10.531 -16.150 -12.561 1.00 69.94 370 ASN A CA 1
ATOM 2863 C C . ASN A 1 370 ? 9.145 -16.338 -13.204 1.00 69.94 370 ASN A C 1
ATOM 2865 O O . ASN A 1 370 ? 8.586 -15.329 -13.637 1.00 69.94 370 ASN A O 1
ATOM 2869 N N . PRO A 1 371 ? 8.579 -17.564 -13.312 1.00 60.97 371 PRO A N 1
ATOM 2870 C CA . PRO A 1 371 ? 7.197 -17.744 -13.754 1.00 60.97 371 PRO A CA 1
ATOM 2871 C C . PRO A 1 371 ? 6.291 -16.985 -12.790 1.00 60.97 371 PRO A C 1
ATOM 2873 O O . PRO A 1 371 ? 6.031 -17.419 -11.669 1.00 60.97 371 PRO A O 1
ATOM 2876 N N . SER A 1 372 ? 5.892 -15.792 -13.213 1.00 62.34 372 SER A N 1
ATOM 2877 C CA . SER A 1 372 ? 5.354 -14.795 -12.312 1.00 62.34 372 SER A CA 1
ATOM 2878 C C . SER A 1 372 ? 4.051 -15.299 -11.706 1.00 62.34 372 SER A C 1
ATOM 2880 O O . SER A 1 372 ? 3.099 -15.585 -12.431 1.00 62.34 372 SER A O 1
ATOM 2882 N N . HIS A 1 373 ? 3.970 -15.322 -10.374 1.00 81.50 373 HIS A N 1
ATOM 2883 C CA . HIS A 1 373 ? 2.681 -15.356 -9.679 1.00 81.50 373 HIS A CA 1
ATOM 2884 C C . HIS A 1 373 ? 1.813 -14.141 -10.030 1.00 81.50 373 HIS A C 1
ATOM 2886 O O . HIS A 1 373 ? 0.632 -14.137 -9.707 1.00 81.50 373 HIS A O 1
ATOM 2892 N N . LEU A 1 374 ? 2.388 -13.144 -10.713 1.00 89.38 374 LEU A N 1
ATOM 2893 C CA . LEU A 1 374 ? 1.720 -11.953 -11.192 1.00 89.38 374 LEU A CA 1
ATOM 2894 C C . LEU A 1 374 ? 0.565 -12.303 -12.135 1.00 89.38 374 LEU A C 1
ATOM 2896 O O . LEU A 1 374 ? 0.737 -12.939 -13.174 1.00 89.38 374 LEU A O 1
ATOM 2900 N N . ARG A 1 375 ? -0.622 -11.857 -11.740 1.00 90.88 375 ARG A N 1
ATOM 2901 C CA . ARG A 1 375 ? -1.905 -12.007 -12.430 1.00 90.88 375 ARG A CA 1
ATOM 2902 C C . ARG A 1 375 ? -2.431 -10.674 -12.937 1.00 90.88 375 ARG A C 1
ATOM 2904 O O . ARG A 1 375 ? -3.267 -10.682 -13.835 1.00 90.88 375 ARG A O 1
ATOM 2911 N N . GLU A 1 376 ? -1.968 -9.562 -12.375 1.00 93.81 376 GLU A N 1
ATOM 2912 C CA . GLU A 1 376 ? -2.305 -8.214 -12.819 1.00 93.81 376 GLU A CA 1
ATOM 2913 C C . GLU A 1 376 ? -1.066 -7.313 -12.773 1.00 93.81 376 GLU A C 1
ATOM 2915 O O . GLU A 1 376 ? -0.397 -7.210 -11.742 1.00 93.81 376 GLU A O 1
ATOM 2920 N N . LEU A 1 377 ? -0.784 -6.658 -13.899 1.00 95.12 377 LEU A N 1
ATOM 2921 C CA . LEU A 1 377 ? 0.183 -5.576 -14.016 1.00 95.12 377 LEU A CA 1
ATOM 2922 C C . LEU A 1 377 ? -0.529 -4.349 -14.582 1.00 95.12 377 LEU A C 1
ATOM 2924 O O . LEU A 1 377 ? -0.973 -4.370 -15.732 1.00 95.12 377 LEU A O 1
ATOM 2928 N N . ASP A 1 378 ? -0.617 -3.288 -13.786 1.00 96.00 378 ASP A N 1
ATOM 2929 C CA . ASP A 1 378 ? -1.158 -2.005 -14.227 1.00 96.00 378 ASP A CA 1
ATOM 2930 C C . ASP A 1 378 ? -0.038 -0.989 -14.465 1.00 96.00 378 ASP A C 1
ATOM 2932 O O . ASP A 1 378 ? 0.665 -0.588 -13.540 1.00 96.00 378 ASP A O 1
ATOM 2936 N N . LEU A 1 379 ? 0.115 -0.588 -15.723 1.00 95.56 379 LEU A N 1
ATOM 2937 C CA . LEU A 1 379 ? 1.025 0.432 -16.235 1.00 95.56 379 LEU A CA 1
ATOM 2938 C C . LEU A 1 379 ? 0.257 1.550 -16.957 1.00 95.56 379 LEU A C 1
ATOM 2940 O O . LEU A 1 379 ? 0.851 2.295 -17.739 1.00 95.56 379 LEU A O 1
ATOM 2944 N N . SER A 1 380 ? -1.048 1.690 -16.713 1.00 93.62 380 SER A N 1
ATOM 2945 C CA . SER A 1 380 ? -1.849 2.783 -17.270 1.00 93.62 380 SER A CA 1
ATOM 2946 C C . SER A 1 380 ? -1.234 4.154 -16.968 1.00 93.62 380 SER A C 1
ATOM 2948 O O . SER A 1 380 ? -0.475 4.329 -16.015 1.00 93.62 380 SER A O 1
ATOM 2950 N N . PHE A 1 381 ? -1.513 5.141 -17.817 1.00 90.38 381 PHE A N 1
ATOM 2951 C CA . PHE A 1 381 ? -0.980 6.505 -17.672 1.00 90.38 381 PHE A CA 1
ATOM 2952 C C . PHE A 1 381 ? 0.560 6.613 -17.564 1.00 90.38 381 PHE A C 1
ATOM 2954 O O . PHE A 1 381 ? 1.080 7.552 -16.963 1.00 90.38 381 PHE A O 1
ATOM 2961 N N . ASN A 1 382 ? 1.295 5.671 -18.159 1.00 92.50 382 ASN A N 1
ATOM 2962 C CA . ASN A 1 382 ? 2.745 5.753 -18.367 1.00 92.50 382 ASN A CA 1
ATOM 2963 C C . ASN A 1 382 ? 3.085 5.939 -19.856 1.00 92.50 382 ASN A C 1
ATOM 2965 O O . ASN A 1 382 ? 2.202 6.159 -20.684 1.00 92.50 382 ASN A O 1
ATOM 2969 N N . HIS A 1 383 ? 4.366 5.812 -20.208 1.00 92.38 383 HIS A N 1
ATOM 2970 C CA . HIS A 1 383 ? 4.877 5.902 -21.576 1.00 92.38 383 HIS A CA 1
ATOM 2971 C C . HIS A 1 383 ? 5.569 4.599 -22.022 1.00 92.38 383 HIS A C 1
ATOM 2973 O O . HIS A 1 383 ? 6.709 4.642 -22.485 1.00 92.38 383 HIS A O 1
ATOM 2979 N N . PRO A 1 384 ? 4.908 3.428 -21.916 1.00 89.62 384 PRO A N 1
ATOM 2980 C CA . PRO A 1 384 ? 5.525 2.131 -22.180 1.00 89.62 384 PRO A CA 1
ATOM 2981 C C . PRO A 1 384 ? 6.011 1.963 -23.623 1.00 89.62 384 PRO A C 1
ATOM 2983 O O . PRO A 1 384 ? 6.807 1.063 -23.862 1.00 89.62 384 PRO A O 1
ATOM 2986 N N . GLY A 1 385 ? 5.524 2.788 -24.561 1.00 89.75 385 GLY A N 1
ATOM 2987 C CA . GLY A 1 385 ? 5.852 2.744 -25.985 1.00 89.75 385 GLY A CA 1
ATOM 2988 C C . GLY A 1 385 ? 5.433 1.443 -26.676 1.00 89.75 385 GLY A C 1
ATOM 2989 O O . GLY A 1 385 ? 5.122 0.433 -26.040 1.00 89.75 385 GLY A O 1
ATOM 2990 N N . ASP A 1 386 ? 5.441 1.434 -28.009 1.00 90.12 386 ASP A N 1
ATOM 2991 C CA . ASP A 1 386 ? 5.071 0.236 -28.777 1.00 90.12 386 ASP A CA 1
ATOM 2992 C C . ASP A 1 386 ? 6.016 -0.935 -28.469 1.00 90.12 386 ASP A C 1
ATOM 2994 O O . ASP A 1 386 ? 5.610 -2.103 -28.453 1.00 90.12 386 ASP A O 1
ATOM 2998 N N . SER A 1 387 ? 7.293 -0.630 -28.214 1.00 90.50 387 SER A N 1
ATOM 2999 C CA . SER A 1 387 ? 8.309 -1.642 -27.938 1.00 90.50 387 SER A CA 1
ATOM 3000 C C . SER A 1 387 ? 8.101 -2.289 -26.561 1.00 90.50 387 SER A C 1
ATOM 3002 O O . SER A 1 387 ? 8.105 -3.521 -26.466 1.00 90.50 387 SER A O 1
ATOM 3004 N N . GLY A 1 388 ? 7.836 -1.494 -25.517 1.00 91.62 388 GLY A N 1
ATOM 3005 C CA . GLY A 1 388 ? 7.594 -1.989 -24.164 1.00 91.62 388 GLY A CA 1
ATOM 3006 C C . GLY A 1 388 ? 6.285 -2.765 -24.061 1.00 91.62 388 GLY A C 1
ATOM 3007 O O . GLY A 1 388 ? 6.282 -3.866 -23.506 1.00 91.62 388 GLY A O 1
ATOM 3008 N N . VAL A 1 389 ? 5.203 -2.276 -24.687 1.00 91.38 389 VAL A N 1
ATOM 3009 C CA . VAL A 1 389 ? 3.925 -3.010 -24.767 1.00 91.38 389 VAL A CA 1
ATOM 3010 C C . VAL A 1 389 ? 4.134 -4.362 -25.442 1.00 91.38 389 VAL A C 1
ATOM 3012 O O . VAL A 1 389 ? 3.754 -5.391 -24.890 1.00 91.38 389 VAL A O 1
ATOM 3015 N N . LYS A 1 390 ? 4.818 -4.400 -26.591 1.00 92.38 390 LYS A N 1
ATOM 3016 C CA . LYS A 1 390 ? 5.095 -5.657 -27.299 1.00 92.38 390 LYS A CA 1
ATOM 3017 C C . LYS A 1 390 ? 5.890 -6.652 -26.446 1.00 92.38 390 LYS A C 1
ATOM 3019 O O . LYS A 1 390 ? 5.593 -7.847 -26.479 1.00 92.38 390 LYS A O 1
ATOM 3024 N N . LEU A 1 391 ? 6.897 -6.183 -25.702 1.00 91.38 391 LEU A N 1
ATOM 3025 C CA . LEU A 1 391 ? 7.704 -7.028 -24.814 1.00 91.38 391 LEU A CA 1
ATOM 3026 C C . LEU A 1 391 ? 6.878 -7.614 -23.663 1.00 91.38 391 LEU A C 1
ATOM 3028 O O . LEU A 1 391 ? 7.038 -8.795 -23.344 1.00 91.38 391 LEU A O 1
ATOM 3032 N N . LEU A 1 392 ? 6.000 -6.810 -23.061 1.00 90.81 392 LEU A N 1
ATOM 3033 C CA . LEU A 1 392 ? 5.151 -7.224 -21.947 1.00 90.81 392 LEU A CA 1
ATOM 3034 C C . LEU A 1 392 ? 4.010 -8.138 -22.410 1.00 90.81 392 LEU A C 1
ATOM 3036 O O . LEU A 1 392 ? 3.856 -9.228 -21.863 1.00 90.81 392 LEU A O 1
ATOM 3040 N N . SER A 1 393 ? 3.259 -7.767 -23.451 1.00 87.44 393 SER A N 1
ATOM 3041 C CA . SER A 1 393 ? 2.131 -8.559 -23.967 1.00 87.44 393 SER A CA 1
ATOM 3042 C C . SER A 1 393 ? 2.553 -9.970 -24.369 1.00 87.44 393 SER A C 1
ATOM 3044 O O . SER A 1 393 ? 1.934 -10.941 -23.940 1.00 87.44 393 SER A O 1
ATOM 3046 N N . ALA A 1 394 ? 3.667 -10.105 -25.101 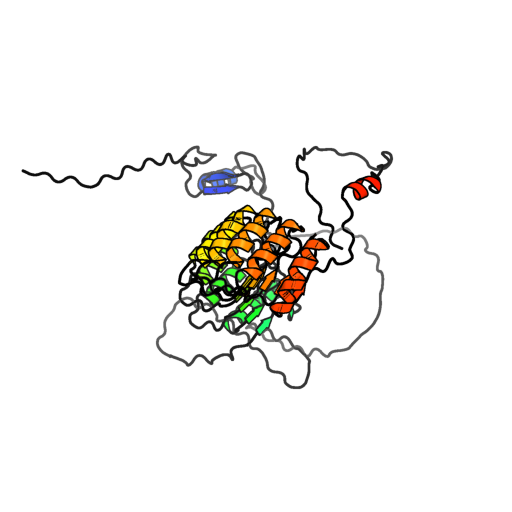1.00 81.12 394 ALA A N 1
ATOM 3047 C CA . ALA A 1 394 ? 4.174 -11.409 -25.530 1.00 81.12 394 ALA A CA 1
ATOM 3048 C C . ALA A 1 394 ? 4.509 -12.349 -24.359 1.00 81.12 394 ALA A C 1
ATOM 3050 O O . ALA A 1 394 ? 4.558 -13.566 -24.538 1.00 81.12 394 ALA A O 1
ATOM 3051 N N . LYS A 1 395 ? 4.782 -11.800 -23.169 1.00 74.56 395 LYS A N 1
ATOM 3052 C CA . LYS A 1 395 ? 5.120 -12.574 -21.972 1.00 74.56 395 LYS A CA 1
ATOM 3053 C C . LYS A 1 395 ? 3.935 -12.813 -21.053 1.00 74.56 395 LYS A C 1
ATOM 3055 O O . LYS A 1 395 ? 3.796 -13.904 -20.510 1.00 74.56 395 LYS A O 1
ATOM 3060 N N . LEU A 1 396 ? 3.069 -11.823 -20.903 1.00 78.94 396 LEU A N 1
ATOM 3061 C CA . LEU A 1 396 ? 1.922 -11.908 -20.008 1.00 78.94 396 LEU A CA 1
ATOM 3062 C C . LEU A 1 396 ? 0.794 -12.780 -20.585 1.00 78.94 396 LEU A C 1
ATOM 3064 O O . LEU A 1 396 ? 0.085 -13.421 -19.809 1.00 78.94 396 LEU A O 1
ATOM 3068 N N . GLU A 1 397 ? 0.691 -12.913 -21.916 1.00 73.75 397 GLU A N 1
ATOM 3069 C CA . GLU A 1 397 ? -0.200 -13.895 -22.561 1.00 73.75 397 GLU A CA 1
ATOM 3070 C C . GLU A 1 397 ? 0.145 -15.342 -22.172 1.00 73.75 397 GLU A C 1
ATOM 3072 O O . GLU A 1 397 ? -0.748 -16.145 -21.894 1.00 73.75 397 GLU A O 1
ATOM 3077 N N . GLU A 1 398 ? 1.439 -15.666 -22.083 1.00 71.12 398 GLU A N 1
ATOM 3078 C CA . GLU A 1 398 ? 1.935 -16.984 -21.664 1.00 71.12 398 GLU A CA 1
ATOM 3079 C C . GLU A 1 398 ? 1.593 -17.266 -20.188 1.00 71.12 398 GLU A C 1
ATOM 3081 O O . GLU A 1 398 ? 1.207 -18.381 -19.833 1.00 71.12 398 GLU A O 1
ATOM 3086 N N . ALA A 1 399 ? 1.656 -16.231 -19.344 1.00 72.94 399 ALA A N 1
ATOM 3087 C CA . ALA A 1 399 ? 1.407 -16.308 -17.904 1.00 72.94 399 ALA A CA 1
ATOM 3088 C C . ALA A 1 399 ? -0.075 -16.151 -17.493 1.00 72.94 399 ALA A C 1
ATOM 3090 O O . ALA A 1 399 ? -0.394 -16.295 -16.314 1.00 72.94 399 ALA A O 1
ATOM 3091 N N . ARG A 1 400 ? -0.996 -15.871 -18.433 1.00 79.44 400 ARG A N 1
ATOM 3092 C CA . ARG A 1 400 ? -2.400 -15.480 -18.150 1.00 79.44 400 ARG A CA 1
ATOM 3093 C C . ARG A 1 400 ? -2.512 -14.291 -17.187 1.00 79.44 400 ARG A C 1
ATOM 3095 O O . ARG A 1 400 ? -3.413 -14.241 -16.347 1.00 79.44 400 ARG A O 1
ATOM 3102 N N . CYS A 1 401 ? -1.596 -13.342 -17.316 1.00 84.38 401 CYS A N 1
ATOM 3103 C CA . CYS A 1 401 ? -1.590 -12.121 -16.531 1.00 84.38 401 CYS A CA 1
ATOM 3104 C C . CYS A 1 401 ? -2.311 -11.001 -17.291 1.00 84.38 401 CYS A C 1
ATOM 3106 O O . CYS A 1 401 ? -2.123 -10.820 -18.495 1.00 84.38 401 CYS A O 1
ATOM 3108 N N . LYS A 1 402 ? -3.161 -10.257 -16.585 1.00 89.38 402 LYS A N 1
ATOM 3109 C CA . LYS A 1 402 ? -3.869 -9.092 -17.102 1.00 89.38 402 LYS A CA 1
ATOM 3110 C C . LYS A 1 402 ? -2.908 -7.906 -17.141 1.00 89.38 402 LYS A C 1
ATOM 3112 O O . LYS A 1 402 ? -2.482 -7.423 -16.097 1.00 89.38 402 LYS A O 1
ATOM 3117 N N . LEU A 1 403 ? -2.605 -7.432 -18.344 1.00 91.12 403 LEU A N 1
ATOM 3118 C CA . LEU A 1 403 ? -1.865 -6.194 -18.560 1.00 91.12 403 LEU A CA 1
ATOM 3119 C C . LEU A 1 403 ? -2.847 -5.043 -18.781 1.00 91.12 403 LEU A C 1
ATOM 3121 O O . LEU A 1 403 ? -3.698 -5.134 -19.664 1.00 91.12 403 LEU A O 1
ATOM 3125 N N . ASN A 1 404 ? -2.702 -3.967 -18.014 1.00 92.06 404 ASN A N 1
ATOM 3126 C CA . ASN A 1 404 ? -3.319 -2.678 -18.302 1.00 92.06 404 ASN A CA 1
ATOM 3127 C C . ASN A 1 404 ? -2.217 -1.690 -18.702 1.00 92.06 404 ASN A C 1
ATOM 3129 O O . ASN A 1 404 ? -1.292 -1.458 -17.932 1.00 92.06 404 ASN A O 1
ATOM 3133 N N . VAL A 1 405 ? -2.297 -1.134 -19.907 1.00 89.19 405 VAL A N 1
ATOM 3134 C CA . VAL A 1 405 ? -1.399 -0.074 -20.407 1.00 89.19 405 VAL A CA 1
ATOM 3135 C C . VAL A 1 405 ? -2.206 1.120 -20.905 1.00 89.19 405 VAL A C 1
ATOM 3137 O O . VAL A 1 405 ? -1.692 1.937 -21.662 1.00 89.19 405 VAL A O 1
ATOM 3140 N N . ASP A 1 406 ? -3.474 1.218 -20.494 1.00 85.44 406 ASP A N 1
ATOM 3141 C CA . ASP A 1 406 ? -4.391 2.213 -21.022 1.00 85.44 406 ASP A CA 1
ATOM 3142 C C . ASP A 1 406 ? -3.857 3.623 -20.763 1.00 85.44 406 ASP A C 1
ATOM 3144 O O . ASP A 1 406 ? -3.499 4.023 -19.650 1.00 85.44 406 ASP A O 1
ATOM 3148 N N . HIS A 1 407 ? -3.807 4.398 -21.834 1.00 70.56 407 HIS A N 1
ATOM 3149 C CA . HIS A 1 407 ? -3.687 5.838 -21.774 1.00 70.56 407 HIS A CA 1
ATOM 3150 C C . HIS A 1 407 ? -5.122 6.329 -21.934 1.00 70.56 407 HIS A C 1
ATOM 3152 O O . HIS A 1 407 ? -5.631 6.289 -23.053 1.00 70.56 407 HIS A O 1
ATOM 3158 N N . ASN A 1 408 ? -5.824 6.728 -20.862 1.00 55.84 408 ASN A N 1
ATOM 3159 C CA . ASN A 1 408 ? -7.069 7.466 -21.105 1.00 55.84 408 ASN A CA 1
ATOM 3160 C C . ASN A 1 408 ? -6.706 8.641 -22.018 1.00 55.84 408 ASN A C 1
ATOM 3162 O O . ASN A 1 408 ? -5.732 9.348 -21.757 1.00 55.84 408 ASN A O 1
ATOM 3166 N N . GLU A 1 409 ? -7.484 8.835 -23.080 1.00 43.50 409 GLU A N 1
ATOM 3167 C CA . GLU A 1 409 ? -7.308 9.877 -24.099 1.00 43.50 409 GLU A CA 1
ATOM 3168 C C . GLU A 1 409 ? -7.480 11.314 -23.550 1.00 43.50 409 GLU A C 1
ATOM 3170 O O . GLU A 1 409 ? -7.691 12.262 -24.306 1.00 43.50 409 GLU A O 1
ATOM 3175 N N . GLU A 1 410 ? -7.360 11.523 -22.237 1.00 44.09 410 GLU A N 1
ATOM 3176 C CA . GLU A 1 410 ? -7.224 12.843 -21.634 1.00 44.09 410 GLU A CA 1
ATOM 3177 C C . GLU A 1 410 ? -5.781 13.315 -21.810 1.00 44.09 410 GLU A C 1
ATOM 3179 O O . GLU A 1 410 ? -4.897 13.132 -20.977 1.00 44.09 410 GLU A O 1
ATOM 3184 N N . ILE A 1 411 ? -5.578 13.870 -23.002 1.00 45.09 411 ILE A N 1
ATOM 3185 C CA . ILE A 1 411 ? -4.479 14.711 -23.467 1.00 45.09 411 ILE A CA 1
ATOM 3186 C C . ILE A 1 411 ? -3.640 15.246 -22.297 1.00 45.09 411 ILE A C 1
ATOM 3188 O O . ILE A 1 411 ? -4.000 16.224 -21.639 1.00 45.09 411 ILE A O 1
ATOM 3192 N N . TRP A 1 412 ? -2.459 14.660 -22.110 1.00 46.69 412 TRP A N 1
ATOM 3193 C CA . TRP A 1 412 ? -1.355 15.343 -21.452 1.00 46.69 412 TRP A CA 1
ATOM 3194 C C . TRP A 1 412 ? -1.039 16.580 -22.287 1.00 46.69 412 TRP A C 1
ATOM 3196 O O . TRP A 1 412 ? -0.376 16.495 -23.322 1.00 46.69 412 TRP A O 1
ATOM 3206 N N . ILE A 1 413 ? -1.563 17.739 -21.895 1.00 46.19 413 ILE A N 1
ATOM 3207 C CA . ILE A 1 413 ? -1.160 18.986 -22.533 1.00 46.19 413 ILE A CA 1
ATOM 3208 C C . ILE A 1 413 ? 0.319 19.158 -22.194 1.00 46.19 413 ILE A C 1
ATOM 3210 O O . ILE A 1 413 ? 0.668 19.343 -21.028 1.00 46.19 413 ILE A O 1
ATOM 3214 N N . GLU A 1 414 ? 1.194 19.085 -23.203 1.00 45.47 414 GLU A N 1
ATOM 3215 C CA . GLU A 1 414 ? 2.601 19.436 -23.023 1.00 45.47 414 GLU A CA 1
ATOM 3216 C C . GLU A 1 414 ? 2.672 20.782 -22.278 1.00 45.47 414 GLU A C 1
ATOM 3218 O O . GLU A 1 414 ? 2.039 21.751 -22.715 1.00 45.47 414 GLU A O 1
ATOM 3223 N N . PRO A 1 415 ? 3.468 20.918 -21.204 1.00 51.56 415 PRO A N 1
ATOM 3224 C CA . PRO A 1 415 ? 3.630 22.200 -20.512 1.00 51.56 415 PRO A CA 1
ATOM 3225 C C . PRO A 1 415 ? 4.043 23.342 -21.465 1.00 51.56 415 PRO A C 1
ATOM 3227 O O . PRO A 1 415 ? 3.755 24.516 -21.229 1.00 51.56 415 PRO A O 1
ATOM 3230 N N . GLN A 1 416 ? 4.688 22.989 -22.583 1.00 52.47 416 GLN A N 1
ATOM 3231 C CA . GLN A 1 416 ? 5.065 23.885 -23.678 1.00 52.47 416 GLN A CA 1
ATOM 3232 C C . GLN A 1 416 ? 3.844 24.428 -24.454 1.00 52.47 416 GLN A C 1
ATOM 3234 O O . GLN A 1 416 ? 3.854 25.581 -24.884 1.00 52.47 416 GLN A O 1
ATOM 3239 N N . LEU A 1 417 ? 2.776 23.636 -24.612 1.00 49.19 417 LEU A N 1
ATOM 3240 C CA . LEU A 1 417 ? 1.514 24.053 -25.236 1.00 49.19 417 LEU A CA 1
ATOM 3241 C C . LEU A 1 417 ? 0.689 24.938 -24.295 1.00 49.19 417 LEU A C 1
ATOM 3243 O O . LEU A 1 417 ? 0.107 25.919 -24.753 1.00 49.19 417 LEU A O 1
ATOM 3247 N N . LEU A 1 418 ? 0.723 24.690 -22.982 1.00 52.25 418 LEU A N 1
ATOM 3248 C CA . LEU A 1 418 ? 0.146 25.601 -21.981 1.00 52.25 418 LEU A CA 1
ATOM 3249 C C . LEU A 1 418 ? 0.764 27.004 -22.066 1.00 52.25 418 LEU A C 1
ATOM 3251 O O . LEU A 1 418 ? 0.033 27.986 -22.035 1.00 52.25 418 LEU A O 1
ATOM 3255 N N . LYS A 1 419 ? 2.077 27.130 -22.305 1.00 54.06 419 LYS A N 1
ATOM 3256 C CA . LYS A 1 419 ? 2.722 28.439 -22.547 1.00 54.06 419 LYS A CA 1
ATOM 3257 C C . LYS A 1 419 ? 2.273 29.135 -23.837 1.00 54.06 419 LYS A C 1
ATOM 3259 O O . LYS A 1 419 ? 2.367 30.353 -23.926 1.00 54.06 419 LYS A O 1
ATOM 3264 N N . LYS A 1 420 ? 1.805 28.385 -24.840 1.00 42.38 420 LYS A N 1
ATOM 3265 C CA . LYS A 1 420 ? 1.338 28.930 -26.127 1.00 42.38 420 LYS A CA 1
ATOM 3266 C C . LYS A 1 420 ? -0.105 29.443 -26.064 1.00 42.38 420 LYS A C 1
ATOM 3268 O O . LYS A 1 420 ? -0.454 30.340 -26.826 1.00 42.38 420 LYS A O 1
ATOM 3273 N N . TYR A 1 421 ? -0.923 28.876 -25.175 1.00 45.19 421 TYR A N 1
ATOM 3274 C CA . TYR A 1 421 ? -2.346 29.208 -25.020 1.00 45.19 421 TYR A CA 1
ATOM 3275 C C . TYR A 1 421 ? -2.689 29.896 -23.689 1.00 45.19 421 TYR A C 1
ATOM 3277 O O . TYR A 1 421 ? -3.823 30.337 -23.513 1.00 45.19 421 TYR A O 1
ATOM 3285 N N . ALA A 1 422 ? -1.732 30.047 -22.770 1.00 41.06 422 ALA A N 1
ATOM 3286 C CA . ALA A 1 422 ? -1.864 30.923 -21.614 1.00 41.06 422 ALA A CA 1
ATOM 3287 C C . ALA A 1 422 ? -1.834 32.383 -22.083 1.00 41.06 422 ALA A C 1
ATOM 3289 O O . ALA A 1 422 ? -0.775 32.968 -22.304 1.00 41.06 422 ALA A O 1
ATOM 3290 N N . CYS A 1 423 ? -3.006 32.989 -22.253 1.00 38.09 423 CYS A N 1
ATOM 3291 C CA . CYS A 1 423 ? -3.094 34.440 -22.276 1.00 38.09 423 CYS A CA 1
ATOM 3292 C C . CYS A 1 423 ? -2.811 34.953 -20.859 1.00 38.09 423 CYS A C 1
ATOM 3294 O O . CYS A 1 423 ? -3.536 34.607 -19.926 1.00 38.09 423 CYS A O 1
ATOM 3296 N N . GLU A 1 424 ? -1.781 35.786 -20.690 1.00 43.16 424 GLU A N 1
ATOM 3297 C CA . GLU A 1 424 ? -1.673 36.619 -19.492 1.00 43.16 424 GLU A CA 1
ATOM 3298 C C . GLU A 1 424 ? -2.957 37.458 -19.376 1.00 43.16 424 GLU A C 1
ATOM 3300 O O . GLU A 1 424 ? -3.331 38.130 -20.346 1.00 43.16 424 GLU A O 1
ATOM 3305 N N . PRO A 1 425 ? -3.668 37.447 -18.236 1.00 39.97 425 PRO A N 1
ATOM 3306 C CA . PRO A 1 425 ? -4.754 38.386 -18.035 1.00 39.97 425 PRO A CA 1
ATOM 3307 C C . PRO A 1 425 ? -4.148 39.790 -17.964 1.00 39.97 425 PRO A C 1
ATOM 3309 O O . PRO A 1 425 ? -3.503 40.159 -16.983 1.00 39.97 425 PRO A O 1
ATOM 3312 N N . ILE A 1 426 ? -4.355 40.587 -19.014 1.00 39.06 426 ILE A N 1
ATOM 3313 C CA . ILE A 1 426 ? -4.090 42.024 -18.973 1.00 39.06 426 ILE A CA 1
ATOM 3314 C C . ILE A 1 426 ? -5.115 42.621 -18.006 1.00 39.06 426 ILE A C 1
ATOM 3316 O O . ILE A 1 426 ? -6.272 42.850 -18.355 1.00 39.06 426 ILE A O 1
ATOM 3320 N N . LEU A 1 427 ? -4.692 42.829 -16.761 1.00 36.78 427 LEU A N 1
ATOM 3321 C CA . LEU A 1 427 ? -5.423 43.624 -15.784 1.00 36.78 427 LEU A CA 1
ATOM 3322 C C . LEU A 1 427 ? -5.457 45.075 -16.277 1.00 36.78 427 LEU A C 1
ATOM 3324 O O . LEU A 1 427 ? -4.437 45.764 -16.280 1.00 36.78 427 LEU A O 1
ATOM 3328 N N . ASP A 1 428 ? -6.635 45.540 -16.692 1.00 34.09 428 ASP A N 1
ATOM 3329 C CA . ASP A 1 428 ? -6.888 46.958 -16.940 1.00 34.09 428 ASP A CA 1
ATOM 3330 C C . ASP A 1 428 ? -6.760 47.719 -15.608 1.00 34.09 428 ASP A C 1
ATOM 3332 O O . ASP A 1 428 ? -7.568 47.566 -14.684 1.00 34.09 428 ASP A O 1
ATOM 3336 N N . LEU A 1 429 ? -5.696 48.520 -15.492 1.00 42.75 429 LEU A N 1
ATOM 3337 C CA . LEU A 1 429 ? -5.337 49.285 -14.294 1.00 42.75 429 LEU A CA 1
ATOM 3338 C C . LEU A 1 429 ? -6.349 50.387 -13.925 1.00 42.75 429 LEU A C 1
ATOM 3340 O O . LEU A 1 429 ? -6.145 51.079 -12.928 1.00 42.75 429 LEU A O 1
ATOM 3344 N N . ASN A 1 430 ? -7.438 50.560 -14.678 1.00 44.34 430 ASN A N 1
ATOM 3345 C CA . ASN A 1 430 ? -8.410 51.624 -14.432 1.00 44.34 430 ASN A CA 1
ATOM 3346 C C . ASN A 1 430 ? -9.527 51.279 -13.432 1.00 44.34 430 ASN A C 1
ATOM 3348 O O . ASN A 1 430 ? -10.322 52.165 -13.117 1.00 44.34 430 ASN A O 1
ATOM 3352 N N . THR A 1 431 ? -9.603 50.051 -12.896 1.00 46.25 431 THR A N 1
ATOM 3353 C CA . THR A 1 431 ? -10.792 49.636 -12.113 1.00 46.25 431 THR A CA 1
ATOM 3354 C C . THR A 1 431 ? -10.596 49.067 -10.710 1.00 46.25 431 THR A C 1
ATOM 3356 O O . THR A 1 431 ? -11.608 48.800 -10.069 1.00 46.25 431 THR A O 1
ATOM 3359 N N . VAL A 1 432 ? -9.387 48.931 -10.147 1.00 34.44 432 VAL A N 1
ATOM 3360 C CA . VAL A 1 432 ? -9.273 48.476 -8.741 1.00 34.44 432 VAL A CA 1
ATOM 3361 C C . VAL A 1 432 ? -8.224 49.254 -7.949 1.00 34.44 432 VAL A C 1
ATOM 3363 O O . VAL A 1 432 ? -7.021 49.200 -8.193 1.00 34.44 432 VAL A O 1
ATOM 3366 N N . THR A 1 433 ? -8.727 49.986 -6.961 1.00 31.66 433 THR A N 1
ATOM 3367 C CA . THR A 1 433 ? -8.011 50.756 -5.948 1.00 31.66 433 THR A CA 1
ATOM 3368 C C . THR A 1 433 ? -7.070 49.883 -5.113 1.00 31.66 433 THR A C 1
ATOM 3370 O O . THR A 1 433 ? -7.468 48.916 -4.470 1.00 31.66 433 THR A O 1
ATOM 3373 N N . LEU A 1 434 ? -5.800 50.289 -5.081 1.00 29.77 434 LEU A N 1
ATOM 3374 C CA . LEU A 1 434 ? -4.729 49.733 -4.256 1.00 29.77 434 LEU A CA 1
ATOM 3375 C C . LEU A 1 434 ? -4.975 49.925 -2.749 1.00 29.77 434 LEU A C 1
ATOM 3377 O O . LEU A 1 434 ? -5.085 51.057 -2.278 1.00 29.77 434 LEU A O 1
ATOM 3381 N N . LYS A 1 435 ? -4.814 48.848 -1.972 1.00 28.70 435 LYS A N 1
ATOM 3382 C CA . LYS A 1 435 ? -3.985 48.885 -0.754 1.00 28.70 435 LYS A CA 1
ATOM 3383 C C . LYS A 1 435 ? -3.023 47.696 -0.759 1.00 28.70 435 LYS A C 1
ATOM 3385 O O . LYS A 1 435 ? -3.422 46.549 -0.616 1.00 28.70 435 LYS A O 1
ATOM 3390 N N . LYS A 1 436 ? -1.742 48.015 -0.967 1.00 31.05 436 LYS A N 1
ATOM 3391 C CA . LYS A 1 436 ? -0.587 47.113 -0.875 1.00 31.05 436 LYS A CA 1
ATOM 3392 C C . LYS A 1 436 ? -0.351 46.680 0.574 1.00 31.05 436 LYS A C 1
ATOM 3394 O O . LYS A 1 436 ? -0.352 47.537 1.452 1.00 31.05 436 LYS A O 1
ATOM 3399 N N . SER A 1 437 ? 0.088 45.439 0.760 1.00 28.64 437 SER A N 1
ATOM 3400 C CA . SER A 1 437 ? 1.346 45.172 1.469 1.00 28.64 437 SER A CA 1
ATOM 3401 C C . SER A 1 437 ? 1.918 43.819 1.048 1.00 28.64 437 SER A C 1
ATOM 3403 O O . SER A 1 437 ? 1.186 42.862 0.832 1.00 28.64 437 SER A O 1
ATOM 3405 N N . GLN A 1 438 ? 3.234 43.819 0.865 1.00 34.84 438 GLN A N 1
ATOM 3406 C CA . GLN A 1 438 ? 4.086 42.806 0.249 1.00 34.84 438 GLN A CA 1
ATOM 3407 C C . GLN A 1 438 ? 4.066 41.449 0.962 1.00 34.84 438 GLN A C 1
ATOM 3409 O O . GLN A 1 438 ? 4.107 41.407 2.188 1.00 34.84 438 GLN A O 1
ATOM 3414 N N . GLN A 1 439 ? 4.209 40.369 0.190 1.00 30.36 439 GLN A N 1
ATOM 3415 C CA . GLN A 1 439 ? 5.000 39.213 0.605 1.00 30.36 439 GLN A CA 1
ATOM 3416 C C . GLN A 1 439 ? 5.722 38.601 -0.602 1.00 30.36 439 GLN A C 1
ATOM 3418 O O . GLN A 1 439 ? 5.146 38.415 -1.669 1.00 30.36 439 GLN A O 1
ATOM 3423 N N . HIS A 1 440 ? 7.020 38.375 -0.409 1.00 35.28 440 HIS A N 1
ATOM 3424 C CA . HIS A 1 440 ? 7.884 37.541 -1.234 1.00 35.28 440 HIS A CA 1
ATOM 3425 C C . HIS A 1 440 ? 7.317 36.117 -1.307 1.00 35.28 440 HIS A C 1
ATOM 3427 O O . HIS A 1 440 ? 7.013 35.546 -0.263 1.00 35.28 440 HIS A O 1
ATOM 3433 N N . SER A 1 441 ? 7.280 35.523 -2.499 1.00 29.95 441 SER A N 1
ATOM 3434 C CA . SER A 1 441 ? 7.167 34.073 -2.674 1.00 29.95 441 SER A CA 1
ATOM 3435 C C . SER A 1 441 ? 8.200 33.611 -3.703 1.00 29.95 441 SER A C 1
ATOM 3437 O O . SER A 1 441 ? 8.038 33.803 -4.909 1.00 29.95 441 SER A O 1
ATOM 3439 N N . GLN A 1 442 ? 9.299 33.042 -3.208 1.00 34.56 442 GLN A N 1
ATOM 3440 C CA . GLN A 1 442 ? 9.928 31.913 -3.883 1.00 34.56 442 GLN A CA 1
ATOM 3441 C C . GLN A 1 442 ? 9.049 30.706 -3.568 1.00 34.56 442 GLN A C 1
ATOM 3443 O O . GLN A 1 442 ? 8.818 30.453 -2.395 1.00 34.56 442 GLN A O 1
ATOM 3448 N N . GLU A 1 443 ? 8.535 30.043 -4.598 1.00 30.47 443 GLU A N 1
ATOM 3449 C CA . GLU A 1 443 ? 8.455 28.584 -4.751 1.00 30.47 443 GLU A CA 1
ATOM 3450 C C . GLU A 1 443 ? 7.465 28.261 -5.872 1.00 30.47 443 GLU A C 1
ATOM 3452 O O . GLU A 1 443 ? 6.343 28.753 -5.944 1.00 30.47 443 GLU A O 1
ATOM 3457 N N . SER A 1 444 ? 7.969 27.489 -6.823 1.00 30.72 444 SER A N 1
ATOM 3458 C CA . SER A 1 444 ? 7.262 26.928 -7.958 1.00 30.72 444 SER A CA 1
ATOM 3459 C C . SER A 1 444 ? 6.376 25.777 -7.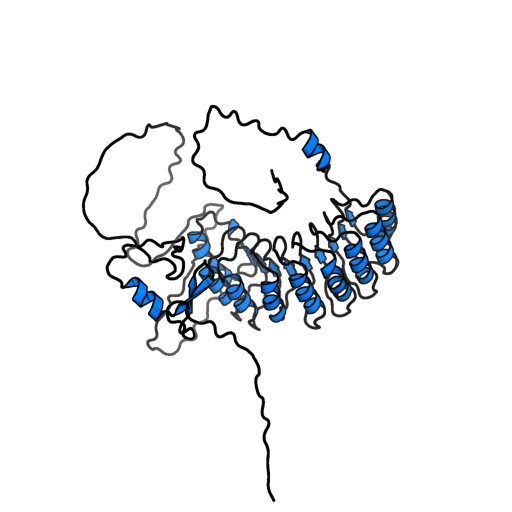487 1.00 30.72 444 SER A C 1
ATOM 3461 O O . SER A 1 444 ? 6.874 24.671 -7.285 1.00 30.72 444 SER A O 1
ATOM 3463 N N . GLU A 1 445 ? 5.077 26.023 -7.337 1.00 31.47 445 GLU A N 1
ATOM 3464 C CA . GLU A 1 445 ? 4.079 24.970 -7.137 1.00 31.47 445 GLU A CA 1
ATOM 3465 C C . GLU A 1 445 ? 3.436 24.573 -8.474 1.00 31.47 445 GLU A C 1
ATOM 3467 O O . GLU A 1 445 ? 2.888 25.398 -9.210 1.00 31.47 445 GLU A O 1
ATOM 3472 N N . ASN A 1 446 ? 3.516 23.277 -8.786 1.00 28.72 446 ASN A N 1
ATOM 3473 C CA . ASN A 1 446 ? 2.741 22.630 -9.838 1.00 28.72 446 ASN A CA 1
ATOM 3474 C C . ASN A 1 446 ? 1.271 22.557 -9.398 1.00 28.72 446 ASN A C 1
ATOM 3476 O O . ASN A 1 446 ? 0.942 21.870 -8.433 1.00 28.72 446 ASN A O 1
ATOM 3480 N N . PHE A 1 447 ? 0.380 23.226 -10.128 1.00 28.38 447 PHE A N 1
ATOM 3481 C CA . PHE A 1 447 ? -1.062 23.098 -9.933 1.00 28.38 447 PHE A CA 1
ATOM 3482 C C . PHE A 1 447 ? -1.577 21.787 -10.548 1.00 28.38 447 PHE A C 1
ATOM 3484 O O . PHE A 1 447 ? -1.462 21.574 -11.753 1.00 28.38 447 PHE A O 1
ATOM 3491 N N . CYS A 1 448 ? -2.192 20.931 -9.727 1.00 24.47 448 CYS A N 1
ATOM 3492 C CA . CYS A 1 448 ? -3.173 19.947 -10.189 1.00 24.47 448 CYS A CA 1
ATOM 3493 C C . CYS A 1 448 ? -4.516 20.668 -10.344 1.00 24.47 448 CYS A C 1
ATOM 3495 O O . CYS A 1 448 ? -5.070 21.140 -9.352 1.00 24.47 448 CYS A O 1
ATOM 3497 N N . ILE A 1 449 ? -5.036 20.754 -11.567 1.00 26.06 449 ILE A N 1
ATOM 3498 C CA . ILE A 1 449 ? -6.422 21.159 -11.814 1.00 26.06 449 ILE A CA 1
ATOM 3499 C C . ILE A 1 449 ? -7.236 19.867 -11.893 1.00 26.06 449 ILE A C 1
ATOM 3501 O O . ILE A 1 449 ? -7.030 19.067 -12.800 1.00 26.06 449 ILE A O 1
ATOM 3505 N N . VAL A 1 450 ? -8.112 19.654 -10.914 1.00 27.33 450 VAL A N 1
ATOM 3506 C CA . VAL A 1 450 ? -9.154 18.621 -10.940 1.00 27.33 450 VAL A CA 1
ATOM 3507 C C . VAL A 1 450 ? -10.446 19.339 -11.320 1.00 27.33 450 VAL A C 1
ATOM 3509 O O . VAL A 1 450 ? -10.784 20.327 -10.666 1.00 27.33 450 VAL A O 1
ATOM 3512 N N . ASN A 1 451 ? -11.122 18.886 -12.376 1.00 29.39 451 ASN A N 1
ATOM 3513 C CA . ASN A 1 451 ? -12.527 19.222 -12.618 1.00 29.39 451 ASN A CA 1
ATOM 3514 C C . ASN A 1 451 ? -13.418 18.145 -12.011 1.00 29.39 451 ASN A C 1
ATOM 3516 O O . ASN A 1 451 ? -13.056 16.956 -12.161 1.00 29.39 451 ASN A O 1
#

InterPro domains:
  IPR001611 Leucine-rich repeat [PF13516] (231-248)
  IPR001611 Leucine-rich repeat [PF13516] (257-277)
  IPR001611 Leucine-rich repeat [PF13516] (313-335)
  IPR001611 Leucine-rich repeat [PF13516] (341-364)
  IPR001611 Leucine-rich repeat [PF13516] (372-393)
  IPR001611 Leucine-rich repeat [PS51450] (315-335)
  IPR001841 Zinc finger, RING-type [PS50089] (20-62)
  IPR001841 Zinc finger, RING-type [SM00184] (20-62)
  IPR013083 Zinc finger, RING/FYVE/PHD-type [G3DSA:3.30.40.10] (8-107)
  IPR017907 Zinc finger, RING-type, conserved site [PS00518] (35-44)
  IPR018957 Zinc finger, C3HC4 RING-type [PF00097] (20-62)
  IPR032675 Leucine-rich repeat domain superfamily [G3DSA:3.80.10.10] (150-312)
  IPR032675 Leucine-rich repeat domain superfamily [G3DSA:3.80.10.10] (313-422)
  IPR051261 NOD-like receptor [PTHR24106] (292-442)

Solvent-accessible surface area (backbone atoms only — not comparable to full-atom values): 26504 Å² total; per-residue (Å²): 132,86,84,87,84,80,90,78,87,78,86,82,75,87,70,79,70,62,46,11,76,82,77,70,40,73,53,53,67,69,46,75,44,100,85,75,52,44,30,22,47,70,59,52,54,60,61,61,71,46,93,85,69,86,69,88,75,32,43,92,86,77,61,56,62,81,93,75,81,86,86,81,89,85,85,90,83,85,86,86,90,82,90,83,86,84,82,88,79,89,83,83,89,82,90,80,92,75,89,81,81,84,82,85,78,84,80,83,95,75,87,84,81,92,79,91,79,79,98,69,94,75,85,79,80,85,81,78,82,77,89,76,78,93,75,89,83,83,90,75,95,67,82,76,76,77,70,80,70,37,68,69,44,55,51,75,79,55,94,63,56,70,72,51,49,59,71,49,55,72,58,50,54,43,11,30,25,36,34,55,46,67,47,76,39,48,52,71,52,23,48,52,50,13,56,36,33,46,31,74,80,40,56,39,28,32,43,32,30,37,48,17,38,45,39,88,66,16,60,59,42,36,48,60,8,54,50,32,90,52,38,62,49,31,32,45,31,42,23,35,20,72,48,36,26,70,56,35,59,57,61,53,72,38,71,54,64,28,35,33,43,32,46,20,54,14,60,27,29,37,70,17,49,39,49,48,21,56,42,36,56,32,89,71,36,48,38,27,32,46,34,39,30,37,16,66,34,40,36,85,27,21,56,44,43,11,50,23,39,38,28,82,44,36,52,42,29,35,42,32,47,21,52,17,60,27,31,34,69,14,40,36,38,35,17,59,9,56,26,27,86,49,30,57,42,25,33,44,32,42,26,39,15,64,30,30,38,67,17,32,48,34,40,39,49,15,52,70,68,19,88,51,57,36,42,32,41,34,40,23,56,41,49,36,52,75,66,15,47,52,52,36,51,71,50,27,66,78,58,68,26,47,76,39,68,54,61,72,88,73,73,79,70,51,74,71,54,50,64,73,69,56,73,77,82,80,74,71,83,88,76,72,88,86,82,86,80,89,77,92,76,93,77,92,75,85,82,83,86,81,132

Sequence (451 aa):
MEHSSEWSWRAGLSEHQSSCSVCEQGLRDPVSFICGHRVCRQCIDSYRDQPGLSGDPGCPQCGKRSRTHPEPNLLQLQQPGIRHQEKDQHVEEHRVASISTSIRAQDGSVIIAPFIYNSTVRDIIITVPKTEAPHSCSTQQGELSIEEVQDEFDLVKYNTSEEGHDRLVPAVRNCRKARLSGYTLSNQVCDTLASVLQSAYSPLRELDLRNSELFDDGELILFSGLEDPHCKLETLRLAGCGITGESCEILVSLKLSLIELDLSYNRLKDFGVKLLAAELLSLHCKLEKLRLNRCCLTEDCCEELASALSSTSSHLRELDLSHNDLQDSGVKLLSDGLGHQNCRLEILRLSFCKVTEEGCAALASALRSNPSHLRELDLSFNHPGDSGVKLLSAKLEEARCKLNVDHNEEIWIEPQLLKKYACEPILDLNTVTLKKSQQHSQESENFCIVN

Foldseek 3Di:
DDDDDDDDDDDDDPPPQQAAPQPRHREDCWDADPVGHIHHPVRLVVVVPDPPDDDDADDPPPRDRDPDDDDDDDDDDDDDDDDDDDDDDDDDDDDDDDDDDDDDDDDDDDDFDDDDDDDDDDTDGPDDDDDDDDDDDDDDPDDDDLPAQAAEDALVVDPDDPVVSLVCLLVQQRYQEYAQEDEEADLSSLLSQLVSQQDLSRNHAYYAHANYADPDCSLVSNLNSLLHPSRNHAYYACANHQDELVSLLSVLVSLGQYQYYHHANYQNELNSLLSVLVSLQDLSHNHAEYHHAHRQYELNNLLSNLVSQQHLSGNYAYYAHANYQHELNSLLNNLNSLLHQSGQYAYYAHENHQYALNSLVSNLVSCVNYVGNHQEYHHANYHNDPNSCVSNVVRCVVSNHDYHHHHPPPDPCDVVNCVVPDDDPPPPPPPDDDDDDDDDDPDDDDDDDDD